Protein 3TGV (pdb70)

Foldseek 3Di:
DAFPVVVVVLLVPFQKKWKWFAAPVGDIDIDMFGWDADPQAIKGWDFLVDDRVNRCVHPFKMKIKGWDDCVVDPDNVFTWIKIFIWGKDWDDQPPPVNVVRLVVCCVVPNPVSVVSSVDPRITMMGTGGDDDMDGTQGGVND/DAFPVVVVVQLLPFFKKWKWFAAPVGDIDIDMFGWDADPQAIKGKDFLVDPRVNRCVHPFKMKIKGWDDPVPAPDNVFTWIKIFIWGKDWDDQPDPVNVVRLVVCCVVPNPVSVVSSPDPRITMMGTGGDDDMDGTQGGVND/DAFPVQVVVLLVPFFKKWKWFAALVGDIDIDMFGWDADPQAIKGWDFLVDPRVNRCVHPFKMKIKGWDDCVPDPDNVFTWIKIFIWGKDWDDQPDPVNVVRLVVVCVVPNDVSVVSSPDDRIIMMGTHGDDDMDGTCGHVND/DAQPVQVVVLLLPQQKKWKWFAAPVRHIDIDMFGWDADPQAIKGKDFQVDPRVNRCVNPFKMKIKGWDDCVPDPDNVFTWIKIFIWGKDWDDDPDPVNVVRLVVCCVVPNCVSVVSSPDPRITMMGTGGDDDMDGTQGHVND

B-factor: mean 34.41, std 9.34, range [14.56, 82.32]

Structure (mmCIF, N/CA/C/O backbone):
data_3TGV
#
_entry.id   3TGV
#
_cell.length_a   80.063
_cell.length_b   80.063
_cell.length_c   125.835
_cell.angle_alpha   90.00
_cell.angle_beta   90.00
_cell.angle_gamma   90.00
#
_symmetry.space_group_name_H-M   'P 41'
#
loop_
_entity.id
_entity.type
_entity.pdbx_description
1 polymer 'Heme-binding protein HutZ'
2 non-polymer 'BENZOIC ACID'
3 water water
#
loop_
_atom_site.group_PDB
_atom_site.id
_atom_site.type_symbol
_atom_site.label_atom_id
_atom_site.label_alt_id
_atom_site.label_comp_id
_atom_site.label_asym_id
_atom_site.label_entity_id
_atom_site.label_seq_id
_atom_site.pdbx_PDB_ins_code
_atom_site.Cartn_x
_atom_site.Cartn_y
_atom_site.Cartn_z
_atom_site.occupancy
_atom_site.B_iso_or_equiv
_atom_site.auth_seq_id
_atom_site.auth_comp_id
_atom_site.auth_asym_id
_atom_site.auth_atom_id
_atom_site.pdbx_PDB_model_num
ATOM 1 N N . MET A 1 1 ? 23.098 13.444 27.502 1.00 45.04 12 MET A N 1
ATOM 2 C CA . MET A 1 1 ? 22.359 14.630 27.078 1.00 44.39 12 MET A CA 1
ATOM 3 C C . MET A 1 1 ? 20.967 14.633 27.701 1.00 37.19 12 MET A C 1
ATOM 4 O O . MET A 1 1 ? 20.397 13.573 27.974 1.00 40.36 12 MET A O 1
ATOM 9 N N . ARG A 1 2 ? 20.415 15.816 27.931 1.00 34.49 13 ARG A N 1
ATOM 10 C CA . ARG A 1 2 ? 19.069 15.878 28.476 1.00 33.92 13 ARG A CA 1
ATOM 11 C C . ARG A 1 2 ? 18.056 15.552 27.386 1.00 35.55 13 ARG A C 1
ATOM 12 O O . ARG A 1 2 ? 18.321 15.728 26.194 1.00 33.42 13 ARG A O 1
ATOM 20 N N . LEU A 1 3 ? 16.910 15.052 27.825 1.00 33.37 14 LEU A N 1
ATOM 21 C CA . LEU A 1 3 ? 15.849 14.584 26.962 1.00 30.81 14 LEU A CA 1
ATOM 22 C C . LEU A 1 3 ? 15.451 15.606 25.902 1.00 32.78 14 LEU A C 1
ATOM 23 O O . LEU A 1 3 ? 15.418 15.297 24.710 1.00 29.54 14 LEU A O 1
ATOM 28 N N . GLU A 1 4 ? 15.143 16.824 26.335 1.00 30.05 15 GLU A N 1
ATOM 29 C CA . GLU A 1 4 ? 14.592 17.823 25.428 1.00 29.82 15 GLU A CA 1
ATOM 30 C C . GLU A 1 4 ? 15.545 18.224 24.293 1.00 33.04 15 GLU A C 1
ATOM 31 O O . GLU A 1 4 ? 15.164 18.196 23.119 1.00 31.24 15 GLU A O 1
ATOM 37 N N . PRO A 1 5 ? 16.785 18.596 24.632 1.00 33.52 16 PRO A N 1
ATOM 38 C CA . PRO A 1 5 ? 17.771 18.907 23.586 1.00 31.90 16 PRO A CA 1
ATOM 39 C C . PRO A 1 5 ? 18.101 17.712 22.681 1.00 34.49 16 PRO A C 1
ATOM 40 O O . PRO A 1 5 ? 18.389 17.892 21.496 1.00 32.07 16 PRO A O 1
ATOM 44 N N . GLU A 1 6 ? 18.051 16.500 23.217 1.00 32.40 17 GLU A N 1
ATOM 45 C CA . GLU A 1 6 ? 18.346 15.342 22.396 1.00 30.76 17 GLU A CA 1
ATOM 46 C C . GLU A 1 6 ? 17.240 15.140 21.380 1.00 33.46 17 GLU A C 1
ATOM 47 O O . GLU A 1 6 ? 17.501 14.847 20.212 1.00 30.53 17 GLU A O 1
ATOM 53 N N . ILE A 1 7 ? 16.003 15.323 21.823 1.00 29.94 18 ILE A N 1
ATOM 54 C CA . ILE A 1 7 ? 14.876 15.250 20.912 1.00 28.23 18 ILE A CA 1
ATOM 55 C C . ILE A 1 7 ? 15.014 16.276 19.793 1.00 32.88 18 ILE A C 1
ATOM 56 O O . ILE A 1 7 ? 14.793 15.963 18.624 1.00 27.17 18 ILE A O 1
ATOM 61 N N . LYS A 1 8 ? 15.394 17.495 20.157 1.00 31.71 19 LYS A N 1
ATOM 62 C CA . LYS A 1 8 ? 15.585 18.552 19.178 1.00 31.78 19 LYS A CA 1
ATOM 63 C C . LYS A 1 8 ? 16.656 18.159 18.167 1.00 32.88 19 LYS A C 1
ATOM 64 O O . LYS A 1 8 ? 16.412 18.190 16.965 1.00 32.47 19 LYS A O 1
ATOM 70 N N . GLU A 1 9 ? 17.834 17.771 18.644 1.00 32.89 20 GLU A N 1
ATOM 71 C CA . GLU A 1 9 ? 18.903 17.379 17.733 1.00 35.16 20 GLU A CA 1
ATOM 72 C C . GLU A 1 9 ? 18.458 16.278 16.767 1.00 32.54 20 GLU A C 1
ATOM 73 O O . GLU A 1 9 ? 18.791 16.310 15.586 1.00 30.98 20 GLU A O 1
ATOM 79 N N . PHE A 1 10 ? 17.713 15.307 17.283 1.00 30.07 21 PHE A N 1
ATOM 80 C CA . PHE A 1 10 ? 17.238 14.169 16.493 1.00 28.86 21 PHE A CA 1
ATOM 81 C C . PHE A 1 10 ? 16.285 14.632 15.403 1.00 28.17 21 PHE A C 1
ATOM 82 O O . PHE A 1 10 ? 16.419 14.236 14.252 1.00 30.03 21 PHE A O 1
ATOM 90 N N . ARG A 1 11 ? 15.323 15.477 15.762 1.00 28.55 22 ARG A N 1
ATOM 91 C CA . ARG A 1 11 ? 14.341 15.949 14.788 1.00 28.79 22 ARG A CA 1
ATOM 92 C C . ARG A 1 11 ? 15.029 16.746 13.694 1.00 33.79 22 ARG A C 1
ATOM 93 O O . ARG A 1 11 ? 14.600 16.723 12.547 1.00 29.86 22 ARG A O 1
ATOM 101 N N . GLN A 1 12 ? 16.090 17.460 14.058 1.00 30.41 23 GLN A N 1
ATOM 102 C CA . GLN A 1 12 ? 16.831 18.279 13.097 1.00 34.67 23 GLN A CA 1
ATOM 103 C C . GLN A 1 12 ? 17.725 17.448 12.180 1.00 30.40 23 GLN A C 1
ATOM 104 O O . GLN A 1 12 ? 17.907 17.779 11.007 1.00 36.18 23 GLN A O 1
ATOM 110 N N . GLU A 1 13 ? 18.289 16.370 12.713 1.00 31.70 24 GLU A N 1
ATOM 111 C CA . GLU A 1 13 ? 19.202 15.538 11.939 1.00 34.30 24 GLU A CA 1
ATOM 112 C C . GLU A 1 13 ? 18.456 14.590 11.002 1.00 35.32 24 GLU A C 1
ATOM 113 O O . GLU A 1 13 ? 18.852 14.408 9.852 1.00 36.29 24 GLU A O 1
ATOM 119 N N . ARG A 1 14 ? 17.384 13.973 11.492 1.00 28.31 25 ARG A N 1
ATOM 120 C CA . ARG A 1 14 ? 16.660 13.003 10.680 1.00 30.77 25 ARG A CA 1
ATOM 121 C C . ARG A 1 14 ? 15.957 13.713 9.530 1.00 30.85 25 ARG A C 1
ATOM 122 O O . ARG A 1 14 ? 15.322 14.743 9.724 1.00 28.15 25 ARG A O 1
ATOM 130 N N . LYS A 1 15 ? 16.085 13.165 8.325 1.00 29.94 26 LYS A N 1
ATOM 131 C CA . LYS A 1 15 ? 15.548 13.812 7.143 1.00 28.86 26 LYS A CA 1
ATOM 132 C C . LYS A 1 15 ? 14.329 13.084 6.578 1.00 26.13 26 LYS A C 1
ATOM 133 O O . LYS A 1 15 ? 13.651 13.600 5.691 1.00 27.88 26 LYS A O 1
ATOM 139 N N . THR A 1 16 ? 14.052 11.891 7.087 1.00 23.52 27 THR A N 1
ATOM 140 C CA . THR A 1 16 ? 12.988 11.059 6.533 1.00 25.30 27 THR A CA 1
ATOM 141 C C . THR A 1 16 ? 11.999 10.560 7.591 1.00 25.22 27 THR A C 1
ATOM 142 O O . THR A 1 16 ? 12.363 10.303 8.746 1.00 24.41 27 THR A O 1
ATOM 146 N N . LEU A 1 17 ? 10.745 10.438 7.174 1.00 22.84 28 LEU A N 1
ATOM 147 C CA . LEU A 1 17 ? 9.711 9.784 7.957 1.00 22.64 28 LEU A CA 1
ATOM 148 C C . LEU A 1 17 ? 9.413 8.417 7.367 1.00 27.59 28 LEU A C 1
ATOM 149 O O . LEU A 1 17 ? 9.363 8.249 6.132 1.00 24.66 28 LEU A O 1
ATOM 154 N N . GLN A 1 18 ? 9.205 7.440 8.236 1.00 22.23 29 GLN A N 1
ATOM 155 C CA . GLN A 1 18 ? 8.601 6.191 7.802 1.00 24.24 29 GLN A CA 1
ATOM 156 C C . GLN A 1 18 ? 7.106 6.281 8.062 1.00 24.11 29 GLN A C 1
ATOM 157 O O . GLN A 1 18 ? 6.674 6.737 9.136 1.00 21.88 29 GLN A O 1
ATOM 163 N N . LEU A 1 19 ? 6.318 5.826 7.092 1.00 21.17 30 LEU A N 1
ATOM 164 C CA . LEU A 1 19 ? 4.870 6.000 7.123 1.00 24.27 30 LEU A CA 1
ATOM 165 C C . LEU A 1 19 ? 4.113 4.685 6.991 1.00 24.55 30 LEU A C 1
ATOM 166 O O . LEU A 1 19 ? 4.460 3.838 6.170 1.00 23.12 30 LEU A O 1
ATOM 171 N N . ALA A 1 20 ? 3.076 4.526 7.808 1.00 22.55 31 ALA A N 1
ATOM 172 C CA . ALA A 1 20 ? 2.099 3.471 7.605 1.00 21.05 31 ALA A CA 1
ATOM 173 C C . ALA A 1 20 ? 0.779 4.107 7.178 1.00 25.06 31 ALA A C 1
ATOM 174 O O . ALA A 1 20 ? 0.183 4.876 7.932 1.00 23.05 31 ALA A O 1
ATOM 176 N N . THR A 1 21 ? 0.328 3.790 5.965 1.00 20.19 32 THR A N 1
ATOM 177 C CA . THR A 1 21 ? -0.917 4.338 5.453 1.00 25.55 32 THR A CA 1
ATOM 178 C C . THR A 1 21 ? -1.895 3.198 5.192 1.00 26.00 32 THR A C 1
ATOM 179 O O . THR A 1 21 ? -1.537 2.025 5.313 1.00 24.08 32 THR A O 1
ATOM 183 N N . VAL A 1 22 ? -3.130 3.540 4.842 1.00 26.17 33 VAL A N 1
ATOM 184 C CA . VAL A 1 22 ? -4.147 2.523 4.583 1.00 27.07 33 VAL A CA 1
ATOM 185 C C . VAL A 1 22 ? -5.011 2.932 3.405 1.00 26.64 33 VAL A C 1
ATOM 186 O O . VAL A 1 22 ? -5.297 4.118 3.224 1.00 23.98 33 VAL A O 1
ATOM 190 N N . ASP A 1 23 ? -5.434 1.957 2.606 1.00 26.94 34 ASP A N 1
ATOM 191 C CA . ASP A 1 23 ? -6.362 2.260 1.527 1.00 33.51 34 ASP A CA 1
ATOM 192 C C . ASP A 1 23 ? -7.800 2.263 2.059 1.00 30.90 34 ASP A C 1
ATOM 193 O O . ASP A 1 23 ? -8.022 2.067 3.246 1.00 30.85 34 ASP A O 1
ATOM 198 N N . ALA A 1 24 ? -8.772 2.492 1.185 1.00 34.33 35 ALA A N 1
ATOM 199 C CA . ALA A 1 24 ? -10.160 2.673 1.617 1.00 34.80 35 ALA A CA 1
ATOM 200 C C . ALA A 1 24 ? -10.721 1.476 2.383 1.00 35.16 35 ALA A C 1
ATOM 201 O O . ALA A 1 24 ? -11.632 1.623 3.200 1.00 39.05 35 ALA A O 1
ATOM 203 N N . GLN A 1 25 ? -10.174 0.294 2.117 1.00 35.11 36 GLN A N 1
ATOM 204 C CA . GLN A 1 25 ? -10.588 -0.913 2.824 1.00 34.88 36 GLN A CA 1
ATOM 205 C C . GLN A 1 25 ? -9.660 -1.239 3.989 1.00 32.94 36 GLN A C 1
ATOM 206 O O . GLN A 1 25 ? -9.773 -2.295 4.605 1.00 32.42 36 GLN A O 1
ATOM 212 N N . GLY A 1 26 ? -8.738 -0.333 4.290 1.00 30.80 37 GLY A N 1
ATOM 213 C CA . GLY A 1 26 ? -7.824 -0.537 5.404 1.00 30.69 37 GLY A CA 1
ATOM 214 C C . GLY A 1 26 ? -6.724 -1.569 5.200 1.00 29.45 37 GLY A C 1
ATOM 215 O O . GLY A 1 26 ? -6.255 -2.163 6.163 1.00 31.00 37 GLY A O 1
ATOM 216 N N . ARG A 1 27 ? -6.305 -1.788 3.955 1.00 28.67 38 ARG A N 1
ATOM 217 C CA . ARG A 1 27 ? -5.086 -2.550 3.700 1.00 24.49 38 ARG A CA 1
ATOM 218 C C . ARG A 1 27 ? -3.883 -1.646 3.980 1.00 24.34 38 ARG A C 1
ATOM 219 O O . ARG A 1 27 ? -3.796 -0.546 3.420 1.00 25.00 38 ARG A O 1
ATOM 227 N N . PRO A 1 28 ? -2.951 -2.104 4.841 1.00 23.85 39 PRO A N 1
ATOM 228 C CA . PRO A 1 28 ? -1.776 -1.324 5.260 1.00 24.03 39 PRO A CA 1
ATOM 229 C C . PRO A 1 28 ? -0.712 -1.179 4.167 1.00 23.07 39 PRO A C 1
ATOM 230 O O . PRO A 1 28 ? -0.509 -2.069 3.351 1.00 24.73 39 PRO A O 1
ATOM 234 N N . ASN A 1 29 ? -0.010 -0.057 4.173 1.00 23.88 40 ASN A N 1
ATOM 235 C CA . ASN A 1 29 ? 1.167 0.083 3.331 1.00 23.10 40 ASN A CA 1
ATOM 236 C C . ASN A 1 29 ? 2.257 0.802 4.128 1.00 21.86 40 ASN A C 1
ATOM 237 O O . ASN A 1 29 ? 1.969 1.750 4.853 1.00 22.12 40 ASN A O 1
ATOM 242 N N . VAL A 1 30 ? 3.494 0.322 4.026 1.00 21.09 41 VAL A N 1
ATOM 243 C CA . VAL A 1 30 ? 4.629 1.003 4.637 1.00 18.26 41 VAL A CA 1
ATOM 244 C C . VAL A 1 30 ? 5.508 1.623 3.550 1.00 22.80 41 VAL A C 1
ATOM 245 O O . VAL A 1 30 ? 5.690 1.048 2.466 1.00 20.35 41 VAL A O 1
ATOM 249 N N . SER A 1 31 ? 6.020 2.812 3.821 1.00 23.75 42 SER A N 1
ATOM 250 C CA . SER A 1 31 ? 6.784 3.558 2.835 1.00 24.06 42 SER A CA 1
ATOM 251 C C . SER A 1 31 ? 7.610 4.555 3.610 1.00 24.23 42 SER A C 1
ATOM 252 O O . SER A 1 31 ? 7.569 4.563 4.845 1.00 21.74 42 SER A O 1
ATOM 255 N N . TYR A 1 32 ? 8.358 5.397 2.902 1.00 21.97 43 TYR A N 1
ATOM 256 C CA . TYR A 1 32 ? 9.060 6.508 3.551 1.00 24.43 43 TYR A CA 1
ATOM 257 C C . TYR A 1 32 ? 8.925 7.782 2.707 1.00 30.35 43 TYR A C 1
ATOM 258 O O . TYR A 1 32 ? 8.556 7.728 1.534 1.00 24.28 43 TYR A O 1
ATOM 267 N N . ALA A 1 33 ? 9.235 8.922 3.308 1.00 27.99 44 ALA A N 1
ATOM 268 C CA . ALA A 1 33 ? 9.277 10.182 2.580 1.00 28.09 44 ALA A CA 1
ATOM 269 C C . ALA A 1 33 ? 10.176 11.172 3.308 1.00 26.77 44 ALA A C 1
ATOM 270 O O . ALA A 1 33 ? 10.073 11.325 4.526 1.00 25.09 44 ALA A O 1
ATOM 272 N N . PRO A 1 34 ? 11.072 11.840 2.568 1.00 28.86 45 PRO A N 1
ATOM 273 C CA . PRO A 1 34 ? 11.769 12.985 3.165 1.00 25.45 45 PRO A CA 1
ATOM 274 C C . PRO A 1 34 ? 10.709 13.983 3.647 1.00 27.49 45 PRO A C 1
ATOM 275 O O . PRO A 1 34 ? 9.603 14.004 3.099 1.00 26.09 45 PRO A O 1
ATOM 279 N N . PHE A 1 35 ? 11.012 14.772 4.669 1.00 26.05 46 PHE A N 1
ATOM 280 C CA . PHE A 1 35 ? 10.012 15.672 5.235 1.00 28.68 46 PHE A CA 1
ATOM 281 C C . PHE A 1 35 ? 10.642 16.984 5.665 1.00 26.34 46 PHE A C 1
ATOM 282 O O . PHE A 1 35 ? 11.856 17.081 5.800 1.00 27.98 46 PHE A O 1
ATOM 290 N N . VAL A 1 36 ? 9.798 17.986 5.874 1.00 29.66 47 VAL A N 1
ATOM 291 C CA . VAL A 1 36 ? 10.161 19.143 6.683 1.00 31.11 47 VAL A CA 1
ATOM 292 C C . VAL A 1 36 ? 9.072 19.314 7.725 1.00 33.30 47 VAL A C 1
ATOM 293 O O . VAL A 1 36 ? 7.958 18.814 7.553 1.00 31.77 47 VAL A O 1
ATOM 297 N N . GLN A 1 37 ? 9.381 20.008 8.814 1.00 31.29 48 GLN A N 1
ATOM 298 C CA . GLN A 1 37 ? 8.357 20.285 9.816 1.00 36.71 48 GLN A CA 1
ATOM 299 C C . GLN A 1 37 ? 8.390 21.740 10.245 1.00 37.60 48 GLN A C 1
ATOM 300 O O . GLN A 1 37 ? 9.439 22.387 10.219 1.00 35.76 48 GLN A O 1
ATOM 306 N N . ASN A 1 38 ? 7.216 22.253 10.586 1.00 35.90 49 ASN A N 1
ATOM 307 C CA . ASN A 1 38 ? 7.072 23.624 11.040 1.00 38.77 49 ASN A CA 1
ATOM 308 C C . ASN A 1 38 ? 5.825 23.763 11.891 1.00 42.19 49 ASN A C 1
ATOM 309 O O . ASN A 1 38 ? 5.252 22.760 12.331 1.00 40.27 49 ASN A O 1
ATOM 314 N N . GLN A 1 39 ? 5.408 25.004 12.119 1.00 43.31 50 GLN A N 1
ATOM 315 C CA . GLN A 1 39 ? 4.342 25.290 13.070 1.00 48.04 50 GLN A CA 1
ATOM 316 C C . GLN A 1 39 ? 3.012 24.709 12.611 1.00 47.58 50 GLN A C 1
ATOM 317 O O . GLN A 1 39 ? 2.090 24.528 13.417 1.00 43.47 50 GLN A O 1
ATOM 323 N N . GLU A 1 40 ? 2.934 24.412 11.315 1.00 40.16 51 GLU A N 1
ATOM 324 C CA . GLU A 1 40 ? 1.707 23.945 10.677 1.00 42.54 51 GLU A CA 1
ATOM 325 C C . GLU A 1 40 ? 1.609 22.420 10.617 1.00 40.84 51 GLU A C 1
ATOM 326 O O . GLU A 1 40 ? 0.549 21.876 10.311 1.00 40.20 51 GLU A O 1
ATOM 332 N N . GLY A 1 41 ? 2.721 21.736 10.882 1.00 38.57 52 GLY A N 1
ATOM 333 C CA . GLY A 1 41 ? 2.745 20.282 10.905 1.00 35.64 52 GLY A CA 1
ATOM 334 C C . GLY A 1 41 ? 3.947 19.700 10.184 1.00 34.45 52 GLY A C 1
ATOM 335 O O . GLY A 1 41 ? 4.922 20.401 9.910 1.00 35.24 52 GLY A O 1
ATOM 336 N N . TYR A 1 42 ? 3.881 18.409 9.878 1.00 30.33 53 TYR A N 1
ATOM 337 C CA . TYR A 1 42 ? 4.920 17.767 9.084 1.00 31.04 53 TYR A CA 1
ATOM 338 C C . TYR A 1 42 ? 4.478 17.702 7.623 1.00 29.99 53 TYR A C 1
ATOM 339 O O . TYR A 1 42 ? 3.299 17.518 7.334 1.00 32.90 53 TYR A O 1
ATOM 348 N N . PHE A 1 43 ? 5.418 17.856 6.702 1.00 30.28 54 PHE A N 1
ATOM 349 C CA . PHE A 1 43 ? 5.066 17.866 5.288 1.00 33.29 54 PHE A CA 1
ATOM 350 C C . PHE A 1 43 ? 5.898 16.890 4.479 1.00 29.74 54 PHE A C 1
ATOM 351 O O . PHE A 1 43 ? 7.118 16.830 4.622 1.00 31.85 54 PHE A O 1
ATOM 359 N N . VAL A 1 44 ? 5.223 16.128 3.627 1.00 27.86 55 VAL A N 1
ATOM 360 C CA . VAL A 1 44 ? 5.908 15.259 2.677 1.00 30.12 55 VAL A CA 1
ATOM 361 C C . VAL A 1 44 ? 5.438 15.552 1.259 1.00 33.39 55 VAL A C 1
ATOM 362 O O . VAL A 1 44 ? 4.278 15.903 1.046 1.00 30.90 55 VAL A O 1
ATOM 366 N N . LEU A 1 45 ? 6.350 15.402 0.303 1.00 32.29 56 LEU A N 1
ATOM 367 C CA . LEU A 1 45 ? 6.073 15.656 -1.109 1.00 31.94 56 LEU A CA 1
ATOM 368 C C . LEU A 1 45 ? 6.235 14.349 -1.871 1.00 32.69 56 LEU A C 1
ATOM 369 O O . LEU A 1 45 ? 7.353 13.929 -2.157 1.00 30.56 56 LEU A O 1
ATOM 374 N N . ILE A 1 46 ? 5.114 13.716 -2.202 1.00 29.86 57 ILE A N 1
ATOM 375 C CA . ILE A 1 46 ? 5.129 12.339 -2.669 1.00 29.09 57 ILE A CA 1
ATOM 376 C C . ILE A 1 46 ? 4.326 12.120 -3.963 1.00 34.62 57 ILE A C 1
ATOM 377 O O . ILE A 1 46 ? 3.497 12.946 -4.354 1.00 33.69 57 ILE A O 1
ATOM 382 N N . SER A 1 47 ? 4.568 10.984 -4.602 1.00 31.65 58 SER A N 1
ATOM 383 C CA . SER A 1 47 ? 4.014 10.709 -5.921 1.00 34.56 58 SER A CA 1
ATOM 384 C C . SER A 1 47 ? 2.686 9.958 -5.886 1.00 31.00 58 SER A C 1
ATOM 385 O O . SER A 1 47 ? 2.571 8.906 -5.263 1.00 30.28 58 SER A O 1
ATOM 388 N N . HIS A 1 48 ? 1.693 10.501 -6.588 1.00 37.78 59 HIS A N 1
ATOM 389 C CA . HIS A 1 48 ? 0.392 9.856 -6.733 1.00 36.05 59 HIS A CA 1
ATOM 390 C C . HIS A 1 48 ? 0.511 8.488 -7.398 1.00 35.58 59 HIS A C 1
ATOM 391 O O . HIS A 1 48 ? -0.379 7.643 -7.272 1.00 36.59 59 HIS A O 1
ATOM 398 N N . ILE A 1 49 ? 1.609 8.257 -8.104 1.00 32.51 60 ILE A N 1
ATOM 399 C CA . ILE A 1 49 ? 1.839 6.927 -8.657 1.00 34.91 60 ILE A CA 1
ATOM 400 C C . ILE A 1 49 ? 2.030 5.865 -7.559 1.00 34.91 60 ILE A C 1
ATOM 401 O O . ILE A 1 49 ? 1.651 4.705 -7.724 1.00 35.39 60 ILE A O 1
ATOM 406 N N . ALA A 1 50 ? 2.587 6.265 -6.423 1.00 32.37 61 ALA A N 1
ATOM 407 C CA . ALA A 1 50 ? 2.839 5.317 -5.338 1.00 27.72 61 ALA A CA 1
ATOM 408 C C . ALA A 1 50 ? 1.608 5.156 -4.438 1.00 25.38 61 ALA A C 1
ATOM 409 O O . ALA A 1 50 ? 0.769 6.051 -4.352 1.00 30.94 61 ALA A O 1
ATOM 411 N N . ARG A 1 51 ? 1.499 4.017 -3.769 1.00 26.57 62 ARG A N 1
ATOM 412 C CA . ARG A 1 51 ? 0.342 3.737 -2.931 1.00 29.95 62 ARG A CA 1
ATOM 413 C C . ARG A 1 51 ? 0.139 4.710 -1.786 1.00 26.29 62 ARG A C 1
ATOM 414 O O . ARG A 1 51 ? -1.000 5.040 -1.458 1.00 26.29 62 ARG A O 1
ATOM 422 N N . HIS A 1 52 ? 1.219 5.147 -1.146 1.00 24.62 63 HIS A N 1
ATOM 423 C CA . HIS A 1 52 ? 1.031 5.951 0.066 1.00 27.47 63 HIS A CA 1
ATOM 424 C C . HIS A 1 52 ? 0.300 7.268 -0.230 1.00 27.64 63 HIS A C 1
ATOM 425 O O . HIS A 1 52 ? -0.479 7.756 0.588 1.00 28.66 63 HIS A O 1
ATOM 432 N N . ALA A 1 53 ? 0.538 7.827 -1.411 1.00 29.47 64 ALA A N 1
ATOM 433 C CA . ALA A 1 53 ? -0.135 9.055 -1.820 1.00 27.93 64 ALA A CA 1
ATOM 434 C C . ALA A 1 53 ? -1.609 8.811 -2.144 1.00 29.32 64 ALA A C 1
ATOM 435 O O . ALA A 1 53 ? -2.472 9.608 -1.787 1.00 29.21 64 ALA A O 1
ATOM 437 N N . ARG A 1 54 ? -1.901 7.712 -2.825 1.00 29.22 65 ARG A N 1
ATOM 438 C CA . ARG A 1 54 ? -3.285 7.362 -3.103 1.00 28.08 65 ARG A CA 1
ATOM 439 C C . ARG A 1 54 ? -4.028 6.967 -1.829 1.00 29.17 65 ARG A C 1
ATOM 440 O O . ARG A 1 54 ? -5.222 7.232 -1.679 1.00 28.51 65 ARG A O 1
ATOM 448 N N . ASN A 1 55 ? -3.320 6.333 -0.903 1.00 28.29 66 ASN A N 1
ATOM 449 C CA . ASN A 1 55 ? -3.902 6.027 0.406 1.00 28.16 66 ASN A CA 1
ATOM 450 C C . ASN A 1 55 ? -4.243 7.278 1.205 1.00 29.92 66 ASN A C 1
ATOM 451 O O . ASN A 1 55 ? -5.354 7.407 1.701 1.00 30.63 66 ASN A O 1
ATOM 456 N N . LEU A 1 56 ? -3.301 8.207 1.329 1.00 30.48 67 LEU A N 1
ATOM 457 C CA . LEU A 1 56 ? -3.572 9.403 2.128 1.00 29.10 67 LEU A CA 1
ATOM 458 C C . LEU A 1 56 ? -4.705 10.231 1.522 1.00 36.60 67 LEU A C 1
ATOM 459 O O . LEU A 1 56 ? -5.379 10.982 2.231 1.00 31.64 67 LEU A O 1
ATOM 464 N N . GLU A 1 57 ? -4.904 10.083 0.210 1.00 33.74 68 GLU A N 1
ATOM 465 C CA . GLU A 1 57 ? -5.988 10.755 -0.502 1.00 35.38 68 GLU A CA 1
ATOM 466 C C . GLU A 1 57 ? -7.363 10.261 -0.089 1.00 37.18 68 GLU A C 1
ATOM 467 O O . GLU A 1 57 ? -8.285 11.046 0.078 1.00 41.80 68 GLU A O 1
ATOM 473 N N . VAL A 1 58 ? -7.506 8.948 0.029 1.00 36.45 69 VAL A N 1
ATOM 474 C CA . VAL A 1 58 ? -8.807 8.351 0.286 1.00 33.76 69 VAL A CA 1
ATOM 475 C C . VAL A 1 58 ? -9.062 8.103 1.770 1.00 38.45 69 VAL A C 1
ATOM 476 O O . VAL A 1 58 ? -10.209 8.090 2.215 1.00 40.18 69 VAL A O 1
ATOM 480 N N . ASN A 1 59 ? -7.989 7.918 2.533 1.00 32.51 70 ASN A N 1
ATOM 481 C CA . ASN A 1 59 ? -8.091 7.519 3.923 1.00 35.17 70 ASN A CA 1
ATOM 482 C C . ASN A 1 59 ? -7.003 8.245 4.711 1.00 33.89 70 ASN A C 1
ATOM 483 O O . ASN A 1 59 ? -5.881 7.757 4.827 1.00 32.21 70 ASN A O 1
ATOM 488 N N . PRO A 1 60 ? -7.333 9.430 5.243 1.00 34.58 71 PRO A N 1
ATOM 489 C CA . PRO A 1 60 ? -6.330 10.415 5.665 1.00 34.57 71 PRO A CA 1
ATOM 490 C C . PRO A 1 60 ? -5.717 10.160 7.034 1.00 33.87 71 PRO A C 1
ATOM 491 O O . PRO A 1 60 ? -5.430 11.115 7.754 1.00 38.50 71 PRO A O 1
ATOM 495 N N . GLN A 1 61 ? -5.517 8.903 7.398 1.00 34.43 72 GLN A N 1
ATOM 496 C CA . GLN A 1 61 ? -4.839 8.605 8.653 1.00 30.41 72 GLN A CA 1
ATOM 497 C C . GLN A 1 61 ? -3.505 7.948 8.369 1.00 32.98 72 GLN A C 1
ATOM 498 O O . GLN A 1 61 ? -3.383 7.147 7.443 1.00 30.23 72 GLN A O 1
ATOM 504 N N . VAL A 1 62 ? -2.504 8.321 9.158 1.00 29.52 73 VAL A N 1
ATOM 505 C CA . VAL A 1 62 ? -1.145 7.840 8.986 1.00 30.58 73 VAL A CA 1
ATOM 506 C C . VAL A 1 62 ? -0.539 7.561 10.347 1.00 24.80 73 VAL A C 1
ATOM 507 O O . VAL A 1 62 ? -0.802 8.281 11.297 1.00 28.45 73 VAL A O 1
ATOM 511 N N . SER A 1 63 ? 0.296 6.537 10.422 1.00 23.78 74 SER A N 1
ATOM 512 C CA . SER A 1 63 ? 1.168 6.357 11.566 1.00 25.73 74 SER A CA 1
ATOM 513 C C . SER A 1 63 ? 2.578 6.742 11.105 1.00 24.74 74 SER A C 1
ATOM 514 O O . SER A 1 63 ? 3.049 6.274 10.064 1.00 22.26 74 SER A O 1
ATOM 517 N N . ILE A 1 64 ? 3.230 7.629 11.856 1.00 21.50 75 ILE A N 1
ATOM 518 C CA . ILE A 1 64 ? 4.524 8.193 11.457 1.00 23.41 75 ILE A CA 1
ATOM 519 C C . ILE A 1 64 ? 5.659 7.782 12.399 1.00 25.68 75 ILE A C 1
ATOM 520 O O . ILE A 1 64 ? 5.486 7.741 13.622 1.00 22.85 75 ILE A O 1
ATOM 525 N N . MET A 1 65 ? 6.817 7.470 11.835 1.00 21.40 76 MET A N 1
ATOM 526 C CA . MET A 1 65 ? 7.985 7.138 12.649 1.00 23.82 76 MET A CA 1
ATOM 527 C C . MET A 1 65 ? 9.255 7.782 12.111 1.00 26.84 76 MET A C 1
ATOM 528 O O . MET A 1 65 ? 9.539 7.740 10.906 1.00 24.15 76 MET A O 1
ATOM 533 N N . MET A 1 66 ? 10.004 8.387 13.018 1.00 22.32 77 MET A N 1
ATOM 534 C CA . MET A 1 66 ? 11.311 8.946 12.723 1.00 24.78 77 MET A CA 1
ATOM 535 C C . MET A 1 66 ? 12.299 8.081 13.515 1.00 25.68 77 MET A C 1
ATOM 536 O O . MET A 1 66 ? 12.173 7.947 14.736 1.00 23.58 77 MET A O 1
ATOM 541 N N . ILE A 1 67 ? 13.255 7.461 12.830 1.00 21.34 78 ILE A N 1
ATOM 542 C CA . ILE A 1 67 ? 14.085 6.428 13.454 1.00 25.12 78 ILE A CA 1
ATOM 543 C C . ILE A 1 67 ? 15.572 6.488 13.074 1.00 26.74 78 ILE A C 1
ATOM 544 O O . ILE A 1 67 ? 15.923 6.828 11.933 1.00 26.11 78 ILE A O 1
ATOM 549 N N . GLU A 1 68 ? 16.452 6.168 14.023 1.00 25.11 79 GLU A N 1
ATOM 550 C CA . GLU A 1 68 ? 17.880 6.188 13.726 1.00 26.99 79 GLU A CA 1
ATOM 551 C C . GLU A 1 68 ? 18.212 5.012 12.815 1.00 26.53 79 GLU A C 1
ATOM 552 O O . GLU A 1 68 ? 17.466 4.041 12.761 1.00 27.32 79 GLU A O 1
ATOM 558 N N . ASP A 1 69 ? 19.336 5.098 12.115 1.00 28.35 80 ASP A N 1
ATOM 559 C CA . ASP A 1 69 ? 19.717 4.094 11.126 1.00 26.84 80 ASP A CA 1
ATOM 560 C C . ASP A 1 69 ? 20.091 2.772 11.783 1.00 30.97 80 ASP A C 1
ATOM 561 O O . ASP A 1 69 ? 20.556 2.760 12.915 1.00 25.98 80 ASP A O 1
ATOM 566 N N . GLU A 1 70 ? 19.907 1.659 11.073 1.00 28.46 81 GLU A N 1
ATOM 567 C CA . GLU A 1 70 ? 20.346 0.375 11.597 1.00 32.21 81 GLU A CA 1
ATOM 568 C C . GLU A 1 70 ? 21.813 0.430 11.997 1.00 34.48 81 GLU A C 1
ATOM 569 O O . GLU A 1 70 ? 22.176 -0.027 13.074 1.00 32.45 81 GLU A O 1
ATOM 575 N N . THR A 1 71 ? 22.660 0.990 11.137 1.00 30.06 82 THR A N 1
ATOM 576 C CA . THR A 1 71 ? 24.098 0.986 11.417 1.00 37.13 82 THR A CA 1
ATOM 577 C C . THR A 1 71 ? 24.518 1.914 12.563 1.00 36.08 82 THR A C 1
ATOM 578 O O . THR A 1 71 ? 25.586 1.739 13.125 1.00 36.81 82 THR A O 1
ATOM 582 N N . GLU A 1 72 ? 23.688 2.896 12.903 1.00 36.79 83 GLU A N 1
ATOM 583 C CA . GLU A 1 72 ? 24.015 3.805 14.001 1.00 37.33 83 GLU A CA 1
ATOM 584 C C . GLU A 1 72 ? 23.544 3.274 15.359 1.00 39.61 83 GLU A C 1
ATOM 585 O O . GLU A 1 72 ? 24.039 3.699 16.408 1.00 39.53 83 GLU A O 1
ATOM 591 N N . ALA A 1 73 ? 22.594 2.345 15.345 1.00 35.27 84 ALA A N 1
ATOM 592 C CA . ALA A 1 73 ? 21.987 1.876 16.591 1.00 35.21 84 ALA A CA 1
ATOM 593 C C . ALA A 1 73 ? 22.930 1.052 17.464 1.00 36.52 84 ALA A C 1
ATOM 594 O O . ALA A 1 73 ? 23.514 0.065 17.011 1.00 33.62 84 ALA A O 1
ATOM 596 N N . LYS A 1 74 ? 23.054 1.462 18.722 1.00 36.06 85 LYS A N 1
ATOM 597 C CA . LYS A 1 74 ? 23.779 0.699 19.727 1.00 35.56 85 LYS A CA 1
ATOM 598 C C . LYS A 1 74 ? 23.085 -0.640 19.915 1.00 38.94 85 LYS A C 1
ATOM 599 O O . LYS A 1 74 ? 23.730 -1.690 19.929 1.00 38.96 85 LYS A O 1
ATOM 605 N N . GLN A 1 75 ? 21.763 -0.604 20.049 1.00 32.22 86 GLN A N 1
ATOM 606 C CA . GLN A 1 75 ? 21.003 -1.835 20.228 1.00 36.74 86 GLN A CA 1
ATOM 607 C C . GLN A 1 75 ? 19.946 -2.014 19.155 1.00 30.39 86 GLN A C 1
ATOM 608 O O . GLN A 1 75 ? 18.973 -1.266 19.111 1.00 29.97 86 GLN A O 1
ATOM 614 N N . LEU A 1 76 ? 20.112 -3.025 18.314 1.00 34.37 87 LEU A N 1
ATOM 615 C CA . LEU A 1 76 ? 19.160 -3.257 17.226 1.00 33.33 87 LEU A CA 1
ATOM 616 C C . LEU A 1 76 ? 17.726 -3.445 17.714 1.00 32.74 87 LEU A C 1
ATOM 617 O O . LEU A 1 76 ? 16.786 -3.037 17.045 1.00 26.25 87 LEU A O 1
ATOM 622 N N . PHE A 1 77 ? 17.556 -4.050 18.887 1.00 29.09 88 PHE A N 1
ATOM 623 C CA . PHE A 1 77 ? 16.220 -4.222 19.453 1.00 29.38 88 PHE A CA 1
ATOM 624 C C . PHE A 1 77 ? 15.683 -2.964 20.147 1.00 29.42 88 PHE A C 1
ATOM 625 O O . PHE A 1 77 ? 14.574 -2.961 20.666 1.00 26.95 88 PHE A O 1
ATOM 633 N N . ALA A 1 78 ? 16.475 -1.899 20.125 1.00 29.06 89 ALA A N 1
ATOM 634 C CA . ALA A 1 78 ? 16.084 -0.628 20.722 1.00 30.84 89 ALA A CA 1
ATOM 635 C C . ALA A 1 78 ? 16.603 0.534 19.884 1.00 33.04 89 ALA A C 1
ATOM 636 O O . ALA A 1 78 ? 17.431 1.325 20.334 1.00 33.50 89 ALA A O 1
ATOM 638 N N . ARG A 1 79 ? 16.134 0.624 18.647 1.00 28.60 90 ARG A N 1
ATOM 639 C CA . ARG A 1 79 ? 16.483 1.751 17.796 1.00 29.18 90 ARG A CA 1
ATOM 640 C C . ARG A 1 79 ? 15.835 3.025 18.344 1.00 27.55 90 ARG A C 1
ATOM 641 O O . ARG A 1 79 ? 14.642 3.066 18.639 1.00 28.16 90 ARG A O 1
ATOM 649 N N . LYS A 1 80 ? 16.648 4.054 18.522 1.00 25.46 91 LYS A N 1
ATOM 650 C CA . LYS A 1 80 ? 16.172 5.352 18.978 1.00 27.21 91 LYS A CA 1
ATOM 651 C C . LYS A 1 80 ? 15.126 5.866 17.996 1.00 27.47 91 LYS A C 1
ATOM 652 O O . LYS A 1 80 ? 15.371 5.907 16.784 1.00 23.83 91 LYS A O 1
ATOM 658 N N . ARG A 1 81 ? 13.957 6.248 18.503 1.00 23.39 92 ARG A N 1
ATOM 659 C CA . ARG A 1 81 ? 12.862 6.616 17.612 1.00 23.27 92 ARG A CA 1
ATOM 660 C C . ARG A 1 81 ? 11.788 7.485 18.254 1.00 25.61 92 ARG A C 1
ATOM 661 O O . ARG A 1 81 ? 11.636 7.501 19.482 1.00 24.10 92 ARG A O 1
ATOM 669 N N . LEU A 1 82 ? 11.058 8.199 17.397 1.00 23.20 93 LEU A N 1
ATOM 670 C CA . LEU A 1 82 ? 9.885 8.986 17.766 1.00 22.09 93 LEU A CA 1
ATOM 671 C C . LEU A 1 82 ? 8.734 8.478 16.922 1.00 25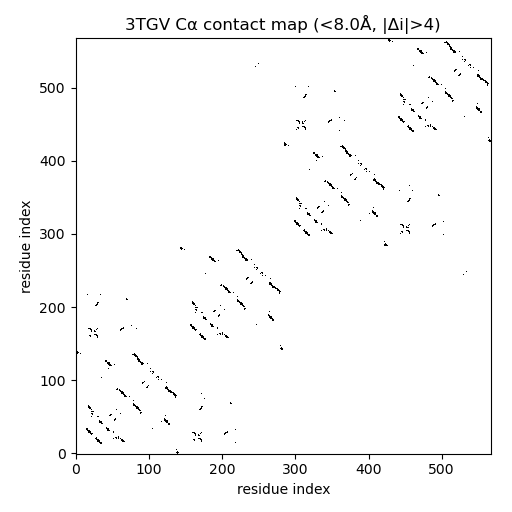.10 93 LEU A C 1
ATOM 672 O O . LEU A 1 82 ? 8.878 8.350 15.708 1.00 25.40 93 LEU A O 1
ATOM 677 N N . THR A 1 83 ? 7.590 8.201 17.532 1.00 25.08 94 THR A N 1
ATOM 678 C CA . THR A 1 83 ? 6.446 7.699 16.766 1.00 26.35 94 THR A CA 1
ATOM 679 C C . THR A 1 83 ? 5.172 8.430 17.180 1.00 31.61 94 THR A C 1
ATOM 680 O O . THR A 1 83 ? 4.979 8.759 18.365 1.00 27.73 94 THR A O 1
ATOM 684 N N . PHE A 1 84 ? 4.309 8.689 16.206 1.00 23.39 95 PHE A N 1
ATOM 685 C CA . PHE A 1 84 ? 3.031 9.341 16.464 1.00 25.28 95 PHE A CA 1
ATOM 686 C C . PHE A 1 84 ? 2.081 9.109 15.302 1.00 28.76 95 PHE A C 1
ATOM 687 O O . PHE A 1 84 ? 2.521 8.853 14.180 1.00 26.85 95 PHE A O 1
ATOM 695 N N . ASP A 1 85 ? 0.783 9.175 15.578 1.00 27.55 96 ASP A N 1
ATOM 696 C CA . ASP A 1 85 ? -0.231 9.073 14.538 1.00 28.54 96 ASP A CA 1
ATOM 697 C C . ASP A 1 85 ? -0.642 10.476 14.151 1.00 32.58 96 ASP A C 1
ATOM 698 O O . ASP A 1 85 ? -0.454 11.407 14.934 1.00 29.81 96 ASP A O 1
ATOM 703 N N . ALA A 1 86 ? -1.189 10.628 12.942 1.00 29.05 97 ALA A N 1
ATOM 704 C CA . ALA A 1 86 ? -1.517 11.940 12.397 1.00 29.90 97 ALA A CA 1
ATOM 705 C C . ALA A 1 86 ? -2.720 11.905 11.456 1.00 31.95 97 ALA A C 1
ATOM 706 O O . ALA A 1 86 ? -3.180 10.846 11.060 1.00 28.16 97 ALA A O 1
ATOM 708 N N . VAL A 1 87 ? -3.223 13.085 11.110 1.00 33.93 98 VAL A N 1
ATOM 709 C CA . VAL A 1 87 ? -4.286 13.222 10.125 1.00 35.74 98 VAL A CA 1
ATOM 710 C C . VAL A 1 87 ? -3.725 13.926 8.905 1.00 33.10 98 VAL A C 1
ATOM 711 O O . VAL A 1 87 ? -3.140 15.001 9.024 1.00 35.90 98 VAL A O 1
ATOM 715 N N . ALA A 1 88 ? -3.889 13.317 7.735 1.00 35.29 99 ALA A N 1
ATOM 716 C CA . ALA A 1 88 ? -3.297 13.847 6.513 1.00 31.99 99 ALA A CA 1
ATOM 717 C C . ALA A 1 88 ? -4.250 14.761 5.768 1.00 35.66 99 ALA A C 1
ATOM 718 O O . ALA A 1 88 ? -5.449 14.521 5.731 1.00 35.06 99 ALA A O 1
ATOM 720 N N . SER A 1 89 ? -3.691 15.796 5.156 1.00 30.17 100 SER A N 1
ATOM 721 C CA . SER A 1 89 ? -4.461 16.718 4.352 1.00 36.16 100 SER A CA 1
ATOM 722 C C . SER A 1 89 ? -3.597 17.132 3.172 1.00 36.50 100 SER A C 1
ATOM 723 O O . SER A 1 89 ? -2.392 17.344 3.319 1.00 35.52 100 SER A O 1
ATOM 726 N N . MET A 1 90 ? -4.198 17.227 1.993 1.00 36.68 101 MET A N 1
ATOM 727 C CA . MET A 1 90 ? -3.458 17.655 0.818 1.00 35.57 101 MET A CA 1
ATOM 728 C C . MET A 1 90 ? -3.339 19.182 0.754 1.00 38.12 101 MET A C 1
ATOM 729 O O . MET A 1 90 ? -4.291 19.906 1.057 1.00 39.20 101 MET A O 1
ATOM 734 N N . VAL A 1 91 ? -2.166 19.671 0.367 1.00 38.20 102 VAL A N 1
ATOM 735 C CA . VAL A 1 91 ? -1.922 21.110 0.330 1.00 39.71 102 VAL A CA 1
ATOM 736 C C . VAL A 1 91 ? -2.091 21.645 -1.087 1.00 40.88 102 VAL A C 1
ATOM 737 O O . VAL A 1 91 ? -1.445 21.167 -2.020 1.00 37.85 102 VAL A O 1
ATOM 741 N N . GLU A 1 92 ? -2.957 22.645 -1.241 1.00 43.90 103 GLU A N 1
ATOM 742 C CA . GLU A 1 92 ? -3.314 23.133 -2.570 1.00 46.90 103 GLU A CA 1
ATOM 743 C C . GLU A 1 92 ? -2.115 23.732 -3.285 1.00 45.57 103 GLU A C 1
ATOM 744 O O . GLU A 1 92 ? -1.408 24.577 -2.739 1.00 44.00 103 GLU A O 1
ATOM 750 N N . ARG A 1 93 ? -1.896 23.287 -4.514 1.00 43.63 104 ARG A N 1
ATOM 751 C CA . ARG A 1 93 ? -0.757 23.736 -5.290 1.00 44.06 104 ARG A CA 1
ATOM 752 C C . ARG A 1 93 ? -0.715 25.255 -5.407 1.00 49.08 104 ARG A C 1
ATOM 753 O O . ARG A 1 93 ? -1.713 25.898 -5.721 1.00 49.66 104 ARG A O 1
ATOM 761 N N . ASP A 1 94 ? 0.456 25.819 -5.141 1.00 48.99 105 ASP A N 1
ATOM 762 C CA . ASP A 1 94 ? 0.681 27.244 -5.316 1.00 51.09 105 ASP A CA 1
ATOM 763 C C . ASP A 1 94 ? -0.019 28.115 -4.283 1.00 51.65 105 ASP A C 1
ATOM 764 O O . ASP A 1 94 ? 0.091 29.337 -4.329 1.00 53.32 105 ASP A O 1
ATOM 769 N N . SER A 1 95 ? -0.732 27.492 -3.350 1.00 46.06 106 SER A N 1
ATOM 770 C CA . SER A 1 95 ? -1.277 28.235 -2.224 1.00 47.44 106 SER A CA 1
ATOM 771 C C . SER A 1 95 ? -0.128 28.758 -1.366 1.00 51.38 106 SER A C 1
ATOM 772 O O . SER A 1 95 ? 1.027 28.348 -1.533 1.00 48.95 106 SER A O 1
ATOM 775 N N . GLU A 1 96 ? -0.443 29.659 -0.443 1.00 50.14 107 GLU A N 1
ATOM 776 C CA . GLU A 1 96 ? 0.587 30.259 0.388 1.00 52.54 107 GLU A CA 1
ATOM 777 C C . GLU A 1 96 ? 1.335 29.201 1.211 1.00 51.44 107 GLU A C 1
ATOM 778 O O . GLU A 1 96 ? 2.559 29.247 1.326 1.00 50.49 107 GLU A O 1
ATOM 784 N N . LEU A 1 97 ? 0.598 28.249 1.776 1.00 47.85 108 LEU A N 1
ATOM 785 C CA . LEU A 1 97 ? 1.225 27.156 2.512 1.00 45.04 108 LEU A CA 1
ATOM 786 C C . LEU A 1 97 ? 2.136 26.329 1.606 1.00 41.69 108 LEU A C 1
ATOM 787 O O . LEU A 1 97 ? 3.229 25.928 2.009 1.00 40.39 108 LEU A O 1
ATOM 792 N N . TRP A 1 98 ? 1.681 26.080 0.382 1.00 47.44 109 TRP A N 1
ATOM 793 C CA . TRP A 1 98 ? 2.464 25.332 -0.595 1.00 42.17 109 TRP A CA 1
ATOM 794 C C . TRP A 1 98 ? 3.810 25.989 -0.834 1.00 44.40 109 TRP A C 1
ATOM 795 O O . TRP A 1 98 ? 4.856 25.346 -0.747 1.00 42.64 109 TRP A O 1
ATOM 806 N N . CYS A 1 99 ? 3.780 27.278 -1.147 1.00 46.30 110 CYS A N 1
ATOM 807 C CA . CYS A 1 99 ? 5.001 28.003 -1.457 1.00 46.39 110 CYS A CA 1
ATOM 808 C C . CYS A 1 99 ? 5.973 28.001 -0.278 1.00 42.57 110 CYS A C 1
ATOM 809 O O . CYS A 1 99 ? 7.176 27.825 -0.460 1.00 43.47 110 CYS A O 1
ATOM 812 N N . GLN A 1 100 ? 5.451 28.177 0.932 1.00 45.20 111 GLN A N 1
ATOM 813 C CA . GLN A 1 100 ? 6.296 28.183 2.126 1.00 44.79 111 GLN A CA 1
ATOM 814 C C . GLN A 1 100 ? 6.996 26.843 2.336 1.00 43.13 111 GLN A C 1
ATOM 815 O O . GLN A 1 100 ? 8.215 26.780 2.519 1.00 40.42 111 GLN A O 1
ATOM 821 N N . VAL A 1 101 ? 6.217 25.769 2.309 1.00 45.76 112 VAL A N 1
ATOM 822 C CA . VAL A 1 101 ? 6.758 24.437 2.544 1.00 41.05 112 VAL A CA 1
ATOM 823 C C . VAL A 1 101 ? 7.713 24.022 1.422 1.00 39.89 112 VAL A C 1
ATOM 824 O O . VAL A 1 101 ? 8.776 23.461 1.689 1.00 36.33 112 VAL A O 1
ATOM 828 N N . ILE A 1 102 ? 7.346 24.303 0.172 1.00 40.35 113 ILE A N 1
ATOM 829 C CA . ILE A 1 102 ? 8.244 24.002 -0.937 1.00 38.96 113 ILE A CA 1
ATOM 830 C C . ILE A 1 102 ? 9.581 24.709 -0.719 1.00 38.12 113 ILE A C 1
ATOM 831 O O . ILE A 1 102 ? 10.653 24.109 -0.853 1.00 38.97 113 ILE A O 1
ATOM 836 N N . ALA A 1 103 ? 9.511 25.991 -0.383 1.00 40.49 114 ALA A N 1
ATOM 837 C CA . ALA A 1 103 ? 10.705 26.755 -0.038 1.00 40.26 114 ALA A CA 1
ATOM 838 C C . ALA A 1 103 ? 11.529 26.040 1.030 1.00 37.92 114 ALA A C 1
ATOM 839 O O . ALA A 1 103 ? 12.720 25.797 0.845 1.00 37.14 114 ALA A O 1
ATOM 841 N N . GLN A 1 104 ? 10.887 25.710 2.151 1.00 36.67 115 GLN A N 1
ATOM 842 C CA . GLN A 1 104 ? 11.561 25.024 3.249 1.00 35.50 115 GLN A CA 1
ATOM 843 C C . GLN A 1 104 ? 12.218 23.739 2.765 1.00 35.40 115 GLN A C 1
ATOM 844 O O . GLN A 1 104 ? 13.371 23.461 3.084 1.00 37.97 115 GLN A O 1
ATOM 850 N N . MET A 1 105 ? 11.479 22.966 1.977 1.00 38.29 116 MET A N 1
ATOM 851 C CA . MET A 1 105 ? 11.979 21.702 1.444 1.00 36.00 116 MET A CA 1
ATOM 852 C C . MET A 1 105 ? 13.183 21.894 0.542 1.00 36.36 116 MET A C 1
ATOM 853 O O . MET A 1 105 ? 14.138 21.123 0.607 1.00 35.29 116 MET A O 1
ATOM 858 N N . GLY A 1 106 ? 13.129 22.914 -0.310 1.00 38.43 117 GLY A N 1
ATOM 859 C CA . GLY A 1 106 ? 14.266 23.251 -1.151 1.00 35.27 117 GLY A CA 1
ATOM 860 C C . GLY A 1 106 ? 15.483 23.559 -0.295 1.00 36.87 117 GLY A C 1
ATOM 861 O O . GLY A 1 106 ? 16.582 23.084 -0.566 1.00 39.35 117 GLY A O 1
ATOM 862 N N . GLU A 1 107 ? 15.288 24.349 0.755 1.00 37.67 118 GLU A N 1
ATOM 863 C CA . GLU A 1 107 ? 16.390 24.672 1.656 1.00 42.39 118 GLU A CA 1
ATOM 864 C C . GLU A 1 107 ? 16.992 23.424 2.315 1.00 41.58 118 GLU A C 1
ATOM 865 O O . GLU A 1 107 ? 18.210 23.327 2.475 1.00 39.99 118 GLU A O 1
ATOM 871 N N . ARG A 1 108 ? 16.147 22.468 2.689 1.00 36.48 119 ARG A N 1
ATOM 872 C CA . ARG A 1 108 ? 16.637 21.267 3.363 1.00 34.61 119 ARG A CA 1
ATOM 873 C C . ARG A 1 108 ? 17.201 20.236 2.394 1.00 34.77 119 ARG A C 1
ATOM 874 O O . ARG A 1 108 ? 18.161 19.543 2.721 1.00 35.62 119 ARG A O 1
ATOM 882 N N . PHE A 1 109 ? 16.597 20.119 1.214 1.00 34.58 120 PHE A N 1
ATOM 883 C CA . PHE A 1 109 ? 16.947 19.038 0.293 1.00 34.23 120 PHE A CA 1
ATOM 884 C C . PHE A 1 109 ? 17.572 19.492 -1.024 1.00 39.22 120 PHE A C 1
ATOM 885 O O . PHE A 1 109 ? 18.086 18.671 -1.781 1.00 37.07 120 PHE A O 1
ATOM 893 N N . GLY A 1 110 ? 17.523 20.790 -1.299 1.00 39.83 121 GLY A N 1
ATOM 894 C CA . GLY A 1 110 ? 18.231 21.338 -2.445 1.00 41.77 121 GLY A CA 1
ATOM 895 C C . GLY A 1 110 ? 17.526 21.273 -3.787 1.00 39.71 121 GLY A C 1
ATOM 896 O O . GLY A 1 110 ? 16.302 21.151 -3.866 1.00 39.56 121 GLY A O 1
ATOM 897 N N . GLU A 1 111 ? 18.320 21.359 -4.852 1.00 44.77 122 GLU A N 1
ATOM 898 C CA . GLU A 1 111 ? 17.804 21.492 -6.216 1.00 48.34 122 GLU A CA 1
ATOM 899 C C . GLU A 1 111 ? 16.727 20.484 -6.586 1.00 47.03 122 GLU A C 1
ATOM 900 O O . GLU A 1 111 ? 15.779 20.811 -7.304 1.00 42.69 122 GLU A O 1
ATOM 906 N N . ILE A 1 112 ? 16.894 19.254 -6.111 1.00 42.67 123 ILE A N 1
ATOM 907 C CA . ILE A 1 112 ? 15.987 18.163 -6.445 1.00 40.56 123 ILE A CA 1
ATOM 908 C C . ILE A 1 112 ? 14.522 18.606 -6.338 1.00 37.82 123 ILE A C 1
ATOM 909 O O . ILE A 1 112 ? 13.675 18.203 -7.136 1.00 36.65 123 ILE A O 1
ATOM 914 N N . ILE A 1 113 ? 14.241 19.468 -5.368 1.00 36.25 124 ILE A N 1
ATOM 915 C CA . ILE A 1 113 ? 12.884 19.939 -5.106 1.00 38.56 124 ILE A CA 1
ATOM 916 C C . ILE A 1 113 ? 12.342 20.795 -6.255 1.00 45.81 124 ILE A C 1
ATOM 917 O O . ILE A 1 113 ? 11.131 20.970 -6.393 1.00 44.22 124 ILE A O 1
ATOM 922 N N . ASP A 1 114 ? 13.242 21.325 -7.079 1.00 42.94 125 ASP A N 1
ATOM 923 C CA . ASP A 1 114 ? 12.839 22.162 -8.201 1.00 46.59 125 ASP A CA 1
ATOM 924 C C . ASP A 1 114 ? 12.044 21.320 -9.190 1.00 44.82 125 ASP A C 1
ATOM 925 O O . ASP A 1 114 ? 10.910 21.648 -9.536 1.00 45.83 125 ASP A O 1
ATOM 930 N N . GLY A 1 115 ? 12.646 20.222 -9.629 1.00 42.17 126 GLY A N 1
ATOM 931 C CA . GLY A 1 115 ? 11.971 19.296 -10.518 1.00 46.27 126 GLY A CA 1
ATOM 932 C C . GLY A 1 115 ? 10.704 18.745 -9.895 1.00 46.25 126 GLY A C 1
ATOM 933 O O . GLY A 1 115 ? 9.610 18.920 -10.433 1.00 43.88 126 GLY A O 1
ATOM 934 N N . LEU A 1 116 ? 10.852 18.092 -8.745 1.00 43.84 127 LEU A N 1
ATOM 935 C CA . LEU A 1 116 ? 9.733 17.413 -8.110 1.00 42.41 127 LEU A CA 1
ATOM 936 C C . LEU A 1 116 ? 8.514 18.316 -7.955 1.00 42.82 127 LEU A C 1
ATOM 937 O O . LEU A 1 116 ? 7.384 17.902 -8.218 1.00 42.73 127 LEU A O 1
ATOM 942 N N . SER A 1 117 ? 8.744 19.553 -7.537 1.00 41.28 128 SER A N 1
ATOM 943 C CA . SER A 1 117 ? 7.645 20.476 -7.287 1.00 43.69 128 SER A CA 1
ATOM 944 C C . SER A 1 117 ? 6.963 20.939 -8.579 1.00 48.41 128 SER A C 1
ATOM 945 O O . SER A 1 117 ? 5.972 21.676 -8.530 1.00 46.33 128 SER A O 1
ATOM 948 N N . GLN A 1 118 ? 7.492 20.513 -9.727 1.00 45.81 129 GLN A N 1
ATOM 949 C CA . GLN A 1 118 ? 6.912 20.869 -11.019 1.00 47.72 129 GLN A CA 1
ATOM 950 C C . GLN A 1 118 ? 5.965 19.784 -11.503 1.00 51.93 129 GLN A C 1
ATOM 951 O O . GLN A 1 118 ? 5.055 20.050 -12.291 1.00 52.33 129 GLN A O 1
ATOM 957 N N . LEU A 1 119 ? 6.195 18.561 -11.039 1.00 43.14 130 LEU A N 1
ATOM 958 C CA . LEU A 1 119 ? 5.477 17.401 -11.546 1.00 40.82 130 LEU A CA 1
ATOM 959 C C . LEU A 1 119 ? 4.066 17.302 -10.986 1.00 46.93 130 LEU A C 1
ATOM 960 O O . LEU A 1 119 ? 3.846 17.525 -9.791 1.00 45.99 130 LEU A O 1
ATOM 965 N N . GLN A 1 120 ? 3.112 16.949 -11.845 1.00 45.08 131 GLN A N 1
ATOM 966 C CA . GLN A 1 120 ? 1.711 16.923 -11.440 1.00 46.92 131 GLN A CA 1
ATOM 967 C C . GLN A 1 120 ? 1.368 15.759 -10.515 1.00 48.10 131 GLN A C 1
ATOM 968 O O . GLN A 1 120 ? 0.509 15.902 -9.639 1.00 48.94 131 GLN A O 1
ATOM 974 N N . ASP A 1 121 ? 2.026 14.611 -10.678 1.00 43.17 132 ASP A N 1
ATOM 975 C CA . ASP A 1 121 ? 1.746 13.524 -9.738 1.00 48.49 132 ASP A CA 1
ATOM 976 C C . ASP A 1 121 ? 2.371 13.726 -8.352 1.00 39.74 132 ASP A C 1
ATOM 977 O O . ASP A 1 121 ? 2.067 12.982 -7.426 1.00 42.43 132 ASP A O 1
ATOM 982 N N . PHE A 1 122 ? 3.217 14.737 -8.194 1.00 37.81 133 PHE A N 1
ATOM 983 C CA . PHE A 1 122 ? 3.759 15.005 -6.865 1.00 37.05 133 PHE A CA 1
ATOM 984 C C . PHE A 1 122 ? 2.867 15.916 -6.058 1.00 37.95 133 PHE A C 1
ATOM 985 O O . PHE A 1 122 ? 2.664 17.075 -6.406 1.00 39.82 133 PHE A O 1
ATOM 993 N N . MET A 1 123 ? 2.330 15.357 -4.980 1.00 35.94 134 MET A N 1
ATOM 994 C CA . MET A 1 123 ? 1.367 16.033 -4.135 1.00 36.62 134 MET A CA 1
ATOM 995 C C . MET A 1 123 ? 2.021 16.380 -2.804 1.00 35.10 134 MET A C 1
ATOM 996 O O . MET A 1 123 ? 2.882 15.645 -2.321 1.00 33.42 134 MET A O 1
ATOM 1001 N N . LEU A 1 124 ? 1.605 17.492 -2.211 1.00 36.03 135 LEU A N 1
ATOM 1002 C CA . LEU A 1 124 ? 2.130 17.898 -0.912 1.00 35.21 135 LEU A CA 1
ATOM 1003 C C . LEU A 1 124 ? 1.101 17.634 0.177 1.00 35.41 135 LEU A C 1
ATOM 1004 O O . LEU A 1 124 ? 0.002 18.187 0.149 1.00 38.80 135 LEU A O 1
ATOM 1009 N N . PHE A 1 125 ? 1.448 16.781 1.134 1.00 32.51 136 PHE A N 1
ATOM 1010 C CA . PHE A 1 125 ? 0.531 16.472 2.227 1.00 32.44 136 PHE A CA 1
ATOM 1011 C C . PHE A 1 125 ? 0.996 17.093 3.535 1.00 30.97 136 PHE A C 1
ATOM 1012 O O . PHE A 1 125 ? 2.159 16.969 3.902 1.00 29.52 136 PHE A O 1
ATOM 1020 N N . ARG A 1 126 ? 0.080 17.765 4.223 1.00 29.69 137 ARG A N 1
ATOM 1021 C CA . ARG A 1 126 ? 0.316 18.191 5.602 1.00 35.81 137 ARG A CA 1
ATOM 1022 C C . ARG A 1 126 ? -0.116 17.104 6.576 1.00 30.34 137 ARG A C 1
ATOM 1023 O O . ARG A 1 126 ? -1.219 16.574 6.473 1.00 34.87 137 ARG A O 1
ATOM 1031 N N . LEU A 1 127 ? 0.751 16.769 7.524 1.00 31.84 138 LEU A N 1
ATOM 1032 C CA . LEU A 1 127 ? 0.426 15.743 8.503 1.00 29.08 138 LEU A CA 1
ATOM 1033 C C . LEU A 1 127 ? 0.437 16.340 9.897 1.00 30.47 138 LEU A C 1
ATOM 1034 O O . LEU A 1 127 ? 1.452 16.878 10.333 1.00 27.77 138 LEU A O 1
ATOM 1039 N N . GLN A 1 128 ? -0.690 16.221 10.594 1.00 31.81 139 GLN A N 1
ATOM 1040 C CA . GLN A 1 128 ? -0.873 16.835 11.907 1.00 32.91 139 GLN A CA 1
ATOM 1041 C C . GLN A 1 128 ? -1.147 15.795 12.980 1.00 31.88 139 GLN A C 1
ATOM 1042 O O . GLN A 1 128 ? -2.138 15.064 12.907 1.00 32.00 139 GLN A O 1
ATOM 1048 N N . PRO A 1 129 ? -0.259 15.726 13.983 1.00 32.88 140 PRO A N 1
ATOM 1049 C CA . PRO A 1 129 ? -0.324 14.770 15.101 1.00 32.38 140 PRO A CA 1
ATOM 1050 C C . PRO A 1 129 ? -1.585 14.940 15.919 1.00 37.19 140 PRO A C 1
ATOM 1051 O O . PRO A 1 129 ? -2.063 16.068 16.051 1.00 40.41 140 PRO A O 1
ATOM 1055 N N . GLU A 1 130 ? -2.112 13.854 16.480 1.00 41.70 141 GLU A N 1
ATOM 1056 C CA . GLU A 1 130 ? -3.368 13.960 17.218 1.00 43.09 141 GLU A CA 1
ATOM 1057 C C . GLU A 1 130 ? -3.481 13.182 18.533 1.00 48.83 141 GLU A C 1
ATOM 1058 O O . GLU A 1 130 ? -4.154 13.629 19.465 1.00 47.39 141 GLU A O 1
ATOM 1064 N N . GLN A 1 131 ? -2.844 12.022 18.615 1.00 47.17 142 GLN A N 1
ATOM 1065 C CA . GLN A 1 131 ? -3.074 11.150 19.759 1.00 44.51 142 GLN A CA 1
ATOM 1066 C C . GLN A 1 131 ? -1.833 10.902 20.615 1.00 43.05 142 GLN A C 1
ATOM 1067 O O . GLN A 1 131 ? -1.702 9.844 21.240 1.00 43.18 142 GLN A O 1
ATOM 1073 N N . GLY A 1 132 ? -0.933 11.881 20.645 1.00 38.02 143 GLY A N 1
ATOM 1074 C CA . GLY A 1 132 ? 0.258 11.807 21.469 1.00 33.42 143 GLY A CA 1
ATOM 1075 C C . GLY A 1 132 ? 1.516 11.432 20.707 1.00 35.74 143 GLY A C 1
ATOM 1076 O O . GLY A 1 132 ? 1.488 11.206 19.487 1.00 30.81 143 GLY A O 1
ATOM 1077 N N . LEU A 1 133 ? 2.619 11.361 21.445 1.00 25.74 144 LEU A N 1
ATOM 1078 C CA . LEU A 1 133 ? 3.940 11.083 20.906 1.00 23.52 144 LEU A CA 1
ATOM 1079 C C . LEU A 1 133 ? 4.630 10.045 21.781 1.00 27.28 144 LEU A C 1
ATOM 1080 O O . LEU A 1 133 ? 4.584 10.126 23.020 1.00 25.25 144 LEU A O 1
ATOM 1085 N N . PHE A 1 134 ? 5.289 9.084 21.148 1.00 23.04 145 PHE A N 1
ATOM 1086 C CA . PHE A 1 134 ? 6.106 8.121 21.870 1.00 24.37 145 PHE A CA 1
ATOM 1087 C C . PHE A 1 134 ? 7.567 8.351 21.534 1.00 28.19 145 PHE A C 1
ATOM 1088 O O . PHE A 1 134 ? 7.935 8.540 20.371 1.00 24.18 145 PHE A O 1
ATOM 1096 N N . VAL A 1 135 ? 8.395 8.318 22.564 1.00 23.54 146 VAL A N 1
ATOM 1097 C CA . VAL A 1 135 ? 9.799 8.642 22.445 1.00 24.63 146 VAL A CA 1
ATOM 1098 C C . VAL A 1 135 ? 10.594 7.510 23.063 1.00 28.66 146 VAL A C 1
ATOM 1099 O O . VAL A 1 135 ? 10.366 7.143 24.215 1.00 27.77 146 VAL A O 1
ATOM 1103 N N . LYS A 1 136 ? 11.526 6.946 22.310 1.00 22.63 147 LYS A N 1
ATOM 1104 C CA . LYS A 1 136 ? 12.319 5.847 22.842 1.00 25.87 147 LYS A CA 1
ATOM 1105 C C . LYS A 1 136 ? 13.813 6.064 22.600 1.00 27.41 147 LYS A C 1
ATOM 1106 O O . LYS A 1 136 ? 14.224 6.391 21.481 1.00 25.10 147 LYS A O 1
ATOM 1112 N N . GLY A 1 137 ? 14.609 5.905 23.655 1.00 24.30 148 GLY A N 1
ATOM 1113 C CA . GLY A 1 137 ? 16.060 5.965 23.560 1.00 28.33 148 GLY A CA 1
ATOM 1114 C C . GLY A 1 137 ? 16.714 7.317 23.777 1.00 30.83 148 GLY A C 1
ATOM 1115 O O . GLY A 1 137 ? 17.883 7.507 23.427 1.00 30.24 148 GLY A O 1
ATOM 1116 N N . PHE A 1 138 ? 15.964 8.261 24.340 1.00 30.85 149 PHE A N 1
ATOM 1117 C CA . PHE A 1 138 ? 16.460 9.619 24.571 1.00 28.84 149 PHE A CA 1
ATOM 1118 C C . PHE A 1 138 ? 16.694 9.899 26.068 1.00 32.38 149 PHE A C 1
ATOM 1119 O O . PHE A 1 138 ? 16.125 9.226 26.928 1.00 27.65 149 PHE A O 1
ATOM 1127 N N . GLY A 1 139 ? 17.510 10.909 26.366 1.00 32.92 150 GLY A N 1
ATOM 1128 C CA . GLY A 1 139 ? 17.740 11.329 27.744 1.00 32.50 150 GLY A CA 1
ATOM 1129 C C . GLY A 1 139 ? 18.245 10.205 28.629 1.00 30.03 150 GLY A C 1
ATOM 1130 O O . GLY A 1 139 ? 19.286 9.615 28.369 1.00 27.95 150 GLY A O 1
ATOM 1131 N N . LEU A 1 140 ? 17.495 9.898 29.680 1.00 31.00 151 LEU A N 1
ATOM 1132 C CA . LEU A 1 140 ? 17.882 8.855 30.627 1.00 29.91 151 LEU A CA 1
ATOM 1133 C C . LEU A 1 140 ? 17.976 7.476 29.975 1.00 34.91 151 LEU A C 1
ATOM 1134 O O . LEU A 1 140 ? 18.616 6.569 30.507 1.00 31.31 151 LEU A O 1
ATOM 1139 N N . GLU A 1 141 ? 17.333 7.323 28.823 1.00 33.55 152 GLU A N 1
ATOM 1140 C CA . GLU A 1 141 ? 17.339 6.052 28.096 1.00 38.90 152 GLU A CA 1
ATOM 1141 C C . GLU A 1 141 ? 18.536 5.876 27.159 1.00 39.14 152 GLU A C 1
ATOM 1142 O O . GLU A 1 141 ? 18.741 4.794 26.594 1.00 37.07 152 GLU A O 1
ATOM 1148 N N . HIS A 1 142 ? 19.304 6.944 26.979 1.00 36.59 153 HIS A N 1
ATOM 1149 C CA . HIS A 1 142 ? 20.530 6.880 26.194 1.00 42.24 153 HIS A CA 1
ATOM 1150 C C . HIS A 1 142 ? 21.733 6.670 27.128 1.00 46.97 153 HIS A C 1
ATOM 1151 O O . HIS A 1 142 ? 22.222 5.552 27.317 1.00 51.86 153 HIS A O 1
ATOM 1158 N N . MET B 1 1 ? 26.806 -3.740 -10.071 1.00 48.13 12 MET B N 1
ATOM 1159 C CA . MET B 1 1 ? 26.532 -5.090 -9.588 1.00 43.73 12 MET B CA 1
ATOM 1160 C C . MET B 1 1 ? 25.269 -5.621 -10.254 1.00 40.04 12 MET B C 1
ATOM 1161 O O . MET B 1 1 ? 24.324 -4.868 -10.500 1.00 42.30 12 MET B O 1
ATOM 1166 N N . ARG B 1 2 ? 25.257 -6.912 -10.557 1.00 36.23 13 ARG B N 1
ATOM 1167 C CA . ARG B 1 2 ? 24.077 -7.534 -11.132 1.00 38.60 13 ARG B CA 1
ATOM 1168 C C . ARG B 1 2 ? 22.946 -7.560 -10.110 1.00 39.14 13 ARG B C 1
ATOM 1169 O O . ARG B 1 2 ? 23.179 -7.546 -8.886 1.00 33.13 13 ARG B O 1
ATOM 1177 N N . LEU B 1 3 ? 21.727 -7.606 -10.633 1.00 33.71 14 LEU B N 1
ATOM 1178 C CA . LEU B 1 3 ? 20.508 -7.562 -9.837 1.00 34.47 14 LEU B CA 1
ATOM 1179 C C . LEU B 1 3 ? 20.464 -8.599 -8.730 1.00 35.35 14 LEU B C 1
ATOM 1180 O O . LEU B 1 3 ? 20.225 -8.263 -7.568 1.00 32.37 14 LEU B O 1
ATOM 1185 N N . GLU B 1 4 ? 20.652 -9.863 -9.090 1.00 30.97 15 GLU B N 1
ATOM 1186 C CA . GLU B 1 4 ? 20.441 -10.933 -8.125 1.00 36.70 15 GLU B CA 1
ATOM 1187 C C . GLU B 1 4 ? 21.463 -10.940 -6.980 1.00 31.29 15 GLU B C 1
ATOM 1188 O O . GLU B 1 4 ? 21.086 -11.085 -5.818 1.00 31.78 15 GLU B O 1
ATOM 1194 N N . PRO B 1 5 ? 22.759 -10.799 -7.301 1.00 32.35 16 PRO B N 1
ATOM 1195 C CA . PRO B 1 5 ? 23.715 -10.707 -6.193 1.00 32.30 16 PRO B CA 1
ATOM 1196 C C . PRO B 1 5 ? 23.502 -9.463 -5.333 1.00 33.78 16 PRO B C 1
ATOM 1197 O O . PRO B 1 5 ? 23.718 -9.524 -4.129 1.00 27.99 16 PRO B O 1
ATOM 1201 N N . GLU B 1 6 ? 23.086 -8.354 -5.939 1.00 30.96 17 GLU B N 1
ATOM 1202 C CA . GLU B 1 6 ? 22.853 -7.155 -5.159 1.00 32.36 17 GLU B CA 1
ATOM 1203 C C . GLU B 1 6 ? 21.690 -7.330 -4.187 1.00 30.10 17 GLU B C 1
ATOM 1204 O O . GLU B 1 6 ? 21.738 -6.810 -3.082 1.00 31.76 17 GLU B O 1
ATOM 1210 N N . ILE B 1 7 ? 20.655 -8.065 -4.593 1.00 28.44 18 ILE B N 1
ATOM 1211 C CA . ILE B 1 7 ? 19.548 -8.373 -3.690 1.00 29.23 18 ILE B CA 1
ATOM 1212 C C . ILE B 1 7 ? 20.017 -9.286 -2.564 1.00 30.43 18 ILE B C 1
ATOM 1213 O O . ILE B 1 7 ? 19.688 -9.071 -1.394 1.00 28.42 18 ILE B O 1
ATOM 1218 N N . LYS B 1 8 ? 20.794 -10.303 -2.927 1.00 28.75 19 LYS B N 1
ATOM 1219 C CA . LYS B 1 8 ? 21.329 -11.257 -1.961 1.00 32.55 19 LYS B CA 1
ATOM 1220 C C . LYS B 1 8 ? 22.123 -10.542 -0.878 1.00 31.26 19 LYS B C 1
ATOM 1221 O O . LYS B 1 8 ? 21.972 -10.809 0.321 1.00 29.68 19 LYS B O 1
ATOM 1227 N N . GLU B 1 9 ? 22.977 -9.623 -1.311 1.00 30.20 20 GLU B N 1
ATOM 1228 C CA . GLU B 1 9 ? 23.803 -8.854 -0.392 1.00 30.56 20 GLU B CA 1
ATOM 1229 C C . GLU B 1 9 ? 22.952 -7.995 0.547 1.00 33.48 20 GLU B C 1
ATOM 1230 O O . GLU B 1 9 ? 23.246 -7.878 1.742 1.00 30.99 20 GLU B O 1
ATOM 1236 N N . PHE B 1 10 ? 21.886 -7.410 0.009 1.00 28.81 21 PHE B N 1
ATOM 1237 C CA . PHE B 1 10 ? 21.022 -6.517 0.775 1.00 26.99 21 PHE B CA 1
ATOM 1238 C C . PHE B 1 10 ? 20.302 -7.277 1.886 1.00 27.97 21 PHE B C 1
ATOM 1239 O O . PHE B 1 10 ? 20.310 -6.837 3.050 1.00 28.67 21 PHE B O 1
ATOM 1247 N N . ARG B 1 11 ? 19.694 -8.414 1.546 1.00 24.73 22 ARG B N 1
ATOM 1248 C CA . ARG B 1 11 ? 18.921 -9.182 2.539 1.00 30.76 22 ARG B CA 1
ATOM 1249 C C . ARG B 1 11 ? 19.797 -9.743 3.659 1.00 31.83 22 ARG B C 1
ATOM 1250 O O . ARG B 1 11 ? 19.312 -10.033 4.756 1.00 29.55 22 ARG B O 1
ATOM 1258 N N . GLN B 1 12 ? 21.078 -9.916 3.358 1.00 32.49 23 GLN B N 1
ATOM 1259 C CA . GLN B 1 12 ? 22.040 -10.464 4.306 1.00 35.92 23 GLN B CA 1
ATOM 1260 C C . GLN B 1 12 ? 22.497 -9.368 5.253 1.00 33.28 23 GLN B C 1
ATOM 1261 O O . GLN B 1 12 ? 22.735 -9.603 6.445 1.00 34.03 23 GLN B O 1
ATOM 1267 N N . GLU B 1 13 ? 22.616 -8.163 4.709 1.00 28.87 24 GLU B N 1
ATOM 1268 C CA . GLU B 1 13 ? 23.160 -7.035 5.442 1.00 31.97 24 GLU B CA 1
ATOM 1269 C C . GLU B 1 13 ? 22.091 -6.298 6.250 1.00 32.23 24 GLU B C 1
ATOM 1270 O O . GLU B 1 13 ? 22.372 -5.779 7.329 1.00 30.92 24 GLU B O 1
ATOM 1276 N N . ARG B 1 14 ? 20.868 -6.261 5.731 1.00 30.23 25 ARG B N 1
ATOM 1277 C CA . ARG B 1 14 ? 19.758 -5.606 6.423 1.00 27.99 25 ARG B CA 1
ATOM 1278 C C . ARG B 1 14 ? 19.206 -6.518 7.514 1.00 25.67 25 ARG B C 1
ATOM 1279 O O . ARG B 1 14 ? 18.898 -7.679 7.264 1.00 22.00 25 ARG B O 1
ATOM 1287 N N . LYS B 1 15 ? 19.069 -5.974 8.719 1.00 25.63 26 LYS B N 1
ATOM 1288 C CA . LYS B 1 15 ? 18.726 -6.778 9.888 1.00 26.83 26 LYS B CA 1
ATOM 1289 C C . LYS B 1 15 ? 17.338 -6.526 10.470 1.00 23.93 26 LYS B C 1
ATOM 1290 O O . LYS B 1 15 ? 16.884 -7.289 11.307 1.00 23.12 26 LYS B O 1
ATOM 1296 N N . THR B 1 16 ? 16.665 -5.470 10.011 1.00 22.18 27 THR B N 1
ATOM 1297 C CA . THR B 1 16 ? 15.300 -5.182 10.449 1.00 22.55 27 THR B CA 1
ATOM 1298 C C . THR B 1 16 ? 14.299 -4.940 9.309 1.00 24.32 27 THR B C 1
ATOM 1299 O O . THR B 1 16 ? 14.665 -4.597 8.167 1.00 22.12 27 THR B O 1
ATOM 1303 N N . LEU B 1 17 ? 13.030 -5.139 9.643 1.00 19.43 28 LEU B N 1
ATOM 1304 C CA . LEU B 1 17 ? 11.928 -4.848 8.750 1.00 21.27 28 LEU B CA 1
ATOM 1305 C C . LEU B 1 17 ? 11.165 -3.657 9.288 1.00 26.85 28 LEU B C 1
ATOM 1306 O O . LEU B 1 17 ? 10.995 -3.524 10.499 1.00 24.01 28 LEU B O 1
ATOM 1311 N N . GLN B 1 18 ? 10.713 -2.785 8.398 1.00 22.49 29 GLN B N 1
ATOM 1312 C CA . GLN B 1 18 ? 9.799 -1.730 8.796 1.00 24.28 29 GLN B CA 1
ATOM 1313 C C . GLN B 1 18 ? 8.408 -2.243 8.454 1.00 22.84 29 GLN B C 1
ATOM 1314 O O . GLN B 1 18 ? 8.184 -2.771 7.367 1.00 20.92 29 GLN B O 1
ATOM 1320 N N . LEU B 1 19 ? 7.483 -2.092 9.393 1.00 17.81 30 LEU B N 1
ATOM 1321 C CA . LEU B 1 19 ? 6.179 -2.735 9.328 1.00 21.13 30 LEU B CA 1
ATOM 1322 C C . LEU B 1 19 ? 5.050 -1.725 9.389 1.00 21.95 30 LEU B C 1
ATOM 1323 O O . LEU B 1 19 ? 5.083 -0.788 10.181 1.00 22.50 30 LEU B O 1
ATOM 1328 N N . ALA B 1 20 ? 4.040 -1.944 8.559 1.00 21.27 31 ALA B N 1
ATOM 1329 C CA . ALA B 1 20 ? 2.786 -1.226 8.650 1.00 20.50 31 ALA B CA 1
ATOM 1330 C C . ALA B 1 20 ? 1.724 -2.250 8.969 1.00 23.09 31 ALA B C 1
ATOM 1331 O O . ALA B 1 20 ? 1.490 -3.174 8.180 1.00 20.88 31 ALA B O 1
ATOM 1333 N N . THR B 1 21 ? 1.116 -2.092 10.144 1.00 21.91 32 THR B N 1
ATOM 1334 C CA . THR B 1 21 ? 0.066 -2.979 10.637 1.00 21.87 32 THR B CA 1
ATOM 1335 C C . THR B 1 21 ? -1.230 -2.182 10.839 1.00 22.58 32 THR B C 1
ATOM 1336 O O . THR B 1 21 ? -1.240 -0.950 10.692 1.00 23.08 32 THR B O 1
ATOM 1340 N N . VAL B 1 22 ? -2.324 -2.879 11.139 1.00 21.22 33 VAL B N 1
ATOM 1341 C CA . VAL B 1 22 ? -3.628 -2.244 11.332 1.00 20.51 33 VAL B CA 1
ATOM 1342 C C . VAL B 1 22 ? -4.363 -2.900 12.482 1.00 27.04 33 VAL B C 1
ATOM 1343 O O . VAL B 1 22 ? -4.275 -4.118 12.663 1.00 28.47 33 VAL B O 1
ATOM 1347 N N . ASP B 1 23 ? -5.081 -2.110 13.275 1.00 26.73 34 ASP B N 1
ATOM 1348 C CA . ASP B 1 23 ? -5.907 -2.705 14.320 1.00 27.68 34 ASP B CA 1
ATOM 1349 C C . ASP B 1 23 ? -7.246 -3.143 13.747 1.00 30.68 34 ASP B C 1
ATOM 1350 O O . ASP B 1 23 ? -7.460 -3.078 12.534 1.00 28.15 34 ASP B O 1
ATOM 1355 N N . ALA B 1 24 ? -8.151 -3.566 14.622 1.00 30.20 35 ALA B N 1
ATOM 1356 C CA . ALA B 1 24 ? -9.416 -4.157 14.196 1.00 32.72 35 ALA B CA 1
ATOM 1357 C C . ALA B 1 24 ? -10.308 -3.205 13.389 1.00 33.03 35 ALA B C 1
ATOM 1358 O O . ALA B 1 24 ? -11.121 -3.647 12.584 1.00 37.41 35 ALA B O 1
ATOM 1360 N N . GLN B 1 25 ? -10.166 -1.904 13.599 1.00 31.39 36 GLN B N 1
ATOM 1361 C CA . GLN B 1 25 ? -10.916 -0.942 12.796 1.00 32.65 36 GLN B CA 1
ATOM 1362 C C . GLN B 1 25 ? -10.091 -0.378 11.635 1.00 34.27 36 GLN B C 1
ATOM 1363 O O . GLN B 1 25 ? -10.484 0.608 11.020 1.00 33.85 36 GLN B O 1
ATOM 1369 N N . GLY B 1 26 ? -8.948 -0.994 11.348 1.00 30.04 37 GLY B N 1
ATOM 1370 C CA . GLY B 1 26 ? -8.138 -0.596 10.207 1.00 28.65 37 GLY B CA 1
ATOM 1371 C C . GLY B 1 26 ? -7.355 0.691 10.386 1.00 31.58 37 GLY B C 1
ATOM 1372 O O . GLY B 1 26 ? -7.092 1.399 9.419 1.00 34.12 37 GLY B O 1
ATOM 1373 N N . ARG B 1 27 ? -6.978 1.005 11.621 1.00 34.22 38 ARG B N 1
ATOM 1374 C CA . ARG B 1 27 ? -6.127 2.165 11.867 1.00 31.89 38 ARG B CA 1
ATOM 1375 C C . ARG B 1 27 ? -4.677 1.742 11.809 1.00 28.05 38 ARG B C 1
ATOM 1376 O O . ARG B 1 27 ? -4.295 0.779 12.467 1.00 26.03 38 ARG B O 1
ATOM 1384 N N . PRO B 1 28 ? -3.864 2.469 11.030 1.00 26.72 39 PRO B N 1
ATOM 1385 C CA . PRO B 1 28 ? -2.475 2.106 10.758 1.00 24.33 39 PRO B CA 1
ATOM 1386 C C . PRO B 1 28 ? -1.551 2.294 11.958 1.00 24.06 39 PRO B C 1
ATOM 1387 O O . PRO B 1 28 ? -1.760 3.173 12.782 1.00 23.54 39 PRO B O 1
ATOM 1391 N N . ASN B 1 29 ? -0.544 1.439 12.042 1.00 24.23 40 ASN B N 1
ATOM 1392 C CA . ASN B 1 29 ? 0.575 1.631 12.948 1.00 22.22 40 ASN B CA 1
ATOM 1393 C C . ASN B 1 29 ? 1.869 1.371 12.193 1.00 23.01 40 ASN B C 1
ATOM 1394 O O . ASN B 1 29 ? 1.953 0.402 11.433 1.00 20.93 40 ASN B O 1
ATOM 1399 N N . VAL B 1 30 ? 2.875 2.216 12.412 1.00 23.72 41 VAL B N 1
ATOM 1400 C CA . VAL B 1 30 ? 4.198 1.978 11.848 1.00 21.90 41 VAL B CA 1
ATOM 1401 C C . VAL B 1 30 ? 5.196 1.593 12.938 1.00 26.80 41 VAL B C 1
ATOM 1402 O O . VAL B 1 30 ? 5.192 2.162 14.039 1.00 23.25 41 VAL B O 1
ATOM 1406 N N . SER B 1 31 ? 6.036 0.609 12.637 1.00 22.01 42 SER B N 1
ATOM 1407 C CA . SER B 1 31 ? 6.944 0.055 13.634 1.00 25.85 42 SER B CA 1
ATOM 1408 C C . SER B 1 31 ? 8.096 -0.610 12.902 1.00 24.82 42 SER B C 1
ATOM 1409 O O . SER B 1 31 ? 8.171 -0.539 11.684 1.00 23.13 42 SER B O 1
ATOM 1412 N N . TYR B 1 32 ? 8.985 -1.273 13.632 1.00 24.71 43 TYR B N 1
ATOM 1413 C CA . TYR B 1 32 ? 10.063 -2.039 13.003 1.00 23.56 43 TYR B CA 1
ATOM 1414 C C . TYR B 1 32 ? 10.343 -3.251 13.866 1.00 25.49 43 TYR B C 1
ATOM 1415 O O . TYR B 1 32 ? 9.951 -3.290 15.030 1.00 25.47 43 TYR B O 1
ATOM 1424 N N . ALA B 1 33 ? 11.035 -4.233 13.309 1.00 21.86 44 ALA B N 1
ATOM 1425 C CA . ALA B 1 33 ? 11.496 -5.355 14.113 1.00 21.82 44 ALA B CA 1
ATOM 1426 C C . ALA B 1 33 ? 12.647 -6.066 13.418 1.00 21.64 44 ALA B C 1
ATOM 1427 O O . ALA B 1 33 ? 12.618 -6.251 12.197 1.00 22.47 44 ALA B O 1
ATOM 1429 N N . PRO B 1 34 ? 13.667 -6.460 14.196 1.00 21.59 45 PRO B N 1
ATOM 1430 C CA . PRO B 1 34 ? 14.689 -7.398 13.707 1.00 21.78 45 PRO B CA 1
ATOM 1431 C C . PRO B 1 34 ? 14.001 -8.646 13.154 1.00 21.64 45 PRO B C 1
ATOM 1432 O O . PRO B 1 34 ? 12.971 -9.063 13.689 1.00 21.83 45 PRO B O 1
ATOM 1436 N N . PHE B 1 35 ? 14.556 -9.237 12.107 1.00 21.68 46 PHE B N 1
ATOM 1437 C CA . PHE B 1 35 ? 13.959 -10.428 11.519 1.00 23.81 46 PHE B CA 1
ATOM 1438 C C . PHE B 1 35 ? 15.005 -11.470 11.204 1.00 22.58 46 PHE B C 1
ATOM 1439 O O . PHE B 1 35 ? 16.195 -11.165 11.142 1.00 23.51 46 PHE B O 1
ATOM 1447 N N . VAL B 1 36 ? 14.549 -12.702 11.001 1.00 21.63 47 VAL B N 1
ATOM 1448 C CA . VAL B 1 36 ? 15.305 -13.681 10.233 1.00 20.61 47 VAL B CA 1
ATOM 1449 C C . VAL B 1 36 ? 14.394 -14.214 9.137 1.00 26.21 47 VAL B C 1
ATOM 1450 O O . VAL B 1 36 ? 13.169 -14.097 9.224 1.00 21.94 47 VAL B O 1
ATOM 1454 N N . GLN B 1 37 ? 14.996 -14.775 8.095 1.00 21.83 48 GLN B N 1
ATOM 1455 C CA . GLN B 1 37 ? 14.223 -15.362 7.009 1.00 25.20 48 GLN B CA 1
ATOM 1456 C C . GLN B 1 37 ? 14.703 -16.776 6.795 1.00 24.03 48 GLN B C 1
ATOM 1457 O O . GLN B 1 37 ? 15.885 -17.068 6.956 1.00 22.20 48 GLN B O 1
ATOM 1463 N N . ASN B 1 38 ? 13.776 -17.660 6.470 1.00 23.77 49 ASN B N 1
ATOM 1464 C CA . ASN B 1 38 ? 14.141 -19.002 6.048 1.00 29.09 49 ASN B CA 1
ATOM 1465 C C . ASN B 1 38 ? 13.032 -19.515 5.132 1.00 31.38 49 ASN B C 1
ATOM 1466 O O . ASN B 1 38 ? 12.148 -18.751 4.746 1.00 31.06 49 ASN B O 1
ATOM 1471 N N . GLN B 1 39 ? 13.061 -20.800 4.797 1.00 31.13 50 GLN B N 1
ATOM 1472 C CA . GLN B 1 39 ? 12.105 -21.350 3.835 1.00 35.63 50 GLN B CA 1
ATOM 1473 C C . GLN B 1 39 ? 10.663 -21.352 4.330 1.00 36.14 50 GLN B C 1
ATOM 1474 O O . GLN B 1 39 ? 9.743 -21.643 3.562 1.00 36.21 50 GLN B O 1
ATOM 1480 N N . GLU B 1 40 ? 10.467 -21.030 5.606 1.00 30.75 51 GLU B N 1
ATOM 1481 C CA . GLU B 1 40 ? 9.117 -20.963 6.170 1.00 34.47 51 GLU B CA 1
ATOM 1482 C C . GLU B 1 40 ? 8.541 -19.548 6.140 1.00 29.30 51 GLU B C 1
ATOM 1483 O O . GLU B 1 40 ? 7.362 -19.357 6.388 1.00 29.32 51 GLU B O 1
ATOM 1489 N N . GLY B 1 41 ? 9.374 -18.564 5.815 1.00 27.46 52 GLY B N 1
ATOM 1490 C CA . GLY B 1 41 ? 8.923 -17.187 5.744 1.00 24.45 52 GLY B CA 1
ATOM 1491 C C . GLY B 1 41 ? 9.844 -16.244 6.489 1.00 23.51 52 GLY B C 1
ATOM 1492 O O . GLY B 1 41 ? 10.981 -16.594 6.797 1.00 25.37 52 GLY B O 1
ATOM 1493 N N . TYR B 1 42 ? 9.346 -15.041 6.758 1.00 22.74 53 TYR B N 1
ATOM 1494 C CA . TYR B 1 42 ? 10.051 -14.047 7.549 1.00 25.60 53 TYR B CA 1
ATOM 1495 C C . TYR B 1 42 ? 9.551 -14.118 8.985 1.00 26.30 53 TYR B C 1
ATOM 1496 O O . TYR B 1 42 ? 8.365 -14.343 9.218 1.00 26.54 53 TYR B O 1
ATOM 1505 N N . PHE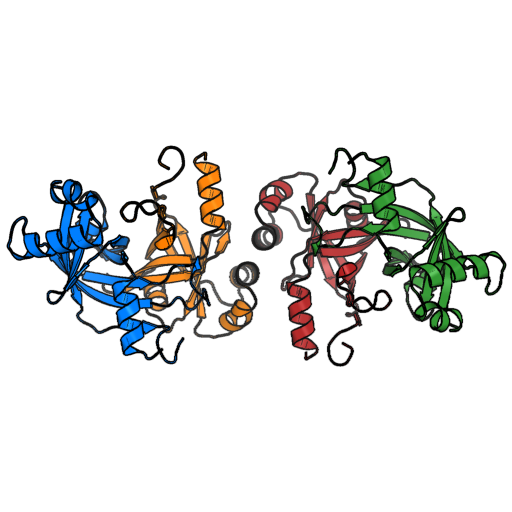 B 1 43 ? 10.442 -13.912 9.950 1.00 25.71 54 PHE B N 1
ATOM 1506 C CA . PHE B 1 43 ? 10.046 -14.024 11.350 1.00 23.74 54 PHE B CA 1
ATOM 1507 C C . PHE B 1 43 ? 10.481 -12.841 12.204 1.00 23.27 54 PHE B C 1
ATOM 1508 O O . PHE B 1 43 ? 11.621 -12.392 12.139 1.00 24.31 54 PHE B O 1
ATOM 1516 N N . VAL B 1 44 ? 9.555 -12.340 13.009 1.00 23.29 55 VAL B N 1
ATOM 1517 C CA . VAL B 1 44 ? 9.875 -11.274 13.944 1.00 21.77 55 VAL B CA 1
ATOM 1518 C C . VAL B 1 44 ? 9.427 -11.696 15.334 1.00 24.47 55 VAL B C 1
ATOM 1519 O O . VAL B 1 44 ? 8.416 -12.381 15.485 1.00 20.93 55 VAL B O 1
ATOM 1523 N N . LEU B 1 45 ? 10.194 -11.283 16.339 1.00 25.13 56 LEU B N 1
ATOM 1524 C CA . LEU B 1 45 ? 9.916 -11.595 17.734 1.00 25.71 56 LEU B CA 1
ATOM 1525 C C . LEU B 1 45 ? 9.580 -10.286 18.442 1.00 25.69 56 LEU B C 1
ATOM 1526 O O . LEU B 1 45 ? 10.466 -9.470 18.688 1.00 26.32 56 LEU B O 1
ATOM 1531 N N . ILE B 1 46 ? 8.307 -10.072 18.753 1.00 26.94 57 ILE B N 1
ATOM 1532 C CA . ILE B 1 46 ? 7.868 -8.750 19.197 1.00 25.81 57 ILE B CA 1
ATOM 1533 C C . ILE B 1 46 ? 6.970 -8.819 20.439 1.00 26.73 57 ILE B C 1
ATOM 1534 O O . ILE B 1 46 ? 6.398 -9.852 20.729 1.00 28.34 57 ILE B O 1
ATOM 1539 N N . SER B 1 47 ? 6.870 -7.714 21.174 1.00 27.52 58 SER B N 1
ATOM 1540 C CA . SER B 1 47 ? 6.150 -7.682 22.448 1.00 29.13 58 SER B CA 1
ATOM 1541 C C . SER B 1 47 ? 4.644 -7.441 22.296 1.00 26.62 58 SER B C 1
ATOM 1542 O O . SER B 1 47 ? 4.235 -6.483 21.662 1.00 28.54 58 SER B O 1
ATOM 1545 N N . HIS B 1 48 ? 3.829 -8.290 22.917 1.00 29.70 59 HIS B N 1
ATOM 1546 C CA . HIS B 1 48 ? 2.383 -8.086 22.945 1.00 32.93 59 HIS B CA 1
ATOM 1547 C C . HIS B 1 48 ? 1.985 -6.762 23.585 1.00 30.69 59 HIS B C 1
ATOM 1548 O O . HIS B 1 48 ? 0.870 -6.276 23.394 1.00 29.33 59 HIS B O 1
ATOM 1555 N N . ILE B 1 49 ? 2.886 -6.182 24.361 1.00 26.72 60 ILE B N 1
ATOM 1556 C CA . ILE B 1 49 ? 2.618 -4.871 24.934 1.00 27.32 60 ILE B CA 1
ATOM 1557 C C . ILE B 1 49 ? 2.536 -3.786 23.854 1.00 30.69 60 ILE B C 1
ATOM 1558 O O . ILE B 1 49 ? 1.829 -2.790 24.004 1.00 31.79 60 ILE B O 1
ATOM 1563 N N . ALA B 1 50 ? 3.254 -3.988 22.756 1.00 24.68 61 ALA B N 1
ATOM 1564 C CA . ALA B 1 50 ? 3.326 -2.984 21.704 1.00 25.48 61 ALA B CA 1
ATOM 1565 C C . ALA B 1 50 ? 2.179 -3.148 20.712 1.00 27.36 61 ALA B C 1
ATOM 1566 O O . ALA B 1 50 ? 1.680 -4.247 20.503 1.00 25.75 61 ALA B O 1
ATOM 1568 N N . ARG B 1 51 ? 1.788 -2.053 20.075 1.00 29.51 62 ARG B N 1
ATOM 1569 C CA . ARG B 1 51 ? 0.621 -2.052 19.200 1.00 27.61 62 ARG B CA 1
ATOM 1570 C C . ARG B 1 51 ? 0.757 -3.013 18.011 1.00 29.09 62 ARG B C 1
ATOM 1571 O O . ARG B 1 51 ? -0.206 -3.687 17.634 1.00 26.57 62 ARG B O 1
ATOM 1579 N N . HIS B 1 52 ? 1.950 -3.101 17.428 1.00 25.62 63 HIS B N 1
ATOM 1580 C CA . HIS B 1 52 ? 2.104 -3.916 16.222 1.00 27.73 63 HIS B CA 1
ATOM 1581 C C . HIS B 1 52 ? 1.819 -5.396 16.483 1.00 28.06 63 HIS B C 1
ATOM 1582 O O . HIS B 1 52 ? 1.279 -6.079 15.618 1.00 26.59 63 HIS B O 1
ATOM 1589 N N . ALA B 1 53 ? 2.161 -5.880 17.677 1.00 25.17 64 ALA B N 1
ATOM 1590 C CA . ALA B 1 53 ? 1.927 -7.275 18.023 1.00 24.33 64 ALA B CA 1
ATOM 1591 C C . ALA B 1 53 ? 0.435 -7.562 18.201 1.00 30.51 64 ALA B C 1
ATOM 1592 O O . ALA B 1 53 ? -0.055 -8.622 17.811 1.00 27.88 64 ALA B O 1
ATOM 1594 N N . ARG B 1 54 ? -0.283 -6.612 18.794 1.00 26.82 65 ARG B N 1
ATOM 1595 C CA . ARG B 1 54 ? -1.713 -6.764 18.992 1.00 26.04 65 ARG B CA 1
ATOM 1596 C C . ARG B 1 54 ? -2.464 -6.583 17.672 1.00 27.95 65 ARG B C 1
ATOM 1597 O O . ARG B 1 54 ? -3.491 -7.226 17.440 1.00 25.44 65 ARG B O 1
ATOM 1605 N N . ASN B 1 55 ? -1.964 -5.694 16.818 1.00 26.93 66 ASN B N 1
ATOM 1606 C CA . ASN B 1 55 ? -2.511 -5.545 15.469 1.00 27.31 66 ASN B CA 1
ATOM 1607 C C . ASN B 1 55 ? -2.369 -6.827 14.646 1.00 28.01 66 ASN B C 1
ATOM 1608 O O . ASN B 1 55 ? -3.326 -7.289 14.055 1.00 29.80 66 ASN B O 1
ATOM 1613 N N . LEU B 1 56 ? -1.174 -7.406 14.623 1.00 28.65 67 LEU B N 1
ATOM 1614 C CA . LEU B 1 56 ? -0.942 -8.619 13.841 1.00 25.94 67 LEU B CA 1
ATOM 1615 C C . LEU B 1 56 ? -1.800 -9.779 14.304 1.00 29.99 67 LEU B C 1
ATOM 1616 O O . LEU B 1 56 ? -2.183 -10.644 13.516 1.00 29.08 67 LEU B O 1
ATOM 1621 N N . GLU B 1 57 ? -2.085 -9.799 15.595 1.00 28.16 68 GLU B N 1
ATOM 1622 C CA . GLU B 1 57 ? -2.903 -10.841 16.185 1.00 31.05 68 GLU B CA 1
ATOM 1623 C C . GLU B 1 57 ? -4.357 -10.756 15.733 1.00 30.50 68 GLU B C 1
ATOM 1624 O O . GLU B 1 57 ? -4.992 -11.768 15.473 1.00 36.26 68 GLU B O 1
ATOM 1630 N N . VAL B 1 58 ? -4.883 -9.546 15.632 1.00 29.45 69 VAL B N 1
ATOM 1631 C CA . VAL B 1 58 ? -6.304 -9.376 15.353 1.00 34.57 69 VAL B CA 1
ATOM 1632 C C . VAL B 1 58 ? -6.589 -9.138 13.863 1.00 34.21 69 VAL B C 1
ATOM 1633 O O . VAL B 1 58 ? -7.642 -9.515 13.345 1.00 34.80 69 VAL B O 1
ATOM 1637 N N . ASN B 1 59 ? -5.630 -8.531 13.170 1.00 33.88 70 ASN B N 1
ATOM 1638 C CA . ASN B 1 59 ? -5.783 -8.172 11.766 1.00 29.74 70 ASN B CA 1
ATOM 1639 C C . ASN B 1 59 ? -4.479 -8.510 11.080 1.00 29.60 70 ASN B C 1
ATOM 1640 O O . ASN B 1 59 ? -3.613 -7.659 10.967 1.00 27.65 70 ASN B O 1
ATOM 1645 N N . PRO B 1 60 ? -4.327 -9.771 10.646 1.00 33.47 71 PRO B N 1
ATOM 1646 C CA . PRO B 1 60 ? -3.021 -10.330 10.281 1.00 32.13 71 PRO B CA 1
ATOM 1647 C C . PRO B 1 60 ? -2.512 -9.985 8.873 1.00 28.82 71 PRO B C 1
ATOM 1648 O O . PRO B 1 60 ? -1.815 -10.791 8.267 1.00 32.32 71 PRO B O 1
ATOM 1652 N N . GLN B 1 61 ? -2.843 -8.809 8.361 1.00 27.73 72 GLN B N 1
ATOM 1653 C CA . GLN B 1 61 ? -2.187 -8.323 7.151 1.00 29.76 72 GLN B CA 1
ATOM 1654 C C . GLN B 1 61 ? -1.086 -7.324 7.533 1.00 27.60 72 GLN B C 1
ATOM 1655 O O . GLN B 1 61 ? -1.178 -6.640 8.556 1.00 26.10 72 GLN B O 1
ATOM 1661 N N . VAL B 1 62 ? -0.030 -7.265 6.735 1.00 24.45 73 VAL B N 1
ATOM 1662 C CA . VAL B 1 62 ? 1.092 -6.391 7.038 1.00 22.42 73 VAL B CA 1
ATOM 1663 C C . VAL B 1 62 ? 1.806 -5.997 5.761 1.00 23.48 73 VAL B C 1
ATOM 1664 O O . VAL B 1 62 ? 1.937 -6.812 4.862 1.00 24.33 73 VAL B O 1
ATOM 1668 N N . SER B 1 63 ? 2.282 -4.758 5.703 1.00 23.50 74 SER B N 1
ATOM 1669 C CA . SER B 1 63 ? 3.143 -4.320 4.621 1.00 24.45 74 SER B CA 1
ATOM 1670 C C . SER B 1 63 ? 4.541 -4.209 5.195 1.00 24.76 74 SER B C 1
ATOM 1671 O O . SER B 1 63 ? 4.742 -3.595 6.242 1.00 19.64 74 SER B O 1
ATOM 1674 N N . ILE B 1 64 ? 5.498 -4.818 4.505 1.00 21.98 75 ILE B N 1
ATOM 1675 C CA . ILE B 1 64 ? 6.853 -4.966 5.008 1.00 21.49 75 ILE B CA 1
ATOM 1676 C C . ILE B 1 64 ? 7.844 -4.253 4.114 1.00 23.32 75 ILE B C 1
ATOM 1677 O O . ILE B 1 64 ? 7.729 -4.298 2.883 1.00 21.15 75 ILE B O 1
ATOM 1682 N N . MET B 1 65 ? 8.814 -3.582 4.718 1.00 22.30 76 MET B N 1
ATOM 1683 C CA . MET B 1 65 ? 9.851 -2.926 3.927 1.00 24.44 76 MET B CA 1
ATOM 1684 C C . MET B 1 65 ? 11.230 -3.156 4.520 1.00 26.34 76 MET B C 1
ATOM 1685 O O . MET B 1 65 ? 11.447 -3.005 5.723 1.00 23.89 76 MET B O 1
ATOM 1690 N N . MET B 1 66 ? 12.163 -3.536 3.660 1.00 22.78 77 MET B N 1
ATOM 1691 C CA . MET B 1 66 ? 13.558 -3.601 4.030 1.00 21.07 77 MET B CA 1
ATOM 1692 C C . MET B 1 66 ? 14.281 -2.454 3.298 1.00 25.60 77 MET B C 1
ATOM 1693 O O . MET B 1 66 ? 14.284 -2.397 2.068 1.00 22.43 77 MET B O 1
ATOM 1698 N N . ILE B 1 67 ? 14.882 -1.530 4.046 1.00 24.75 78 ILE B N 1
ATOM 1699 C CA . ILE B 1 67 ? 15.353 -0.277 3.452 1.00 21.31 78 ILE B CA 1
ATOM 1700 C C . ILE B 1 67 ? 16.767 0.115 3.882 1.00 23.67 78 ILE B C 1
ATOM 1701 O O . ILE B 1 67 ? 17.140 -0.065 5.052 1.00 23.97 78 ILE B O 1
ATOM 1706 N N . GLU B 1 68 ? 17.558 0.644 2.944 1.00 24.60 79 GLU B N 1
ATOM 1707 C CA . GLU B 1 68 ? 18.902 1.130 3.271 1.00 27.82 79 GLU B CA 1
ATOM 1708 C C . GLU B 1 68 ? 18.830 2.321 4.226 1.00 29.39 79 GLU B C 1
ATOM 1709 O O . GLU B 1 68 ? 17.852 3.071 4.229 1.00 27.69 79 GLU B O 1
ATOM 1715 N N . ASP B 1 69 ? 19.872 2.493 5.036 1.00 31.76 80 ASP B N 1
ATOM 1716 C CA . ASP B 1 69 ? 19.941 3.601 5.993 1.00 31.77 80 ASP B CA 1
ATOM 1717 C C . ASP B 1 69 ? 19.994 4.992 5.335 1.00 33.94 80 ASP B C 1
ATOM 1718 O O . ASP B 1 69 ? 20.504 5.142 4.223 1.00 32.79 80 ASP B O 1
ATOM 1723 N N . GLU B 1 70 ? 19.471 5.999 6.034 1.00 28.93 81 GLU B N 1
ATOM 1724 C CA . GLU B 1 70 ? 19.462 7.388 5.565 1.00 30.14 81 GLU B CA 1
ATOM 1725 C C . GLU B 1 70 ? 20.855 7.926 5.263 1.00 36.05 81 GLU B C 1
ATOM 1726 O O . GLU B 1 70 ? 21.086 8.542 4.222 1.00 30.11 81 GLU B O 1
ATOM 1732 N N . THR B 1 71 ? 21.777 7.722 6.196 1.00 33.88 82 THR B N 1
ATOM 1733 C CA . THR B 1 71 ? 23.097 8.326 6.079 1.00 40.32 82 THR B CA 1
ATOM 1734 C C . THR B 1 71 ? 23.899 7.681 4.954 1.00 42.37 82 THR B C 1
ATOM 1735 O O . THR B 1 71 ? 24.861 8.265 4.457 1.00 46.87 82 THR B O 1
ATOM 1739 N N . GLU B 1 72 ? 23.485 6.487 4.538 1.00 41.94 83 GLU B N 1
ATOM 1740 C CA . GLU B 1 72 ? 24.202 5.767 3.486 1.00 44.98 83 GLU B CA 1
ATOM 1741 C C . GLU B 1 72 ? 23.607 5.950 2.085 1.00 38.76 83 GLU B C 1
ATOM 1742 O O . GLU B 1 72 ? 24.270 5.683 1.087 1.00 45.55 83 GLU B O 1
ATOM 1748 N N . ALA B 1 73 ? 22.363 6.404 2.013 1.00 38.28 84 ALA B N 1
ATOM 1749 C CA . ALA B 1 73 ? 21.683 6.562 0.737 1.00 36.06 84 ALA B CA 1
ATOM 1750 C C . ALA B 1 73 ? 22.374 7.606 -0.138 1.00 40.35 84 ALA B C 1
ATOM 1751 O O . ALA B 1 73 ? 22.683 8.702 0.330 1.00 35.96 84 ALA B O 1
ATOM 1753 N N . LYS B 1 74 ? 22.597 7.271 -1.409 1.00 41.54 85 LYS B N 1
ATOM 1754 C CA . LYS B 1 74 ? 23.142 8.228 -2.367 1.00 37.56 85 LYS B CA 1
ATOM 1755 C C . LYS B 1 74 ? 22.108 9.311 -2.628 1.00 39.24 85 LYS B C 1
ATOM 1756 O O . LYS B 1 74 ? 22.430 10.500 -2.661 1.00 40.04 85 LYS B O 1
ATOM 1762 N N . GLN B 1 75 ? 20.858 8.893 -2.796 1.00 38.55 86 GLN B N 1
ATOM 1763 C CA . GLN B 1 75 ? 19.758 9.839 -2.950 1.00 39.08 86 GLN B CA 1
ATOM 1764 C C . GLN B 1 75 ? 18.638 9.569 -1.951 1.00 35.61 86 GLN B C 1
ATOM 1765 O O 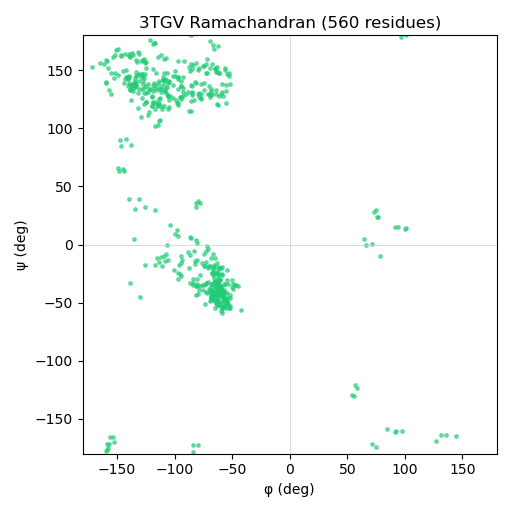. GLN B 1 75 ? 18.055 8.489 -1.954 1.00 32.35 86 GLN B O 1
ATOM 1771 N N . LEU B 1 76 ? 18.326 10.564 -1.124 1.00 35.18 87 LEU B N 1
ATOM 1772 C CA . LEU B 1 76 ? 17.287 10.426 -0.108 1.00 37.76 87 LEU B CA 1
ATOM 1773 C C . LEU B 1 76 ? 15.903 10.176 -0.697 1.00 35.31 87 LEU B C 1
ATOM 1774 O O . LEU B 1 76 ? 15.070 9.543 -0.055 1.00 27.65 87 LEU B O 1
ATOM 1779 N N . PHE B 1 77 ? 15.656 10.681 -1.909 1.00 31.73 88 PHE B N 1
ATOM 1780 C CA . PHE B 1 77 ? 14.364 10.486 -2.559 1.00 28.40 88 PHE B CA 1
ATOM 1781 C C . PHE B 1 77 ? 14.307 9.184 -3.347 1.00 32.04 88 PHE B C 1
ATOM 1782 O O . PHE B 1 77 ? 13.330 8.921 -4.049 1.00 30.29 88 PHE B O 1
ATOM 1790 N N . ALA B 1 78 ? 15.351 8.372 -3.216 1.00 30.58 89 ALA B N 1
ATOM 1791 C CA . ALA B 1 78 ? 15.382 7.055 -3.844 1.00 29.17 89 ALA B CA 1
ATOM 1792 C C . ALA B 1 78 ? 16.193 6.106 -2.987 1.00 33.60 89 ALA B C 1
ATOM 1793 O O . ALA B 1 78 ? 17.247 5.615 -3.406 1.00 27.65 89 ALA B O 1
ATOM 1795 N N . ARG B 1 79 ? 15.716 5.858 -1.767 1.00 27.41 90 ARG B N 1
ATOM 1796 C CA . ARG B 1 79 ? 16.409 4.919 -0.908 1.00 27.79 90 ARG B CA 1
ATOM 1797 C C . ARG B 1 79 ? 16.214 3.515 -1.463 1.00 26.11 90 ARG B C 1
ATOM 1798 O O . ARG B 1 79 ? 15.095 3.109 -1.765 1.00 26.83 90 ARG B O 1
ATOM 1806 N N . LYS B 1 80 ? 17.316 2.787 -1.613 1.00 25.48 91 LYS B N 1
ATOM 1807 C CA . LYS B 1 80 ? 17.262 1.400 -2.046 1.00 26.69 91 LYS B CA 1
ATOM 1808 C C . LYS B 1 80 ? 16.421 0.576 -1.063 1.00 28.60 91 LYS B C 1
ATOM 1809 O O . LYS B 1 80 ? 16.508 0.762 0.159 1.00 25.55 91 LYS B O 1
ATOM 1815 N N . ARG B 1 81 ? 15.576 -0.311 -1.579 1.00 23.65 92 ARG B N 1
ATOM 1816 C CA . ARG B 1 81 ? 14.583 -0.929 -0.703 1.00 23.85 92 ARG B CA 1
ATOM 1817 C C . ARG B 1 81 ? 13.807 -2.063 -1.347 1.00 25.94 92 ARG B C 1
ATOM 1818 O O . ARG B 1 81 ? 13.618 -2.085 -2.569 1.00 22.99 92 ARG B O 1
ATOM 1826 N N . LEU B 1 82 ? 13.346 -2.988 -0.510 1.00 24.01 93 LEU B N 1
ATOM 1827 C CA . LEU B 1 82 ? 12.475 -4.077 -0.945 1.00 25.12 93 LEU B CA 1
ATOM 1828 C C . LEU B 1 82 ? 11.161 -3.956 -0.199 1.00 26.83 93 LEU B C 1
ATOM 1829 O O . LEU B 1 82 ? 11.154 -3.803 1.030 1.00 22.68 93 LEU B O 1
ATOM 1834 N N . THR B 1 83 ? 10.042 -4.040 -0.913 1.00 22.45 94 THR B N 1
ATOM 1835 C CA . THR B 1 83 ? 8.757 -3.970 -0.224 1.00 21.03 94 THR B CA 1
ATOM 1836 C C . THR B 1 83 ? 7.826 -5.089 -0.644 1.00 25.08 94 THR B C 1
ATOM 1837 O O . THR B 1 83 ? 7.760 -5.448 -1.819 1.00 25.39 94 THR B O 1
ATOM 1841 N N . PHE B 1 84 ? 7.096 -5.633 0.321 1.00 23.25 95 PHE B N 1
ATOM 1842 C CA . PHE B 1 84 ? 6.095 -6.648 0.019 1.00 25.40 95 PHE B CA 1
ATOM 1843 C C . PHE B 1 84 ? 4.999 -6.703 1.069 1.00 26.56 95 PHE B C 1
ATOM 1844 O O . PHE B 1 84 ? 5.246 -6.444 2.249 1.00 25.03 95 PHE B O 1
ATOM 1852 N N . ASP B 1 85 ? 3.788 -7.032 0.632 1.00 26.19 96 ASP B N 1
ATOM 1853 C CA . ASP B 1 85 ? 2.691 -7.296 1.553 1.00 27.62 96 ASP B CA 1
ATOM 1854 C C . ASP B 1 85 ? 2.788 -8.741 1.999 1.00 26.59 96 ASP B C 1
ATOM 1855 O O . ASP B 1 85 ? 3.337 -9.580 1.294 1.00 26.18 96 ASP B O 1
ATOM 1860 N N . ALA B 1 86 ? 2.254 -9.043 3.176 1.00 23.15 97 ALA B N 1
ATOM 1861 C CA . ALA B 1 86 ? 2.350 -10.393 3.702 1.00 26.84 97 ALA B CA 1
ATOM 1862 C C . ALA B 1 86 ? 1.182 -10.714 4.621 1.00 26.84 97 ALA B C 1
ATOM 1863 O O . ALA B 1 86 ? 0.484 -9.819 5.091 1.00 24.90 97 ALA B O 1
ATOM 1865 N N . VAL B 1 87 ? 0.985 -12.001 4.873 1.00 28.67 98 VAL B N 1
ATOM 1866 C CA . VAL B 1 87 ? 0.013 -12.463 5.853 1.00 27.73 98 VAL B CA 1
ATOM 1867 C C . VAL B 1 87 ? 0.756 -12.972 7.091 1.00 28.65 98 VAL B C 1
ATOM 1868 O O . VAL B 1 87 ? 1.743 -13.704 6.978 1.00 28.16 98 VAL B O 1
ATOM 1872 N N . ALA B 1 88 ? 0.278 -12.598 8.274 1.00 30.52 99 ALA B N 1
ATOM 1873 C CA . ALA B 1 88 ? 0.975 -12.940 9.498 1.00 23.95 99 ALA B CA 1
ATOM 1874 C C . ALA B 1 88 ? 0.239 -14.028 10.260 1.00 30.98 99 ALA B C 1
ATOM 1875 O O . ALA B 1 88 ? -0.985 -14.110 10.216 1.00 29.46 99 ALA B O 1
ATOM 1877 N N . SER B 1 89 ? 0.994 -14.863 10.960 1.00 28.35 100 SER B N 1
ATOM 1878 C CA . SER B 1 89 ? 0.397 -15.861 11.831 1.00 31.01 100 SER B CA 1
ATOM 1879 C C . SER B 1 89 ? 1.290 -16.010 13.044 1.00 30.55 100 SER B C 1
ATOM 1880 O O . SER B 1 89 ? 2.504 -15.821 12.947 1.00 27.88 100 SER B O 1
ATOM 1883 N N . MET B 1 90 ? 0.697 -16.347 14.189 1.00 28.06 101 MET B N 1
ATOM 1884 C CA . MET B 1 90 ? 1.470 -16.477 15.418 1.00 32.23 101 MET B CA 1
ATOM 1885 C C . MET B 1 90 ? 2.070 -17.874 15.528 1.00 31.11 101 MET B C 1
ATOM 1886 O O . MET B 1 90 ? 1.413 -18.860 15.203 1.00 33.44 101 MET B O 1
ATOM 1891 N N . VAL B 1 91 ? 3.328 -17.955 15.948 1.00 28.35 102 VAL B N 1
ATOM 1892 C CA . VAL B 1 91 ? 3.984 -19.248 16.117 1.00 31.78 102 VAL B CA 1
ATOM 1893 C C . VAL B 1 91 ? 3.862 -19.721 17.564 1.00 33.86 102 VAL B C 1
ATOM 1894 O O . VAL B 1 91 ? 4.238 -19.012 18.489 1.00 33.61 102 VAL B O 1
ATOM 1898 N N . GLU B 1 92 ? 3.335 -20.925 17.736 1.00 36.09 103 GLU B N 1
ATOM 1899 C CA . GLU B 1 92 ? 3.091 -21.505 19.056 1.00 41.13 103 GLU B CA 1
ATOM 1900 C C . GLU B 1 92 ? 4.388 -21.695 19.828 1.00 35.52 103 GLU B C 1
ATOM 1901 O O . GLU B 1 92 ? 5.289 -22.408 19.393 1.00 38.44 103 GLU B O 1
ATOM 1907 N N . ARG B 1 93 ? 4.472 -21.041 20.979 1.00 36.91 104 ARG B N 1
ATOM 1908 C CA . ARG B 1 93 ? 5.654 -21.101 21.827 1.00 37.69 104 ARG B CA 1
ATOM 1909 C C . ARG B 1 93 ? 6.073 -22.544 22.105 1.00 40.64 104 ARG B C 1
ATOM 1910 O O . ARG B 1 93 ? 5.230 -23.405 22.353 1.00 38.85 104 ARG B O 1
ATOM 1918 N N . ASP B 1 94 ? 7.381 -22.792 22.054 1.00 38.45 105 ASP B N 1
ATOM 1919 C CA . ASP B 1 94 ? 7.957 -24.112 22.319 1.00 40.85 105 ASP B CA 1
ATOM 1920 C C . ASP B 1 94 ? 7.544 -25.179 21.308 1.00 41.78 105 ASP B C 1
ATOM 1921 O O . ASP B 1 94 ? 7.896 -26.349 21.456 1.00 40.60 105 ASP B O 1
ATOM 1926 N N . SER B 1 95 ? 6.805 -24.776 20.280 1.00 37.18 106 SER B N 1
ATOM 1927 C CA . SER B 1 95 ? 6.551 -25.673 19.164 1.00 40.70 106 SER B CA 1
ATOM 1928 C C . SER B 1 95 ? 7.854 -25.870 18.407 1.00 40.40 106 SER B C 1
ATOM 1929 O O . 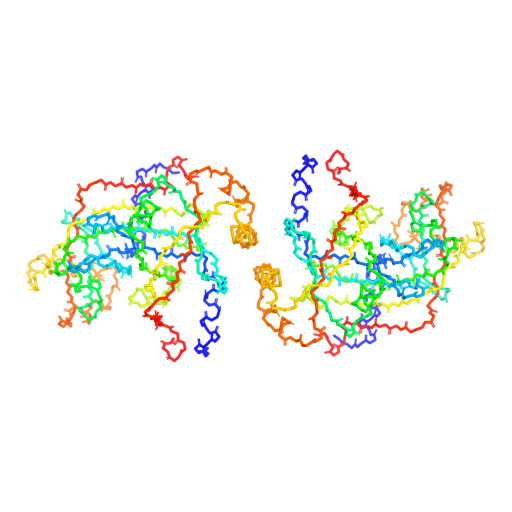SER B 1 95 ? 8.867 -25.234 18.716 1.00 37.82 106 SER B O 1
ATOM 1932 N N . GLU B 1 96 ? 7.817 -26.747 17.416 1.00 35.81 107 GLU B N 1
ATOM 1933 C CA . GLU B 1 96 ? 9.006 -27.095 16.649 1.00 43.37 107 GLU B CA 1
ATOM 1934 C C . GLU B 1 96 ? 9.539 -25.902 15.865 1.00 38.64 107 GLU B C 1
ATOM 1935 O O . GLU B 1 96 ? 10.738 -25.621 15.881 1.00 38.38 107 GLU B O 1
ATOM 1941 N N . LEU B 1 97 ? 8.643 -25.202 15.178 1.00 35.40 108 LEU B N 1
ATOM 1942 C CA . LEU B 1 97 ? 9.036 -24.028 14.409 1.00 37.23 108 LEU B CA 1
ATOM 1943 C C . LEU B 1 97 ? 9.564 -22.920 15.332 1.00 34.18 108 LEU B C 1
ATOM 1944 O O . LEU B 1 97 ? 10.521 -22.223 14.991 1.00 32.61 108 LEU B O 1
ATOM 1949 N N . TRP B 1 98 ? 8.948 -22.772 16.502 1.00 34.49 109 TRP B N 1
ATOM 1950 C CA . TRP B 1 98 ? 9.400 -21.794 17.487 1.00 30.71 109 TRP B CA 1
ATOM 1951 C C . TRP B 1 98 ? 10.855 -22.031 17.889 1.00 31.01 109 TRP B C 1
ATOM 1952 O O . TRP B 1 98 ? 11.689 -21.123 17.850 1.00 31.44 109 TRP B O 1
ATOM 1963 N N . CYS B 1 99 ? 11.153 -23.255 18.296 1.00 33.92 110 CYS B N 1
ATOM 1964 C CA . CYS B 1 99 ? 12.512 -23.601 18.681 1.00 33.14 110 CYS B CA 1
ATOM 1965 C C . CYS B 1 99 ? 13.461 -23.424 17.486 1.00 32.87 110 CYS B C 1
ATOM 1966 O O . CYS B 1 99 ? 14.555 -22.886 17.628 1.00 34.41 110 CYS B O 1
ATOM 1969 N N . GLN B 1 100 ? 13.040 -23.866 16.312 1.00 32.72 111 GLN B N 1
ATOM 1970 C CA . GLN B 1 100 ? 13.874 -23.694 15.118 1.00 36.63 111 GLN B CA 1
ATOM 1971 C C . GLN B 1 100 ? 14.228 -22.218 14.874 1.00 34.14 111 GLN B C 1
ATOM 1972 O O . GLN B 1 100 ? 15.383 -21.877 14.611 1.00 32.83 111 GLN B O 1
ATOM 1978 N N . VAL B 1 101 ? 13.228 -21.346 14.960 1.00 31.14 112 VAL B N 1
ATOM 1979 C CA . VAL B 1 101 ? 13.409 -19.932 14.637 1.00 28.36 112 VAL B CA 1
ATOM 1980 C C . VAL B 1 101 ? 14.165 -19.173 15.738 1.00 27.63 112 VAL B C 1
ATOM 1981 O O . VAL B 1 101 ? 15.023 -18.326 15.461 1.00 27.55 112 VAL B O 1
ATOM 1985 N N . ILE B 1 102 ? 13.880 -19.496 16.991 1.00 26.92 113 ILE B N 1
ATOM 1986 C CA . ILE B 1 102 ? 14.607 -18.878 18.090 1.00 27.67 113 ILE B CA 1
ATOM 1987 C C . ILE B 1 102 ? 16.110 -19.161 17.963 1.00 27.68 113 ILE B C 1
ATOM 1988 O O . ILE B 1 102 ? 16.941 -18.278 18.196 1.00 27.66 113 ILE B O 1
ATOM 1993 N N . ALA B 1 103 ? 16.462 -20.379 17.567 1.00 26.56 114 ALA B N 1
ATOM 1994 C CA . ALA B 1 103 ? 17.869 -20.724 17.380 1.00 28.25 114 ALA B CA 1
ATOM 1995 C C . ALA B 1 103 ? 18.491 -19.891 16.261 1.00 27.49 114 ALA B C 1
ATOM 1996 O O . ALA B 1 103 ? 19.642 -19.431 16.351 1.00 24.39 114 ALA B O 1
ATOM 1998 N N . GLN B 1 104 ? 17.726 -19.695 15.193 1.00 28.46 115 GLN B N 1
ATOM 1999 C CA . GLN B 1 104 ? 18.236 -18.938 14.063 1.00 23.50 115 GLN B CA 1
ATOM 2000 C C . GLN B 1 104 ? 18.485 -17.495 14.491 1.00 22.29 115 GLN B C 1
ATOM 2001 O O . GLN B 1 104 ? 19.544 -16.922 14.205 1.00 20.95 115 GLN B O 1
ATOM 2007 N N . MET B 1 105 ? 17.501 -16.920 15.184 1.00 26.76 116 MET B N 1
ATOM 2008 C CA . MET B 1 105 ? 17.582 -15.554 15.706 1.00 26.87 116 MET B CA 1
ATOM 2009 C C . MET B 1 105 ? 18.752 -15.331 16.638 1.00 27.25 116 MET B C 1
ATOM 2010 O O . MET B 1 105 ? 19.445 -14.313 16.550 1.00 24.50 116 MET B O 1
ATOM 2015 N N . GLY B 1 106 ? 18.963 -16.282 17.540 1.00 26.98 117 GLY B N 1
ATOM 2016 C CA . GLY B 1 106 ? 20.066 -16.185 18.480 1.00 26.66 117 GLY B CA 1
ATOM 2017 C C . GLY B 1 106 ? 21.338 -16.132 17.671 1.00 28.25 117 GLY B C 1
ATOM 2018 O O . GLY B 1 106 ? 22.298 -15.439 18.006 1.00 30.56 117 GLY B O 1
ATOM 2019 N N . GLU B 1 107 ? 21.344 -16.868 16.570 1.00 25.61 118 GLU B N 1
ATOM 2020 C CA . GLU B 1 107 ? 22.537 -16.912 15.757 1.00 27.41 118 GLU B CA 1
ATOM 2021 C C . GLU B 1 107 ? 22.775 -15.573 15.078 1.00 28.58 118 GLU B C 1
ATOM 2022 O O . GLU B 1 107 ? 23.913 -15.116 14.970 1.00 30.92 118 GLU B O 1
ATOM 2028 N N . ARG B 1 108 ? 21.704 -14.927 14.624 1.00 26.49 119 ARG B N 1
ATOM 2029 C CA . ARG B 1 108 ? 21.867 -13.643 13.941 1.00 26.55 119 ARG B CA 1
ATOM 2030 C C . ARG B 1 108 ? 22.107 -12.484 14.909 1.00 29.62 119 ARG B C 1
ATOM 2031 O O . ARG B 1 108 ? 22.875 -11.566 14.619 1.00 24.80 119 ARG B O 1
ATOM 2039 N N . PHE B 1 109 ? 21.458 -12.546 16.069 1.00 27.08 120 PHE B N 1
ATOM 2040 C CA . PHE B 1 109 ? 21.369 -11.392 16.962 1.00 29.24 120 PHE B CA 1
ATOM 2041 C C . PHE B 1 109 ? 22.100 -11.551 18.301 1.00 30.07 120 PHE B C 1
ATOM 2042 O O . PHE B 1 109 ? 22.355 -10.569 18.994 1.00 28.40 120 PHE B O 1
ATOM 2050 N N . GLY B 1 110 ? 22.458 -12.777 18.650 1.00 25.87 121 GLY B N 1
ATOM 2051 C CA . GLY B 1 110 ? 23.260 -12.988 19.839 1.00 29.13 121 GLY B CA 1
ATOM 2052 C C . GLY B 1 110 ? 22.429 -13.223 21.090 1.00 31.04 121 GLY B C 1
ATOM 2053 O O . GLY B 1 110 ? 21.244 -13.544 21.003 1.00 30.37 121 GLY B O 1
ATOM 2054 N N . GLU B 1 111 ? 23.060 -13.047 22.252 1.00 29.75 122 GLU B N 1
ATOM 2055 C CA . GLU B 1 111 ? 22.474 -13.424 23.538 1.00 34.48 122 GLU B CA 1
ATOM 2056 C C . GLU B 1 111 ? 21.176 -12.687 23.872 1.00 34.95 122 GLU B C 1
ATOM 2057 O O . GLU B 1 111 ? 20.341 -13.209 24.620 1.00 31.38 122 GLU B O 1
ATOM 2063 N N . ILE B 1 112 ? 20.991 -11.488 23.314 1.00 32.22 123 ILE B N 1
ATOM 2064 C CA . ILE B 1 112 ? 19.763 -10.741 23.578 1.00 32.74 123 ILE B CA 1
ATOM 2065 C C . ILE B 1 112 ? 18.574 -11.674 23.406 1.00 33.10 123 ILE B C 1
ATOM 2066 O O . ILE B 1 112 ? 17.591 -11.591 24.143 1.00 28.39 123 ILE B O 1
ATOM 2071 N N . ILE B 1 113 ? 18.693 -12.598 22.454 1.00 25.10 124 ILE B N 1
ATOM 2072 C CA . ILE B 1 113 ? 17.604 -13.536 22.170 1.00 29.26 124 ILE B CA 1
ATOM 2073 C C . ILE B 1 113 ? 17.288 -14.481 23.343 1.00 33.14 124 ILE B C 1
ATOM 2074 O O . ILE B 1 113 ? 16.144 -14.900 23.528 1.00 29.80 124 ILE B O 1
ATOM 2079 N N . ASP B 1 114 ? 18.301 -14.818 24.130 1.00 31.27 125 ASP B N 1
ATOM 2080 C CA . ASP B 1 114 ? 18.087 -15.717 25.260 1.00 35.79 125 ASP B CA 1
ATOM 2081 C C . ASP B 1 114 ? 17.070 -15.116 26.215 1.00 33.43 125 ASP B C 1
ATOM 2082 O O . ASP B 1 114 ? 16.196 -15.812 26.726 1.00 36.05 125 ASP B O 1
ATOM 2087 N N . GLY B 1 115 ? 17.189 -13.814 26.444 1.00 31.48 126 GLY B N 1
ATOM 2088 C CA . GLY B 1 115 ? 16.284 -13.123 27.344 1.00 38.75 126 GLY B CA 1
ATOM 2089 C C . GLY B 1 115 ? 14.898 -12.914 26.758 1.00 35.54 126 GLY B C 1
ATOM 2090 O O . GLY B 1 115 ? 13.893 -13.250 27.392 1.00 31.79 126 GLY B O 1
ATOM 2091 N N . LEU B 1 116 ? 14.831 -12.355 25.552 1.00 30.45 127 LEU B N 1
ATOM 2092 C CA . LEU B 1 116 ? 13.530 -12.055 24.959 1.00 30.27 127 LEU B CA 1
ATOM 2093 C C . LEU B 1 116 ? 12.682 -13.310 24.792 1.00 29.45 127 LEU B C 1
ATOM 2094 O O . LEU B 1 116 ? 11.471 -13.293 25.020 1.00 31.97 127 LEU B O 1
ATOM 2099 N N . SER B 1 117 ? 13.321 -14.399 24.388 1.00 27.73 128 SER B N 1
ATOM 2100 C CA . SER B 1 117 ? 12.607 -15.631 24.103 1.00 32.15 128 SER B CA 1
ATOM 2101 C C . SER B 1 117 ? 11.959 -16.204 25.358 1.00 38.27 128 SER B C 1
ATOM 2102 O O . SER B 1 117 ? 11.138 -17.124 25.272 1.00 37.50 128 SER B O 1
ATOM 2105 N N . GLN B 1 118 ? 12.329 -15.651 26.515 1.00 32.71 129 GLN B N 1
ATOM 2106 C CA . GLN B 1 118 ? 11.822 -16.119 27.798 1.00 39.48 129 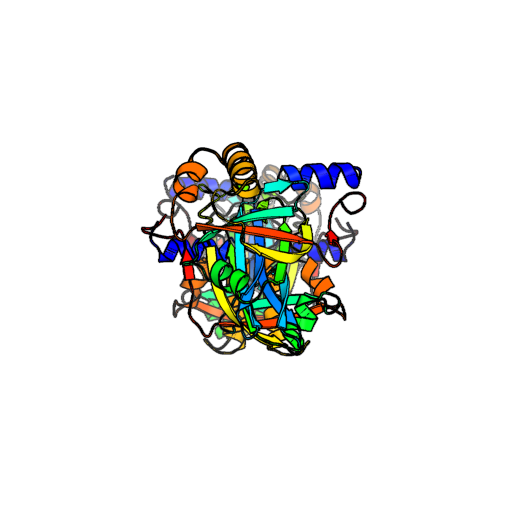GLN B CA 1
ATOM 2107 C C . GLN B 1 118 ? 10.785 -15.186 28.424 1.00 40.39 129 GLN B C 1
ATOM 2108 O O . GLN B 1 118 ? 10.132 -15.556 29.398 1.00 39.40 129 GLN B O 1
ATOM 2114 N N . LEU B 1 119 ? 10.668 -13.967 27.902 1.00 35.92 130 LEU B N 1
ATOM 2115 C CA . LEU B 1 119 ? 9.644 -13.036 28.370 1.00 35.29 130 LEU B CA 1
ATOM 2116 C C . LEU B 1 119 ? 8.288 -13.466 27.825 1.00 40.69 130 LEU B C 1
ATOM 2117 O O . LEU B 1 119 ? 8.159 -13.757 26.629 1.00 35.05 130 LEU B O 1
ATOM 2122 N N . GLN B 1 120 ? 7.261 -13.504 28.672 1.00 36.83 131 GLN B N 1
ATOM 2123 C CA . GLN B 1 120 ? 5.977 -13.993 28.163 1.00 38.27 131 GLN B CA 1
ATOM 2124 C C . GLN B 1 120 ? 5.265 -12.986 27.256 1.00 38.51 131 GLN B C 1
ATOM 2125 O O . GLN B 1 120 ? 4.393 -13.364 26.477 1.00 41.71 131 GLN B O 1
ATOM 2131 N N . ASP B 1 121 ? 5.634 -11.709 27.324 1.00 37.68 132 ASP B N 1
ATOM 2132 C CA . ASP B 1 121 ? 5.018 -10.751 26.404 1.00 37.80 132 ASP B CA 1
ATOM 2133 C C . ASP B 1 121 ? 5.578 -10.847 24.981 1.00 32.41 132 ASP B C 1
ATOM 2134 O O . ASP B 1 121 ? 4.972 -10.340 24.043 1.00 32.55 132 ASP B O 1
ATOM 2139 N N . PHE B 1 122 ? 6.723 -11.496 24.812 1.00 32.37 133 PHE B N 1
ATOM 2140 C CA . PHE B 1 122 ? 7.312 -11.592 23.474 1.00 31.87 133 PHE B CA 1
ATOM 2141 C C . PHE B 1 122 ? 6.774 -12.751 22.647 1.00 33.22 133 PHE B C 1
ATOM 2142 O O . PHE B 1 122 ? 6.830 -13.902 23.058 1.00 34.45 133 PHE B O 1
ATOM 2150 N N . MET B 1 123 ? 6.249 -12.419 21.473 1.00 30.60 134 MET B N 1
ATOM 2151 C CA . MET B 1 123 ? 5.611 -13.390 20.599 1.00 30.66 134 MET B CA 1
ATOM 2152 C C . MET B 1 123 ? 6.339 -13.487 19.254 1.00 30.40 134 MET B C 1
ATOM 2153 O O . MET B 1 123 ? 6.925 -12.517 18.757 1.00 24.80 134 MET B O 1
ATOM 2158 N N . LEU B 1 124 ? 6.262 -14.669 18.669 1.00 29.36 135 LEU B N 1
ATOM 2159 C CA . LEU B 1 124 ? 6.899 -14.944 17.402 1.00 29.52 135 LEU B CA 1
ATOM 2160 C C . LEU B 1 124 ? 5.830 -14.977 16.315 1.00 30.53 135 LEU B C 1
ATOM 2161 O O . LEU B 1 124 ? 4.857 -15.727 16.405 1.00 30.92 135 LEU B O 1
ATOM 2166 N N . PHE B 1 125 ? 6.009 -14.149 15.292 1.00 26.95 136 PHE B N 1
ATOM 2167 C CA . PHE B 1 125 ? 5.081 -14.106 14.175 1.00 28.35 136 PHE B CA 1
ATOM 2168 C C . PHE B 1 125 ? 5.769 -14.536 12.890 1.00 25.74 136 PHE B C 1
ATOM 2169 O O . PHE B 1 125 ? 6.890 -14.122 12.619 1.00 25.39 136 PHE B O 1
ATOM 2177 N N . ARG B 1 126 ? 5.082 -15.369 12.116 1.00 26.42 137 ARG B N 1
ATOM 2178 C CA . ARG B 1 126 ? 5.520 -15.747 10.778 1.00 27.99 137 ARG B CA 1
ATOM 2179 C C . ARG B 1 126 ? 4.858 -14.873 9.727 1.00 27.80 137 ARG B C 1
ATOM 2180 O O . ARG B 1 126 ? 3.633 -14.745 9.694 1.00 29.91 137 ARG B O 1
ATOM 2188 N N . LEU B 1 127 ? 5.669 -14.274 8.865 1.00 24.27 138 LEU B N 1
ATOM 2189 C CA . LEU B 1 127 ? 5.144 -13.375 7.853 1.00 24.72 138 LEU B CA 1
ATOM 2190 C C . LEU B 1 127 ? 5.411 -13.975 6.467 1.00 25.86 138 LEU B C 1
ATOM 2191 O O . LEU B 1 127 ? 6.557 -14.216 6.101 1.00 25.71 138 LEU B O 1
ATOM 2196 N N . GLN B 1 128 ? 4.354 -14.232 5.710 1.00 26.02 139 GLN B N 1
ATOM 2197 C CA . GLN B 1 128 ? 4.487 -14.915 4.420 1.00 30.96 139 GLN B CA 1
ATOM 2198 C C . GLN B 1 128 ? 3.986 -14.052 3.277 1.00 29.05 139 GLN B C 1
ATOM 2199 O O . GLN B 1 128 ? 2.848 -13.580 3.312 1.00 27.42 139 GLN B O 1
ATOM 2205 N N . PRO B 1 129 ? 4.831 -13.856 2.247 1.00 31.22 140 PRO B N 1
ATOM 2206 C CA . PRO B 1 129 ? 4.512 -12.998 1.095 1.00 30.02 140 PRO B CA 1
ATOM 2207 C C . PRO B 1 129 ? 3.437 -13.601 0.207 1.00 31.24 140 PRO B C 1
ATOM 2208 O O . PRO B 1 129 ? 3.497 -14.790 -0.104 1.00 34.28 140 PRO B O 1
ATOM 2212 N N . GLU B 1 130 ? 2.490 -12.770 -0.214 1.00 34.67 141 GLU B N 1
ATOM 2213 C CA . GLU B 1 130 ? 1.282 -13.228 -0.891 1.00 36.79 141 GLU B CA 1
ATOM 2214 C C . GLU B 1 130 ? 1.048 -12.540 -2.254 1.00 41.00 141 GLU B C 1
ATOM 2215 O O . GLU B 1 130 ? 0.265 -13.014 -3.093 1.00 36.38 141 GLU B O 1
ATOM 2221 N N . GLN B 1 131 ? 1.717 -11.415 -2.466 1.00 35.79 142 GLN B N 1
ATOM 2222 C CA . GLN B 1 131 ? 1.412 -10.565 -3.604 1.00 39.32 142 GLN B CA 1
ATOM 2223 C C . GLN B 1 131 ? 2.669 -9.989 -4.257 1.00 33.28 142 GLN B C 1
ATOM 2224 O O . GLN B 1 131 ? 2.698 -8.828 -4.672 1.00 36.79 142 GLN B O 1
ATOM 2230 N N . GLY B 1 132 ? 3.706 -10.807 -4.349 1.00 29.51 143 GLY B N 1
ATOM 2231 C CA . GLY B 1 132 ? 4.925 -10.388 -4.997 1.00 28.29 143 GLY B CA 1
ATOM 2232 C C . GLY B 1 132 ? 5.721 -9.370 -4.212 1.00 30.09 143 GLY B C 1
ATOM 2233 O O . GLY B 1 132 ? 5.433 -9.049 -3.052 1.00 28.59 143 GLY B O 1
ATOM 2234 N N . LEU B 1 133 ? 6.736 -8.849 -4.874 1.00 25.72 144 LEU B N 1
ATOM 2235 C CA . LEU B 1 133 ? 7.781 -8.109 -4.206 1.00 25.98 144 LEU B CA 1
ATOM 2236 C C . LEU B 1 133 ? 8.144 -6.930 -5.090 1.00 28.30 144 LEU B C 1
ATOM 2237 O O . LEU B 1 133 ? 8.241 -7.077 -6.303 1.00 25.52 144 LEU B O 1
ATOM 2242 N N . PHE B 1 134 ? 8.315 -5.759 -4.489 1.00 25.05 145 PHE B N 1
ATOM 2243 C CA . PHE B 1 134 ? 8.761 -4.583 -5.222 1.00 26.40 145 PHE B CA 1
ATOM 2244 C C . PHE B 1 134 ? 10.229 -4.287 -4.889 1.00 28.88 145 PHE B C 1
ATOM 2245 O O . PHE B 1 134 ? 10.620 -4.196 -3.715 1.00 25.23 145 PHE B O 1
ATOM 2253 N N . VAL B 1 135 ? 11.037 -4.144 -5.930 1.00 22.87 146 VAL B N 1
ATOM 2254 C CA . VAL B 1 135 ? 12.477 -3.991 -5.786 1.00 25.42 146 VAL B CA 1
ATOM 2255 C C . VAL B 1 135 ? 12.902 -2.646 -6.368 1.00 32.34 146 VAL B C 1
ATOM 2256 O O . VAL B 1 135 ? 12.687 -2.385 -7.552 1.00 25.68 146 VAL B O 1
ATOM 2260 N N . LYS B 1 136 ? 13.524 -1.802 -5.549 1.00 24.13 147 LYS B N 1
ATOM 2261 C CA . LYS B 1 136 ? 13.782 -0.430 -5.950 1.00 26.75 147 LYS B CA 1
ATOM 2262 C C . LYS B 1 136 ? 15.239 -0.032 -5.674 1.00 31.67 147 LYS B C 1
ATOM 2263 O O . LYS B 1 136 ? 15.671 -0.035 -4.516 1.00 24.98 147 LYS B O 1
ATOM 2269 N N . GLY B 1 137 ? 16.000 0.292 -6.724 1.00 30.45 148 GLY B N 1
ATOM 2270 C CA . GLY B 1 137 ? 17.377 0.734 -6.545 1.00 32.29 148 GLY B CA 1
ATOM 2271 C C . GLY B 1 137 ? 18.480 -0.290 -6.812 1.00 32.46 148 GLY B C 1
ATOM 2272 O O . GLY B 1 137 ? 19.633 -0.053 -6.453 1.00 35.83 148 GLY B O 1
ATOM 2273 N N . PHE B 1 138 ? 18.147 -1.405 -7.467 1.00 32.18 149 PHE B N 1
ATOM 2274 C CA . PHE B 1 138 ? 19.089 -2.518 -7.661 1.00 32.46 149 PHE B CA 1
ATOM 2275 C C . PHE B 1 138 ? 19.480 -2.778 -9.129 1.00 35.69 149 PHE B C 1
ATOM 2276 O O . PHE B 1 138 ? 18.775 -2.375 -10.061 1.00 32.01 149 PHE B O 1
ATOM 2284 N N . GLY B 1 139 ? 20.589 -3.497 -9.316 1.00 33.54 150 GLY B N 1
ATOM 2285 C CA . GLY B 1 139 ? 21.031 -3.911 -10.640 1.00 32.42 150 GLY B CA 1
ATOM 2286 C C . GLY B 1 139 ? 21.164 -2.732 -11.581 1.00 36.16 150 GLY B C 1
ATOM 2287 O O . GLY B 1 139 ? 21.791 -1.726 -11.237 1.00 34.31 150 GLY B O 1
ATOM 2288 N N . LEU B 1 140 ? 20.561 -2.848 -12.764 1.00 38.24 151 LEU B N 1
ATOM 2289 C CA . LEU B 1 140 ? 20.616 -1.794 -13.778 1.00 37.18 151 LEU B CA 1
ATOM 2290 C C . LEU B 1 140 ? 20.142 -0.436 -13.255 1.00 41.88 151 LEU B C 1
ATOM 2291 O O . LEU B 1 140 ? 20.504 0.605 -13.807 1.00 41.51 151 LEU B O 1
ATOM 2296 N N . GLU B 1 141 ? 19.346 -0.451 -12.185 1.00 40.43 152 GLU B N 1
ATOM 2297 C CA . GLU B 1 141 ? 18.789 0.770 -11.604 1.00 39.85 152 GLU B CA 1
ATOM 2298 C C . GLU B 1 141 ? 19.744 1.484 -10.664 1.00 45.48 152 GLU B C 1
ATOM 2299 O O . GLU B 1 141 ? 19.511 2.637 -10.289 1.00 44.70 152 GLU B O 1
ATOM 2305 N N . HIS B 1 142 ? 20.800 0.789 -10.260 1.00 44.89 153 HIS B N 1
ATOM 2306 C CA . HIS B 1 142 ? 21.718 1.320 -9.260 1.00 45.46 153 HIS B CA 1
ATOM 2307 C C . HIS B 1 142 ? 22.542 2.489 -9.811 1.00 56.57 153 HIS B C 1
ATOM 2308 O O . HIS B 1 142 ? 23.479 2.298 -10.597 1.00 56.26 153 HIS B O 1
ATOM 2315 N N . MET C 1 1 ? 52.995 -17.416 -1.135 1.00 50.65 12 MET C N 1
ATOM 2316 C CA . MET C 1 1 ? 54.350 -17.662 -1.615 1.00 45.10 12 MET C CA 1
ATOM 2317 C C . MET C 1 1 ? 54.472 -19.064 -2.220 1.00 40.96 12 MET C C 1
ATOM 2318 O O . MET C 1 1 ? 53.463 -19.709 -2.512 1.00 40.54 12 MET C O 1
ATOM 2323 N N . ARG C 1 2 ? 55.699 -19.533 -2.422 1.00 33.17 13 ARG C N 1
ATOM 2324 C CA . ARG C 1 2 ? 55.873 -20.872 -2.979 1.00 34.83 13 ARG C CA 1
ATOM 2325 C C . ARG C 1 2 ? 55.565 -21.930 -1.922 1.00 35.45 13 ARG C C 1
ATOM 2326 O O . ARG C 1 2 ? 55.673 -21.672 -0.715 1.00 32.28 13 ARG C O 1
ATOM 2334 N N . LEU C 1 3 ? 55.157 -23.105 -2.388 1.00 31.41 14 LEU C N 1
ATOM 2335 C CA . LEU C 1 3 ? 54.699 -24.184 -1.526 1.00 30.97 14 LEU C CA 1
ATOM 2336 C C . LEU C 1 3 ? 55.709 -24.602 -0.453 1.00 30.78 14 LEU C C 1
ATOM 2337 O O . LEU C 1 3 ? 55.393 -24.631 0.736 1.00 28.74 14 LEU C O 1
ATOM 2342 N N . GLU C 1 4 ? 56.923 -24.939 -0.873 1.00 28.95 15 GLU C N 1
ATOM 2343 C CA . GLU C 1 4 ? 57.915 -25.469 0.055 1.00 30.07 15 GLU C CA 1
ATOM 2344 C C . GLU C 1 4 ? 58.283 -24.497 1.194 1.00 31.20 15 GLU C C 1
ATOM 2345 O O . GLU C 1 4 ? 58.258 -24.873 2.371 1.00 30.78 15 GLU C O 1
ATOM 2351 N N . PRO C 1 5 ? 58.625 -23.246 0.853 1.00 33.33 16 PRO C N 1
ATOM 2352 C CA . PRO C 1 5 ? 58.960 -22.259 1.888 1.00 31.63 16 PRO C CA 1
ATOM 2353 C C . PRO C 1 5 ? 57.754 -21.928 2.763 1.00 35.96 16 PRO C C 1
ATOM 2354 O O . PRO C 1 5 ? 57.922 -21.659 3.948 1.00 31.16 16 PRO C O 1
ATOM 2358 N N . GLU C 1 6 ? 56.552 -21.964 2.199 1.00 32.88 17 GLU C N 1
ATOM 2359 C CA . GLU C 1 6 ? 55.377 -21.689 3.005 1.00 28.86 17 GLU C CA 1
ATOM 2360 C C . GLU C 1 6 ? 55.136 -22.782 4.045 1.00 32.51 17 GLU C C 1
ATOM 2361 O O . GLU C 1 6 ? 54.765 -22.499 5.183 1.00 32.79 17 GLU C O 1
ATOM 2367 N N . ILE C 1 7 ? 55.363 -24.028 3.654 1.00 27.94 18 ILE C N 1
ATOM 2368 C CA . ILE C 1 7 ? 55.268 -25.136 4.591 1.00 26.90 18 ILE C CA 1
ATOM 2369 C C . ILE C 1 7 ? 56.314 -25.014 5.688 1.00 31.69 18 ILE C C 1
ATOM 2370 O O . ILE C 1 7 ? 56.019 -25.205 6.880 1.00 28.40 18 ILE C O 1
ATOM 2375 N N . LYS C 1 8 ? 57.537 -24.694 5.284 1.00 30.33 19 LYS C N 1
ATOM 2376 C CA . LYS C 1 8 ? 58.612 -24.479 6.237 1.00 34.03 19 LYS C CA 1
ATOM 2377 C C . LYS C 1 8 ? 58.212 -23.439 7.279 1.00 34.60 19 LYS C C 1
ATOM 2378 O O . LYS C 1 8 ? 58.301 -23.691 8.478 1.00 34.32 19 LYS C O 1
ATOM 2384 N N . GLU C 1 9 ? 57.768 -22.272 6.820 1.00 34.44 20 GLU C N 1
ATOM 2385 C CA . GLU C 1 9 ? 57.406 -21.191 7.733 1.00 37.40 20 GLU C CA 1
ATOM 2386 C C . GLU C 1 9 ? 56.302 -21.592 8.715 1.00 34.91 20 GLU C C 1
ATOM 2387 O O . GLU C 1 9 ? 56.307 -21.168 9.867 1.00 32.89 20 GLU C O 1
ATOM 2393 N N . PHE C 1 10 ? 55.352 -22.390 8.238 1.00 30.10 21 PHE C N 1
ATOM 2394 C CA . PHE C 1 10 ? 54.211 -22.838 9.033 1.00 29.48 21 PHE C CA 1
ATOM 2395 C C . PHE C 1 10 ? 54.671 -23.789 10.132 1.00 30.10 21 PHE C C 1
ATOM 2396 O O . PHE C 1 10 ? 54.283 -23.642 11.288 1.00 32.24 21 PHE C O 1
ATOM 2404 N N . ARG C 1 11 ? 55.516 -24.752 9.780 1.00 28.75 22 ARG C N 1
ATOM 2405 C CA . ARG C 1 11 ? 56.006 -25.721 10.751 1.00 28.63 22 ARG C CA 1
ATOM 2406 C C . ARG C 1 11 ? 56.822 -25.049 11.846 1.00 35.15 22 ARG C C 1
ATOM 2407 O O . ARG C 1 11 ? 56.830 -25.503 12.981 1.00 31.39 22 ARG C O 1
ATOM 2415 N N . GLN C 1 12 ? 57.529 -23.979 11.497 1.00 35.71 23 GLN C N 1
ATOM 2416 C CA . GLN C 1 12 ? 58.369 -23.280 12.468 1.00 35.97 23 GLN C CA 1
ATOM 2417 C C . GLN C 1 12 ? 57.551 -22.333 13.341 1.00 32.04 23 GLN C C 1
ATOM 2418 O O . GLN C 1 12 ? 57.895 -22.094 14.494 1.00 35.79 23 GLN C O 1
ATOM 2424 N N . GLU C 1 13 ? 56.466 -21.799 12.791 1.00 31.31 24 GLU C N 1
ATOM 2425 C CA . GLU C 1 13 ? 55.613 -20.870 13.523 1.00 32.79 24 GLU C CA 1
ATOM 2426 C C . GLU C 1 13 ? 54.640 -21.592 14.451 1.00 34.43 24 GLU C C 1
ATOM 2427 O O . GLU C 1 13 ? 54.434 -21.172 15.588 1.00 35.73 24 GLU C O 1
ATOM 2433 N N . ARG C 1 14 ? 54.022 -22.661 13.958 1.00 31.30 25 ARG C N 1
ATOM 2434 C CA . ARG C 1 14 ? 53.034 -23.394 14.750 1.00 30.02 25 ARG C CA 1
ATOM 2435 C C . ARG C 1 14 ? 53.730 -24.094 15.907 1.00 29.56 25 ARG C C 1
ATOM 2436 O O . ARG C 1 14 ? 54.757 -24.743 15.713 1.00 27.32 25 ARG C O 1
ATOM 2444 N N . LYS C 1 15 ? 53.175 -23.952 17.111 1.00 29.93 26 LYS C N 1
ATOM 2445 C CA . LYS C 1 15 ? 53.800 -24.492 18.318 1.00 30.90 26 LYS C CA 1
ATOM 2446 C C . LYS C 1 15 ? 53.095 -25.698 18.933 1.00 28.72 26 LYS C C 1
ATOM 2447 O O . LYS C 1 15 ? 53.681 -26.395 19.754 1.00 26.76 26 LYS C O 1
ATOM 2453 N N . THR C 1 16 ? 51.859 -25.963 18.523 1.00 25.60 27 THR C N 1
ATOM 2454 C CA . THR C 1 16 ? 51.127 -27.118 19.044 1.00 24.82 27 THR C CA 1
ATOM 2455 C C . THR C 1 16 ? 50.608 -28.067 17.964 1.00 26.68 27 THR C C 1
ATOM 2456 O O . THR C 1 16 ? 50.445 -27.689 16.793 1.00 25.71 27 THR C O 1
ATOM 2460 N N . LEU C 1 17 ? 50.386 -29.309 18.375 1.00 24.45 28 LEU C N 1
ATOM 2461 C CA . LEU C 1 17 ? 49.734 -30.316 17.549 1.00 23.85 28 LEU C CA 1
ATOM 2462 C C . LEU C 1 17 ? 48.359 -30.627 18.109 1.00 28.29 28 LEU C C 1
ATOM 2463 O O . LEU C 1 17 ? 48.174 -30.692 19.335 1.00 26.15 28 LEU C O 1
ATOM 2468 N N . GLN C 1 18 ? 47.395 -30.825 17.222 1.00 23.64 29 GLN C N 1
ATOM 2469 C CA . GLN C 1 18 ? 46.123 -31.407 17.611 1.00 25.29 29 GLN C CA 1
ATOM 2470 C C . GLN C 1 18 ? 46.232 -32.907 17.388 1.00 24.43 29 GLN C C 1
ATOM 2471 O O . GLN C 1 18 ? 46.691 -33.351 16.318 1.00 21.28 29 GLN C O 1
ATOM 2477 N N . LEU C 1 19 ? 45.777 -33.684 18.370 1.00 22.69 30 LEU C N 1
ATOM 2478 C CA . LEU C 1 19 ? 45.982 -35.132 18.382 1.00 22.59 30 LEU C CA 1
ATOM 2479 C C . LEU C 1 19 ? 44.693 -35.943 18.505 1.00 24.72 30 LEU C C 1
ATOM 2480 O O . LEU C 1 19 ? 43.876 -35.685 19.386 1.00 23.11 30 LEU C O 1
ATOM 2485 N N . ALA C 1 20 ? 44.521 -36.936 17.634 1.00 21.57 31 ALA C N 1
ATOM 2486 C CA . ALA C 1 20 ? 43.474 -37.933 17.838 1.00 22.62 31 ALA C CA 1
ATOM 2487 C C . ALA C 1 20 ? 44.109 -39.239 18.303 1.00 24.08 31 ALA C C 1
ATOM 2488 O O . ALA C 1 20 ? 44.899 -39.832 17.582 1.00 25.02 31 ALA C O 1
ATOM 2490 N N . THR C 1 21 ? 43.779 -39.671 19.518 1.00 21.46 32 THR C N 1
ATOM 2491 C CA . THR C 1 21 ? 44.296 -40.929 20.045 1.00 24.09 32 THR C CA 1
ATOM 2492 C C . THR C 1 21 ? 43.149 -41.901 20.297 1.00 24.49 32 THR C C 1
ATOM 2493 O O . THR C 1 21 ? 41.980 -41.542 20.157 1.00 24.83 32 THR C O 1
ATOM 2497 N N . VAL C 1 22 ? 43.491 -43.135 20.654 1.00 24.07 33 VAL C N 1
ATOM 2498 C CA . VAL C 1 22 ? 42.495 -44.181 20.888 1.00 26.31 33 VAL C CA 1
ATOM 2499 C C . VAL C 1 22 ? 42.899 -45.029 22.094 1.00 26.21 33 VAL C C 1
ATOM 2500 O O . VAL C 1 22 ? 44.085 -45.276 22.313 1.00 24.38 33 VAL C O 1
ATOM 2504 N N . ASP C 1 23 ? 41.927 -45.465 22.889 1.00 25.02 34 ASP C N 1
ATOM 2505 C CA . ASP C 1 23 ? 42.267 -46.364 23.983 1.00 31.07 34 ASP C CA 1
ATOM 2506 C C . ASP C 1 23 ? 42.295 -47.802 23.469 1.00 31.34 34 ASP C C 1
ATOM 2507 O O . ASP C 1 23 ? 42.053 -48.053 22.290 1.00 28.86 34 ASP C O 1
ATOM 2512 N N . ALA C 1 24 ? 42.593 -48.740 24.359 1.00 31.49 35 ALA C N 1
ATOM 2513 C CA . ALA C 1 24 ? 42.732 -50.150 24.000 1.00 35.45 35 ALA C CA 1
ATOM 2514 C C . ALA C 1 24 ? 41.567 -50.696 23.183 1.00 37.43 35 ALA C C 1
ATOM 2515 O O . ALA C 1 24 ? 41.753 -51.582 22.348 1.00 41.40 35 ALA C O 1
ATOM 2517 N N . GLN C 1 25 ? 40.370 -50.163 23.387 1.00 34.65 36 GLN C N 1
ATOM 2518 C CA . GLN C 1 25 ? 39.239 -50.618 22.579 1.00 32.98 36 GLN C CA 1
ATOM 2519 C C . GLN C 1 25 ? 38.834 -49.651 21.483 1.00 32.91 36 GLN C C 1
ATOM 2520 O O . GLN C 1 25 ? 37.721 -49.737 20.965 1.00 31.48 36 GLN C O 1
ATOM 2526 N N . GLY C 1 26 ? 39.712 -48.716 21.150 1.00 30.78 37 GLY C N 1
ATOM 2527 C CA . GLY C 1 26 ? 39.468 -47.841 20.016 1.00 28.12 37 GLY C CA 1
ATOM 2528 C C . GLY C 1 26 ? 38.455 -46.738 20.247 1.00 27.41 37 GLY C C 1
ATOM 2529 O O . GLY C 1 26 ? 37.863 -46.247 19.291 1.00 30.42 37 GLY C O 1
ATOM 2530 N N . ARG C 1 27 ? 38.246 -46.343 21.503 1.00 28.59 38 ARG C N 1
ATOM 2531 C CA . ARG C 1 27 ? 37.474 -45.139 21.784 1.00 25.36 38 ARG C CA 1
ATOM 2532 C C . ARG C 1 27 ? 38.368 -43.931 21.505 1.00 25.74 38 ARG C C 1
ATOM 2533 O O . ARG C 1 27 ? 39.503 -43.867 21.980 1.00 26.27 38 ARG C O 1
ATOM 2541 N N . PRO C 1 28 ? 37.862 -42.970 20.724 1.00 24.47 39 PRO C N 1
ATOM 2542 C CA . PRO C 1 28 ? 38.675 -41.814 20.331 1.00 25.10 39 PRO C CA 1
ATOM 2543 C C . PRO C 1 28 ? 38.786 -40.729 21.420 1.00 24.10 39 PRO C C 1
ATOM 2544 O O . PRO C 1 28 ? 37.900 -40.548 22.244 1.00 22.37 39 PRO C O 1
ATOM 2548 N N . ASN C 1 29 ? 39.906 -40.024 21.419 1.00 23.02 40 ASN C N 1
ATOM 2549 C CA . ASN C 1 29 ? 40.059 -38.841 22.244 1.00 22.88 40 ASN C CA 1
ATOM 2550 C C . ASN C 1 29 ? 40.747 -37.790 21.393 1.00 22.33 40 ASN C C 1
ATOM 2551 O O . ASN C 1 29 ? 41.677 -38.118 20.665 1.00 21.31 40 ASN C O 1
ATOM 2556 N N . VAL C 1 30 ? 40.284 -36.541 21.479 1.00 20.23 41 VAL C N 1
ATOM 2557 C CA . VAL C 1 30 ? 40.982 -35.408 20.871 1.00 17.86 41 VAL C CA 1
ATOM 2558 C C . VAL C 1 30 ? 41.630 -34.556 21.969 1.00 24.39 41 VAL C C 1
ATOM 2559 O O . VAL C 1 30 ? 41.060 -34.379 23.056 1.00 21.76 41 VAL C O 1
ATOM 2563 N N . SER C 1 31 ? 42.824 -34.046 21.698 1.00 24.27 42 SER C N 1
ATOM 2564 C CA . SER C 1 31 ? 43.595 -33.290 22.694 1.00 23.94 42 SER C CA 1
ATOM 2565 C C . SER C 1 31 ? 44.583 -32.450 21.905 1.00 23.80 42 SER C C 1
ATOM 2566 O O . SER C 1 31 ? 44.549 -32.458 20.677 1.00 22.13 42 SER C O 1
ATOM 2569 N N . TYR C 1 32 ? 45.451 -31.713 22.588 1.00 21.18 43 TYR C N 1
ATOM 2570 C CA . TYR C 1 32 ? 46.537 -31.008 21.899 1.00 24.09 43 TYR C CA 1
ATOM 2571 C C . TYR C 1 32 ? 47.802 -31.120 22.740 1.00 29.41 43 TYR C C 1
ATOM 2572 O O . TYR C 1 32 ? 47.735 -31.459 23.929 1.00 24.00 43 TYR C O 1
ATOM 2581 N N . ALA C 1 33 ? 48.947 -30.829 22.128 1.00 24.49 44 ALA C N 1
ATOM 2582 C CA . ALA C 1 33 ? 50.218 -30.795 22.849 1.00 26.76 44 ALA C CA 1
ATOM 2583 C C . ALA C 1 33 ? 51.227 -29.892 22.144 1.00 27.00 44 ALA C C 1
ATOM 2584 O O . ALA C 1 33 ? 51.444 -30.026 20.937 1.00 26.33 44 ALA C O 1
ATOM 2586 N N . PRO C 1 34 ? 51.851 -28.968 22.892 1.00 28.47 45 PRO C N 1
ATOM 2587 C CA . PRO C 1 34 ? 53.013 -28.267 22.336 1.00 25.42 45 PRO C CA 1
ATOM 2588 C C . PRO C 1 34 ? 54.021 -29.301 21.839 1.00 27.21 45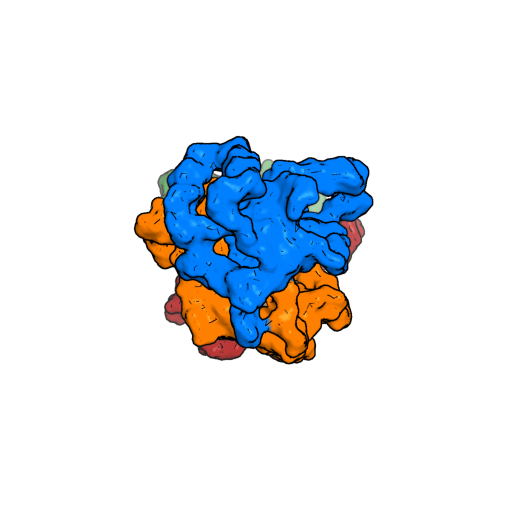 PRO C C 1
ATOM 2589 O O . PRO C 1 34 ? 54.105 -30.384 22.412 1.00 25.53 45 PRO C O 1
ATOM 2593 N N . PHE C 1 35 ? 54.767 -28.994 20.788 1.00 29.77 46 PHE C N 1
ATOM 2594 C CA . PHE C 1 35 ? 55.677 -29.983 20.207 1.00 28.92 46 PHE C CA 1
ATOM 2595 C C . PHE C 1 35 ? 57.003 -29.379 19.793 1.00 25.09 46 PHE C C 1
ATOM 2596 O O . PHE C 1 35 ? 57.117 -28.167 19.641 1.00 25.30 46 PHE C O 1
ATOM 2604 N N . VAL C 1 36 ? 57.999 -30.242 19.612 1.00 28.77 47 VAL C N 1
ATOM 2605 C CA . VAL C 1 36 ? 59.162 -29.906 18.797 1.00 31.70 47 VAL C CA 1
ATOM 2606 C C . VAL C 1 36 ? 59.319 -30.999 17.743 1.00 32.51 47 VAL C C 1
ATOM 2607 O O . VAL C 1 36 ? 58.843 -32.114 17.931 1.00 34.32 47 VAL C O 1
ATOM 2611 N N . GLN C 1 37 ? 59.969 -30.688 16.628 1.00 31.57 48 GLN C N 1
ATOM 2612 C CA . GLN C 1 37 ? 60.237 -31.721 15.621 1.00 36.61 48 GLN C CA 1
ATOM 2613 C C . GLN C 1 37 ? 61.700 -31.710 15.192 1.00 35.68 48 GLN C C 1
ATOM 2614 O O . GLN C 1 37 ? 62.351 -30.670 15.212 1.00 35.92 48 GLN C O 1
ATOM 2620 N N . ASN C 1 38 ? 62.226 -32.889 14.885 1.00 37.30 49 ASN C N 1
ATOM 2621 C CA . ASN C 1 38 ? 63.596 -33.020 14.415 1.00 38.66 49 ASN C CA 1
ATOM 2622 C C . ASN C 1 38 ? 63.747 -34.258 13.548 1.00 41.25 49 ASN C C 1
ATOM 2623 O O . ASN C 1 38 ? 62.747 -34.848 13.122 1.00 39.46 49 ASN C O 1
ATOM 2628 N N . GLN C 1 39 ? 64.989 -34.655 13.291 1.00 40.46 50 GLN C N 1
ATOM 2629 C CA . GLN C 1 39 ? 65.251 -35.733 12.342 1.00 47.91 50 GLN C CA 1
ATOM 2630 C C . GLN C 1 39 ? 64.698 -37.064 12.836 1.00 46.19 50 GLN C C 1
ATOM 2631 O O . GLN C 1 39 ? 64.518 -38.001 12.052 1.00 44.38 50 GLN C O 1
ATOM 2637 N N . GLU C 1 40 ? 64.415 -37.128 14.137 1.00 40.92 51 GLU C N 1
ATOM 2638 C CA . GLU C 1 40 ? 63.947 -38.354 14.777 1.00 41.78 51 GLU C CA 1
ATOM 2639 C C . GLU C 1 40 ? 62.423 -38.451 14.870 1.00 39.76 51 GLU C C 1
ATOM 2640 O O . GLU C 1 40 ? 61.888 -39.528 15.111 1.00 39.82 51 GLU C O 1
ATOM 2646 N N . GLY C 1 41 ? 61.729 -37.328 14.687 1.00 41.03 52 GLY C N 1
ATOM 2647 C CA . GLY C 1 41 ? 60.272 -37.326 14.673 1.00 36.73 52 GLY C CA 1
ATOM 2648 C C . GLY C 1 41 ? 59.649 -36.085 15.285 1.00 33.32 52 GLY C C 1
ATOM 2649 O O . GLY C 1 41 ? 60.320 -35.068 15.470 1.00 32.14 52 GLY C O 1
ATOM 2650 N N . TYR C 1 42 ? 58.356 -36.164 15.590 1.00 29.96 53 TYR C N 1
ATOM 2651 C CA . TYR C 1 42 ? 57.691 -35.137 16.379 1.00 30.32 53 TYR C CA 1
ATOM 2652 C C . TYR C 1 42 ? 57.644 -35.581 17.848 1.00 31.17 53 TYR C C 1
ATOM 2653 O O . TYR C 1 42 ? 57.455 -36.758 18.145 1.00 32.89 53 TYR C O 1
ATOM 2662 N N . PHE C 1 43 ? 57.824 -34.644 18.767 1.00 30.46 54 PHE C N 1
ATOM 2663 C CA . PHE C 1 43 ? 57.863 -35.000 20.173 1.00 32.32 54 PHE C CA 1
ATOM 2664 C C . PHE C 1 43 ? 56.889 -34.171 20.984 1.00 30.42 54 PHE C C 1
ATOM 2665 O O . PHE C 1 43 ? 56.764 -32.971 20.776 1.00 30.14 54 PHE C O 1
ATOM 2673 N N . VAL C 1 44 ? 56.192 -34.823 21.910 1.00 30.02 55 VAL C N 1
ATOM 2674 C CA . VAL C 1 44 ? 55.320 -34.119 22.846 1.00 28.51 55 VAL C CA 1
ATOM 2675 C C . VAL C 1 44 ? 55.546 -34.621 24.268 1.00 32.30 55 VAL C C 1
ATOM 2676 O O . VAL C 1 44 ? 55.814 -35.801 24.487 1.00 29.74 55 VAL C O 1
ATOM 2680 N N . LEU C 1 45 ? 55.435 -33.709 25.223 1.00 31.89 56 LEU C N 1
ATOM 2681 C CA . LEU C 1 45 ? 55.679 -34.005 26.627 1.00 30.25 56 LEU C CA 1
ATOM 2682 C C . LEU C 1 45 ? 54.358 -33.832 27.354 1.00 32.03 56 LEU C C 1
ATOM 2683 O O . LEU C 1 45 ? 53.930 -32.709 27.603 1.00 37.33 56 LEU C O 1
ATOM 2688 N N . ILE C 1 46 ? 53.701 -34.941 27.674 1.00 31.53 57 ILE C N 1
ATOM 2689 C CA . ILE C 1 46 ? 52.325 -34.888 28.142 1.00 30.52 57 ILE C CA 1
ATOM 2690 C C . ILE C 1 46 ? 52.098 -35.716 29.413 1.00 33.27 57 ILE C C 1
ATOM 2691 O O . ILE C 1 46 ? 52.911 -36.562 29.770 1.00 34.98 57 ILE C O 1
ATOM 2696 N N . SER C 1 47 ? 50.965 -35.488 30.065 1.00 32.73 58 SER C N 1
ATOM 2697 C CA . SER C 1 47 ? 50.715 -36.047 31.390 1.00 34.33 58 SER C CA 1
ATOM 2698 C C . SER C 1 47 ? 49.991 -37.391 31.399 1.00 32.52 58 SER C C 1
ATOM 2699 O O . SER C 1 47 ? 48.954 -37.560 30.762 1.00 31.47 58 SER C O 1
ATOM 2702 N N . HIS C 1 48 ? 50.536 -38.336 32.161 1.00 39.06 59 HIS C N 1
ATOM 2703 C CA . HIS C 1 48 ? 49.924 -39.647 32.309 1.00 37.26 59 HIS C CA 1
ATOM 2704 C C . HIS C 1 48 ? 48.547 -39.546 32.949 1.00 34.92 59 HIS C C 1
ATOM 2705 O O . HIS C 1 48 ? 47.728 -40.448 32.802 1.00 33.70 59 HIS C O 1
ATOM 2712 N N . ILE C 1 49 ? 48.287 -38.452 33.659 1.00 33.24 60 ILE C N 1
ATOM 2713 C CA . ILE C 1 49 ? 46.947 -38.228 34.197 1.00 36.78 60 ILE C CA 1
ATOM 2714 C C . ILE C 1 49 ? 45.934 -37.981 33.073 1.00 36.51 60 ILE C C 1
ATOM 2715 O O . ILE C 1 49 ? 44.730 -38.216 33.230 1.00 33.49 60 ILE C O 1
ATOM 2720 N N . ALA C 1 50 ? 46.431 -37.515 31.932 1.00 33.63 61 ALA C N 1
ATOM 2721 C CA . ALA C 1 50 ? 45.562 -37.208 30.798 1.00 32.08 61 ALA C CA 1
ATOM 2722 C C . ALA C 1 50 ? 45.320 -38.440 29.928 1.00 28.26 61 ALA C C 1
ATOM 2723 O O . ALA C 1 50 ? 46.172 -39.320 29.818 1.00 28.83 61 ALA C O 1
ATOM 2725 N N . ARG C 1 51 ? 44.147 -38.490 29.319 1.00 27.70 62 ARG C N 1
ATOM 2726 C CA . ARG C 1 51 ? 43.742 -39.619 28.512 1.00 28.19 62 ARG C CA 1
ATOM 2727 C C . ARG C 1 51 ? 44.682 -39.842 27.320 1.00 27.49 62 ARG C C 1
ATOM 2728 O O . ARG C 1 51 ? 44.952 -40.982 26.950 1.00 27.30 62 ARG C O 1
ATOM 2736 N N . HIS C 1 52 ? 45.194 -38.772 26.721 1.00 25.16 63 HIS C N 1
ATOM 2737 C CA . HIS C 1 52 ? 45.983 -38.961 25.494 1.00 28.35 63 HIS C CA 1
ATOM 2738 C C . HIS C 1 52 ? 47.293 -39.697 25.777 1.00 27.73 63 HIS C C 1
ATOM 2739 O O . HIS C 1 52 ? 47.745 -40.494 24.963 1.00 28.74 63 HIS C O 1
ATOM 2746 N N . ALA C 1 53 ? 47.883 -39.454 26.946 1.00 29.76 64 ALA C N 1
ATOM 2747 C CA . ALA C 1 53 ? 49.102 -40.155 27.342 1.00 27.37 64 ALA C CA 1
ATOM 2748 C C . ALA C 1 53 ? 48.835 -41.635 27.610 1.00 30.40 64 ALA C C 1
ATOM 2749 O O . ALA C 1 53 ? 49.555 -42.506 27.126 1.00 32.04 64 ALA C O 1
ATOM 2751 N N . ARG C 1 54 ? 47.795 -41.920 28.383 1.00 29.78 65 ARG C N 1
ATOM 2752 C CA . ARG C 1 54 ? 47.416 -43.300 28.633 1.00 29.71 65 ARG C CA 1
ATOM 2753 C C . ARG C 1 54 ? 47.050 -44.016 27.338 1.00 30.13 65 ARG C C 1
ATOM 2754 O O . ARG C 1 54 ? 47.348 -45.195 27.176 1.00 28.02 65 ARG C O 1
ATOM 2762 N N . ASN C 1 55 ? 46.415 -43.302 26.410 1.00 28.31 66 ASN C N 1
ATOM 2763 C CA . ASN C 1 55 ? 46.082 -43.886 25.102 1.00 27.65 66 ASN C CA 1
ATOM 2764 C C . ASN C 1 55 ? 47.317 -44.277 24.302 1.00 31.71 66 ASN C C 1
ATOM 2765 O O . ASN C 1 55 ? 47.430 -45.410 23.829 1.00 30.57 66 ASN C O 1
ATOM 2770 N N . LEU C 1 56 ? 48.245 -43.336 24.150 1.00 30.82 67 LEU C N 1
ATOM 2771 C CA . LEU C 1 56 ? 49.455 -43.590 23.372 1.00 30.19 67 LEU C CA 1
ATOM 2772 C C . LEU C 1 56 ? 50.300 -44.735 23.932 1.00 34.62 67 LEU C C 1
ATOM 2773 O O . LEU C 1 56 ? 50.990 -45.413 23.179 1.00 31.09 67 LEU C O 1
ATOM 2778 N N . GLU C 1 57 ? 50.266 -44.960 25.246 1.00 32.95 68 GLU C N 1
ATOM 2779 C CA . GLU C 1 57 ? 51.068 -46.058 25.777 1.00 34.05 68 GLU C CA 1
ATOM 2780 C C . GLU C 1 57 ? 50.434 -47.442 25.560 1.00 38.97 68 GLU C C 1
ATOM 2781 O O . GLU C 1 57 ? 51.139 -48.443 25.483 1.00 43.75 68 GLU C O 1
ATOM 2787 N N . VAL C 1 58 ? 49.112 -47.496 25.438 1.00 34.78 69 VAL C N 1
ATOM 2788 C CA . VAL C 1 58 ? 48.424 -48.769 25.246 1.00 33.37 69 VAL C CA 1
ATOM 2789 C C . VAL C 1 58 ? 48.115 -49.063 23.782 1.00 38.35 69 VAL C C 1
ATOM 2790 O O . VAL C 1 58 ? 47.978 -50.225 23.394 1.00 37.55 69 VAL C O 1
ATOM 2794 N N . ASN C 1 59 ? 48.016 -48.007 22.974 1.00 32.34 70 ASN C N 1
ATOM 2795 C CA . ASN C 1 59 ? 47.585 -48.121 21.589 1.00 35.34 70 ASN C CA 1
ATOM 2796 C C . ASN C 1 59 ? 48.311 -47.053 20.777 1.00 35.97 70 ASN C C 1
ATOM 2797 O O . ASN C 1 59 ? 47.827 -45.932 20.648 1.00 33.65 70 ASN C O 1
ATOM 2802 N N . PRO C 1 60 ? 49.488 -47.404 20.246 1.00 33.94 71 PRO C N 1
ATOM 2803 C CA . PRO C 1 60 ? 50.504 -46.452 19.785 1.00 37.01 71 PRO C CA 1
ATOM 2804 C C . PRO C 1 60 ? 50.226 -45.833 18.434 1.00 33.06 71 PRO C C 1
ATOM 2805 O O . PRO C 1 60 ? 51.174 -45.615 17.687 1.00 38.54 71 PRO C O 1
ATOM 2809 N N . GLN C 1 61 ? 48.969 -45.565 18.108 1.00 35.47 72 GLN C N 1
ATOM 2810 C CA . GLN C 1 61 ? 48.671 -44.884 16.855 1.00 32.09 72 GLN C CA 1
ATOM 2811 C C . GLN C 1 61 ? 48.044 -43.533 17.156 1.00 33.56 72 GLN C C 1
ATOM 2812 O O . GLN C 1 61 ? 47.368 -43.370 18.169 1.00 32.37 72 GLN C O 1
ATOM 2818 N N . VAL C 1 62 ? 48.310 -42.557 16.293 1.00 27.66 73 VAL C N 1
ATOM 2819 C CA . VAL C 1 62 ? 47.838 -41.192 16.492 1.00 29.13 73 VAL C CA 1
ATOM 2820 C C . VAL C 1 62 ? 47.602 -40.561 15.142 1.00 26.55 73 VAL C C 1
ATOM 2821 O O . VAL C 1 62 ? 48.333 -40.831 14.202 1.00 24.73 73 VAL C O 1
ATOM 2825 N N . SER C 1 63 ? 46.595 -39.702 15.070 1.00 21.60 74 SER C N 1
ATOM 2826 C CA . SER C 1 63 ? 46.392 -38.845 13.924 1.00 24.00 74 SER C CA 1
ATOM 2827 C C . SER C 1 63 ? 46.749 -37.439 14.380 1.00 24.95 74 SER C C 1
ATOM 2828 O O . SER C 1 63 ? 46.323 -37.004 15.452 1.00 23.17 74 SER C O 1
ATOM 2831 N N . ILE C 1 64 ? 47.558 -36.742 13.583 1.00 23.03 75 ILE C N 1
ATOM 2832 C CA . ILE C 1 64 ? 48.177 -35.482 13.996 1.00 20.91 75 ILE C CA 1
ATOM 2833 C C . ILE C 1 64 ? 47.813 -34.350 13.040 1.00 25.49 75 ILE C C 1
ATOM 2834 O O . ILE C 1 64 ? 47.873 -34.509 11.812 1.00 23.32 75 ILE C O 1
ATOM 2839 N N . MET C 1 65 ? 47.432 -33.210 13.593 1.00 19.18 76 MET C N 1
ATOM 2840 C CA . MET C 1 65 ? 47.110 -32.057 12.765 1.00 24.75 76 MET C CA 1
ATOM 2841 C C . MET C 1 65 ? 47.767 -30.810 13.307 1.00 25.32 76 MET C C 1
ATOM 2842 O O . MET C 1 65 ? 47.792 -30.563 14.520 1.00 23.15 76 MET C O 1
ATOM 2847 N N . MET C 1 66 ? 48.332 -30.037 12.400 1.00 22.85 77 MET C N 1
ATOM 2848 C CA . MET C 1 66 ? 48.916 -28.747 12.717 1.00 23.56 77 MET C CA 1
ATOM 2849 C C . MET C 1 66 ? 48.080 -27.725 11.944 1.00 26.17 77 MET C C 1
ATOM 2850 O O . MET C 1 66 ? 47.956 -27.834 10.727 1.00 24.47 77 MET C O 1
ATOM 2855 N N . ILE C 1 67 ? 47.491 -26.752 12.633 1.00 23.74 78 ILE C N 1
ATOM 2856 C CA . ILE C 1 67 ? 46.451 -25.932 12.015 1.00 23.62 78 ILE C CA 1
ATOM 2857 C C . ILE C 1 67 ? 46.508 -24.462 12.436 1.00 27.61 78 ILE C C 1
ATOM 2858 O O . ILE C 1 67 ? 46.864 -24.138 13.584 1.00 25.98 78 ILE C O 1
ATOM 2863 N N . GLU C 1 68 ? 46.188 -23.566 11.503 1.00 25.42 79 GLU C N 1
ATOM 2864 C CA . GLU C 1 68 ? 46.202 -22.147 11.816 1.00 28.88 79 GLU C CA 1
ATOM 2865 C C . GLU C 1 68 ? 45.005 -21.833 12.699 1.00 27.16 79 GLU C C 1
ATOM 2866 O O . GLU C 1 68 ? 43.997 -22.536 12.657 1.00 26.78 79 GLU C O 1
ATOM 2872 N N . ASP C 1 69 ? 45.119 -20.766 13.479 1.00 28.39 80 ASP C N 1
ATOM 2873 C CA . ASP C 1 69 ? 44.083 -20.365 14.413 1.00 27.86 80 ASP C CA 1
ATOM 2874 C C . ASP C 1 69 ? 42.798 -19.969 13.697 1.00 31.52 80 ASP C C 1
ATOM 2875 O O . ASP C 1 69 ? 42.840 -19.514 12.551 1.00 29.11 80 ASP C O 1
ATOM 2880 N N . GLU C 1 70 ? 41.655 -20.156 14.356 1.00 25.19 81 GLU C N 1
ATOM 2881 C CA . GLU C 1 70 ? 40.383 -19.746 13.757 1.00 30.18 81 GLU C CA 1
ATOM 2882 C C . GLU C 1 70 ? 40.452 -18.274 13.428 1.00 32.11 81 GLU C C 1
ATOM 2883 O O . GLU C 1 70 ? 39.941 -17.836 12.416 1.00 29.09 81 GLU C O 1
ATOM 2889 N N . THR C 1 71 ? 41.068 -17.507 14.320 1.00 31.18 82 THR C N 1
ATOM 2890 C CA . THR C 1 71 ? 41.087 -16.060 14.186 1.00 35.49 82 THR C CA 1
ATOM 2891 C C . THR C 1 71 ? 41.984 -15.616 13.014 1.00 36.93 82 THR C C 1
ATOM 2892 O O . THR C 1 71 ? 41.695 -14.629 12.347 1.00 36.72 82 THR C O 1
ATOM 2896 N N . GLU C 1 72 ? 43.049 -16.373 12.750 1.00 37.41 83 GLU C N 1
ATOM 2897 C CA . GLU C 1 72 ? 43.968 -16.088 11.645 1.00 35.34 83 GLU C CA 1
ATOM 2898 C C . GLU C 1 72 ? 43.369 -16.432 10.275 1.00 39.89 83 GLU C C 1
ATOM 2899 O O . GLU C 1 72 ? 43.841 -15.946 9.239 1.00 38.44 83 GLU C O 1
ATOM 2905 N N . ALA C 1 73 ? 42.328 -17.262 10.273 1.00 33.50 84 ALA C N 1
ATOM 2906 C CA . ALA C 1 73 ? 41.862 -17.915 9.049 1.00 33.42 84 ALA C CA 1
ATOM 2907 C C . ALA C 1 73 ? 41.058 -17.024 8.102 1.00 36.77 84 ALA C C 1
ATOM 2908 O O . ALA C 1 73 ? 40.050 -16.435 8.494 1.00 33.00 84 ALA C O 1
ATOM 2910 N N . LYS C 1 74 ? 41.495 -16.955 6.847 1.00 36.09 85 LYS C N 1
ATOM 2911 C CA . LYS C 1 74 ? 40.734 -16.266 5.819 1.00 38.79 85 LYS C CA 1
ATOM 2912 C C . LYS C 1 74 ? 39.393 -16.959 5.630 1.00 40.21 85 LYS C C 1
ATOM 2913 O O . LYS C 1 74 ? 38.349 -16.304 5.616 1.00 42.87 85 LYS C O 1
ATOM 2919 N N . GLN C 1 75 ? 39.415 -18.285 5.489 1.00 36.80 86 GLN C N 1
ATOM 2920 C CA . GLN C 1 75 ? 38.177 -19.039 5.272 1.00 37.31 86 GLN C CA 1
ATOM 2921 C C . GLN C 1 75 ? 37.971 -20.115 6.327 1.00 30.28 86 GLN C C 1
ATOM 2922 O O . GLN C 1 75 ? 38.692 -21.105 6.343 1.00 33.57 86 GLN C O 1
ATOM 2928 N N . LEU C 1 76 ? 36.973 -19.947 7.189 1.00 33.29 87 LEU C N 1
ATOM 2929 C CA . LEU C 1 76 ? 36.760 -20.912 8.273 1.00 35.53 87 LEU C CA 1
ATOM 2930 C C . LEU C 1 76 ? 36.585 -22.336 7.754 1.00 32.97 87 LEU C C 1
ATOM 2931 O O . LEU C 1 76 ? 37.021 -23.288 8.392 1.00 24.49 87 LEU C O 1
ATOM 2936 N N . PHE C 1 77 ? 35.971 -22.490 6.586 1.00 27.11 88 PHE C N 1
ATOM 2937 C CA . PHE C 1 77 ? 35.800 -23.828 6.037 1.00 29.24 88 PHE C CA 1
ATOM 2938 C C . PHE C 1 77 ? 37.047 -24.338 5.320 1.00 26.98 88 PHE C C 1
ATOM 2939 O O . PHE C 1 77 ? 37.032 -25.423 4.754 1.00 28.51 88 PHE C O 1
ATOM 2947 N N . ALA C 1 78 ? 38.121 -23.555 5.361 1.00 27.03 89 ALA C N 1
ATOM 2948 C CA . ALA C 1 78 ? 39.392 -23.971 4.779 1.00 30.40 89 ALA C CA 1
ATOM 2949 C C . ALA C 1 78 ? 40.574 -23.461 5.595 1.00 30.71 89 ALA C C 1
ATOM 2950 O O . ALA C 1 78 ? 41.360 -22.636 5.116 1.00 29.01 89 ALA C O 1
ATOM 2952 N N . ARG C 1 79 ? 40.696 -23.940 6.832 1.00 26.99 90 ARG C N 1
ATOM 2953 C CA . ARG C 1 79 ? 41.819 -23.561 7.673 1.00 26.20 90 ARG C CA 1
ATOM 2954 C C . ARG C 1 79 ? 43.099 -24.198 7.129 1.00 24.82 90 ARG C C 1
ATOM 2955 O O . ARG C 1 79 ? 43.140 -25.386 6.832 1.00 26.98 90 ARG C O 1
ATOM 2963 N N . LYS C 1 80 ? 44.133 -23.389 6.961 1.00 25.75 91 LYS C N 1
ATOM 2964 C CA . LYS C 1 80 ? 45.418 -23.879 6.493 1.00 24.06 91 LYS C CA 1
ATOM 2965 C C . LYS C 1 80 ? 45.911 -24.922 7.478 1.00 27.32 91 LYS C C 1
ATOM 2966 O O . LYS C 1 80 ? 45.937 -24.668 8.681 1.00 25.05 91 LYS C O 1
ATOM 2972 N N . ARG C 1 81 ? 46.302 -26.092 6.987 1.00 21.10 92 ARG C N 1
ATOM 2973 C CA . ARG C 1 81 ? 46.681 -27.161 7.898 1.00 26.30 92 ARG C CA 1
ATOM 2974 C C . ARG C 1 81 ? 47.542 -28.227 7.257 1.00 26.05 92 ARG C C 1
ATOM 2975 O O . ARG C 1 81 ? 47.555 -28.369 6.031 1.00 25.22 92 ARG C O 1
ATOM 2983 N N . LEU C 1 82 ? 48.266 -28.960 8.104 1.00 24.36 93 LEU C N 1
ATOM 2984 C CA . LEU C 1 82 ? 48.996 -30.166 7.724 1.00 21.15 93 LEU C CA 1
ATOM 2985 C C . LEU C 1 82 ? 48.468 -31.306 8.574 1.00 26.44 93 LEU C C 1
ATOM 2986 O O . LEU C 1 82 ? 48.342 -31.155 9.791 1.00 24.64 93 LEU C O 1
ATOM 2991 N N . THR C 1 83 ? 48.189 -32.448 7.961 1.00 24.67 94 THR C N 1
ATOM 2992 C CA . THR C 1 83 ? 47.708 -33.612 8.699 1.00 26.34 94 THR C CA 1
ATOM 2993 C C . THR C 1 83 ? 48.441 -34.890 8.284 1.00 30.43 94 THR C C 1
ATOM 2994 O O . THR C 1 83 ? 48.703 -35.115 7.098 1.00 27.82 94 THR C O 1
ATOM 2998 N N . PHE C 1 84 ? 48.770 -35.720 9.262 1.00 24.66 95 PHE C N 1
ATOM 2999 C CA . PHE C 1 84 ? 49.431 -36.996 9.006 1.00 27.28 95 PHE C CA 1
ATOM 3000 C C . PHE C 1 84 ? 49.210 -37.950 10.171 1.00 27.37 95 PHE C C 1
ATOM 3001 O O . PHE C 1 84 ? 49.019 -37.509 11.296 1.00 24.97 95 PHE C O 1
ATOM 3009 N N . ASP C 1 85 ? 49.221 -39.248 9.887 1.00 28.25 96 ASP C N 1
ATOM 3010 C CA . ASP C 1 85 ? 49.138 -40.276 10.916 1.00 28.81 96 ASP C CA 1
ATOM 3011 C C . ASP C 1 85 ? 50.541 -40.674 11.330 1.00 32.68 96 ASP C C 1
ATOM 3012 O O . ASP C 1 85 ? 51.487 -40.456 10.584 1.00 31.16 96 ASP C O 1
ATOM 3017 N N . ALA C 1 86 ? 50.673 -41.244 12.530 1.00 30.08 97 ALA C N 1
ATOM 3018 C CA . ALA C 1 86 ? 51.975 -41.597 13.082 1.00 30.53 97 ALA C CA 1
ATOM 3019 C C . ALA C 1 86 ? 51.896 -42.793 14.030 1.00 32.50 97 ALA C C 1
ATOM 3020 O O . ALA C 1 86 ? 50.814 -43.216 14.425 1.00 28.27 97 ALA C O 1
ATOM 3022 N N . VAL C 1 87 ? 53.062 -43.332 14.374 1.00 33.66 98 VAL C N 1
ATOM 3023 C CA . VAL C 1 87 ? 53.194 -44.393 15.361 1.00 34.12 98 VAL C CA 1
ATOM 3024 C C . VAL C 1 87 ? 53.926 -43.795 16.548 1.00 33.65 98 VAL C C 1
ATOM 3025 O O . VAL C 1 87 ? 54.931 -43.114 16.367 1.00 34.21 98 VAL C O 1
ATOM 3029 N N . ALA C 1 88 ? 53.422 -44.047 17.755 1.00 33.10 99 ALA C N 1
ATOM 3030 C CA . ALA C 1 88 ? 53.944 -43.411 18.959 1.00 33.85 99 ALA C CA 1
ATOM 3031 C C . ALA C 1 88 ? 54.857 -44.345 19.745 1.00 33.72 99 ALA C C 1
ATOM 3032 O O . ALA C 1 88 ? 54.615 -45.545 19.806 1.00 32.49 99 ALA C O 1
ATOM 3034 N N . SER C 1 89 ? 55.885 -43.767 20.357 1.00 33.18 100 SER C N 1
ATOM 3035 C CA . SER C 1 89 ? 56.836 -44.500 21.181 1.00 38.42 100 SER C CA 1
ATOM 3036 C C . SER C 1 89 ? 57.170 -43.655 22.393 1.00 36.97 100 SER C C 1
ATOM 3037 O O . SER C 1 89 ? 57.341 -42.441 22.269 1.00 39.47 100 SER C O 1
ATOM 3040 N N . MET C 1 90 ? 57.268 -44.271 23.569 1.00 34.63 101 MET C N 1
ATOM 3041 C CA . MET C 1 90 ? 57.692 -43.522 24.744 1.00 38.36 101 MET C CA 1
ATOM 3042 C C . MET C 1 90 ? 59.213 -43.418 24.791 1.00 43.72 101 MET C C 1
ATOM 3043 O O . MET C 1 90 ? 59.929 -44.371 24.468 1.00 40.96 101 MET C O 1
ATOM 3048 N N . VAL C 1 91 ? 59.705 -42.249 25.177 1.00 38.79 102 VAL C N 1
ATOM 3049 C CA . VAL C 1 91 ? 61.137 -42.022 25.195 1.00 41.78 102 VAL C CA 1
ATOM 3050 C C . VAL C 1 91 ? 61.679 -42.241 26.600 1.00 43.26 102 VAL C C 1
ATOM 3051 O O . VAL C 1 91 ? 61.264 -41.571 27.555 1.00 40.91 102 VAL C O 1
ATOM 3055 N N . GLU C 1 92 ? 62.597 -43.199 26.706 1.00 47.42 103 GLU C N 1
ATOM 3056 C CA . GLU C 1 92 ? 63.184 -43.615 27.974 1.00 44.50 103 GLU C CA 1
ATOM 3057 C C . GLU C 1 92 ? 63.786 -42.407 28.680 1.00 46.53 103 GLU C C 1
ATOM 3058 O O . GLU C 1 92 ? 64.650 -41.724 28.133 1.00 43.06 103 GLU C O 1
ATOM 3064 N N . ARG C 1 93 ? 63.314 -42.141 29.893 1.00 44.74 104 ARG C N 1
ATOM 3065 C CA . ARG C 1 93 ? 63.771 -40.987 30.650 1.00 46.74 104 ARG C CA 1
ATOM 3066 C C . ARG C 1 93 ? 65.285 -40.994 30.812 1.00 50.47 104 ARG C C 1
ATOM 3067 O O . ARG C 1 93 ? 65.884 -42.034 31.084 1.00 52.53 104 ARG C O 1
ATOM 3075 N N . ASP C 1 94 ? 65.898 -39.828 30.641 1.00 50.57 105 ASP C N 1
ATOM 3076 C CA . ASP C 1 94 ? 67.325 -39.671 30.889 1.00 51.88 105 ASP C CA 1
ATOM 3077 C C . ASP C 1 94 ? 68.177 -40.216 29.757 1.00 50.60 105 ASP C C 1
ATOM 3078 O O . ASP C 1 94 ? 69.385 -40.001 29.732 1.00 55.32 105 ASP C O 1
ATOM 3083 N N . SER C 1 95 ? 67.553 -40.925 28.825 1.00 48.08 106 SER C N 1
ATOM 3084 C CA . SER C 1 95 ? 68.279 -41.480 27.695 1.00 48.35 106 SER C CA 1
ATOM 3085 C C . SER C 1 95 ? 68.889 -40.371 26.842 1.00 53.24 106 SER C C 1
ATOM 3086 O O . SER C 1 95 ? 68.597 -39.185 27.030 1.00 52.20 106 SER C O 1
ATOM 3089 N N . GLU C 1 96 ? 69.736 -40.773 25.901 1.00 50.96 107 GLU C N 1
ATOM 3090 C CA . GLU C 1 96 ? 70.350 -39.849 24.959 1.00 54.73 107 GLU C CA 1
ATOM 3091 C C . GLU C 1 96 ? 69.293 -39.019 24.222 1.00 54.05 107 GLU C C 1
ATOM 3092 O O . GLU C 1 96 ? 69.390 -37.791 24.158 1.00 51.61 107 GLU C O 1
ATOM 3098 N N . LEU C 1 97 ? 68.286 -39.691 23.667 1.00 46.38 108 LEU C N 1
ATOM 3099 C CA . LEU C 1 97 ? 67.209 -38.992 22.973 1.00 45.89 108 LEU C CA 1
ATOM 3100 C C . LEU C 1 97 ? 66.435 -38.080 23.920 1.00 45.05 108 LEU C C 1
ATOM 3101 O O . LEU C 1 97 ? 66.111 -36.947 23.574 1.00 43.08 108 LEU C O 1
ATOM 3106 N N . TRP C 1 98 ? 66.145 -38.580 25.119 1.00 47.86 109 TRP C N 1
ATOM 3107 C CA . TRP C 1 98 ? 65.385 -37.816 26.104 1.00 44.79 109 TRP C CA 1
ATOM 3108 C C . TRP C 1 98 ? 66.037 -36.466 26.364 1.00 45.61 109 TRP C C 1
ATOM 3109 O O . TRP C 1 98 ? 65.380 -35.429 26.339 1.00 44.14 109 TRP C O 1
ATOM 3120 N N . CYS C 1 99 ? 67.339 -36.486 26.622 1.00 47.60 110 CYS C N 1
ATOM 3121 C CA . CYS C 1 99 ? 68.053 -35.271 26.975 1.00 48.00 110 CYS C CA 1
ATOM 3122 C C . CYS C 1 99 ? 68.064 -34.255 25.846 1.00 44.91 110 CYS C C 1
ATOM 3123 O O . CYS C 1 99 ? 67.886 -33.060 26.076 1.00 44.11 110 CYS C O 1
ATOM 3126 N N . GLN C 1 100 ? 68.264 -34.727 24.620 1.00 47.00 111 GLN C N 1
ATOM 3127 C CA . GLN C 1 100 ? 68.320 -33.817 23.490 1.00 45.73 111 GLN C CA 1
ATOM 3128 C C . GLN C 1 100 ? 66.953 -33.165 23.232 1.00 44.51 111 GLN C C 1
ATOM 3129 O O . GLN C 1 100 ? 66.857 -31.947 23.055 1.00 37.70 111 GLN C O 1
ATOM 3135 N N . VAL C 1 101 ? 65.891 -33.964 23.239 1.00 44.98 112 VAL C N 1
ATOM 3136 C CA . VAL C 1 101 ? 64.564 -33.428 22.942 1.00 41.22 112 VAL C CA 1
ATOM 3137 C C . VAL C 1 101 ? 64.121 -32.451 24.021 1.00 38.80 112 VAL C C 1
ATOM 3138 O O . VAL C 1 101 ? 63.563 -31.394 23.718 1.00 36.78 112 VAL C O 1
ATOM 3142 N N . ILE C 1 102 ? 64.374 -32.800 25.280 1.00 41.05 113 ILE C N 1
ATOM 3143 C CA . ILE C 1 102 ? 64.038 -31.906 26.377 1.00 40.29 113 ILE C CA 1
ATOM 3144 C C . ILE C 1 102 ? 64.745 -30.572 26.193 1.00 39.28 113 ILE C C 1
ATOM 3145 O O . ILE C 1 102 ? 64.169 -29.509 26.428 1.00 39.60 113 ILE C O 1
ATOM 3150 N N . ALA C 1 103 ? 66.005 -30.637 25.783 1.00 40.57 114 ALA C N 1
ATOM 3151 C CA . ALA C 1 103 ? 66.784 -29.435 25.500 1.00 42.12 114 ALA C CA 1
ATOM 3152 C C . ALA C 1 103 ? 66.095 -28.581 24.439 1.00 40.41 114 ALA C C 1
ATOM 3153 O O . ALA C 1 103 ? 65.869 -27.385 24.633 1.00 39.23 114 ALA C O 1
ATOM 3155 N N . GLN C 1 104 ? 65.781 -29.207 23.308 1.00 40.46 115 GLN C N 1
ATOM 3156 C CA . GLN C 1 104 ? 65.082 -28.542 22.222 1.00 37.52 115 GLN C CA 1
ATOM 3157 C C . GLN C 1 104 ? 63.817 -27.858 22.734 1.00 35.62 115 GLN C C 1
ATOM 3158 O O . GLN C 1 104 ? 63.562 -26.698 22.424 1.00 40.38 115 GLN C O 1
ATOM 3164 N N . MET C 1 105 ? 63.044 -28.578 23.545 1.00 37.68 116 MET C N 1
ATOM 3165 C CA . MET C 1 105 ? 61.817 -28.047 24.148 1.00 39.38 116 MET C CA 1
ATOM 3166 C C . MET C 1 105 ? 62.017 -26.794 24.988 1.00 37.60 116 MET C C 1
ATOM 3167 O O . MET C 1 105 ? 61.294 -25.815 24.823 1.00 36.25 116 MET C O 1
ATOM 3172 N N . GLY C 1 106 ? 63.001 -26.826 25.882 1.00 41.1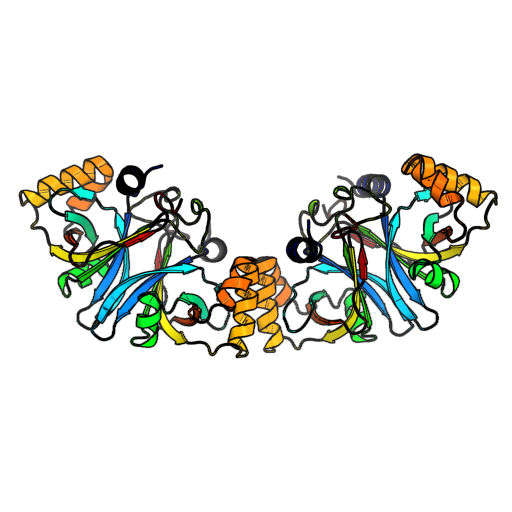3 117 GLY C N 1
ATOM 3173 C CA . GLY C 1 106 ? 63.301 -25.666 26.703 1.00 37.06 117 GLY C CA 1
ATOM 3174 C C . GLY C 1 106 ? 63.609 -24.486 25.804 1.00 37.51 117 GLY C C 1
ATOM 3175 O O . GLY C 1 106 ? 63.185 -23.365 26.052 1.00 40.04 117 GLY C O 1
ATOM 3176 N N . GLU C 1 107 ? 64.339 -24.759 24.732 1.00 41.61 118 GLU C N 1
ATOM 3177 C CA . GLU C 1 107 ? 64.718 -23.727 23.778 1.00 44.05 118 GLU C CA 1
ATOM 3178 C C . GLU C 1 107 ? 63.487 -23.103 23.115 1.00 42.86 118 GLU C C 1
ATOM 3179 O O . GLU C 1 107 ? 63.415 -21.886 22.944 1.00 38.97 118 GLU C O 1
ATOM 3185 N N . ARG C 1 108 ? 62.514 -23.936 22.756 1.00 37.91 119 ARG C N 1
ATOM 3186 C CA . ARG C 1 108 ? 61.312 -23.439 22.090 1.00 35.82 119 ARG C CA 1
ATOM 3187 C C . ARG C 1 108 ? 60.298 -22.844 23.061 1.00 36.99 119 ARG C C 1
ATOM 3188 O O . ARG C 1 108 ? 59.603 -21.889 22.719 1.00 33.67 119 ARG C O 1
ATOM 3196 N N . PHE C 1 109 ? 60.209 -23.405 24.264 1.00 33.55 120 PHE C N 1
ATOM 3197 C CA . PHE C 1 109 ? 59.122 -23.042 25.170 1.00 36.09 120 PHE C CA 1
ATOM 3198 C C . PHE C 1 109 ? 59.552 -22.366 26.480 1.00 39.11 120 PHE C C 1
ATOM 3199 O O . PHE C 1 109 ? 58.735 -21.735 27.152 1.00 39.57 120 PHE C O 1
ATOM 3207 N N . GLY C 1 110 ? 60.822 -22.499 26.845 1.00 40.16 121 GLY C N 1
ATOM 3208 C CA . GLY C 1 110 ? 61.337 -21.799 28.012 1.00 42.52 121 GLY C CA 1
ATOM 3209 C C . GLY C 1 110 ? 61.295 -22.544 29.337 1.00 40.03 121 GLY C C 1
ATOM 3210 O O . GLY C 1 110 ? 61.193 -23.769 29.377 1.00 40.95 121 GLY C O 1
ATOM 3211 N N . GLU C 1 111 ? 61.375 -21.781 30.427 1.00 47.62 122 GLU C N 1
ATOM 3212 C CA . GLU C 1 111 ? 61.501 -22.321 31.787 1.00 48.08 122 GLU C CA 1
ATOM 3213 C C . GLU C 1 111 ? 60.494 -23.401 32.147 1.00 45.27 122 GLU C C 1
ATOM 3214 O O . GLU C 1 111 ? 60.813 -24.335 32.889 1.00 40.07 122 GLU C O 1
ATOM 3220 N N . ILE C 1 112 ? 59.267 -23.254 31.659 1.00 40.64 123 ILE C N 1
ATOM 3221 C CA . ILE C 1 112 ? 58.202 -24.177 32.032 1.00 41.64 123 ILE C CA 1
ATOM 3222 C C . ILE C 1 112 ? 58.655 -25.624 31.881 1.00 37.86 123 ILE C C 1
ATOM 3223 O O . ILE C 1 112 ? 58.274 -26.490 32.669 1.00 38.44 123 ILE C O 1
ATOM 3228 N N . ILE C 1 113 ? 59.499 -25.866 30.884 1.00 33.46 124 ILE C N 1
ATOM 3229 C CA . ILE C 1 113 ? 59.968 -27.211 30.577 1.00 38.65 124 ILE C CA 1
ATOM 3230 C C . ILE C 1 113 ? 60.812 -27.792 31.709 1.00 42.18 124 ILE C C 1
ATOM 3231 O O . ILE C 1 113 ? 60.933 -29.008 31.845 1.00 42.67 124 ILE C O 1
ATOM 3236 N N . ASP C 1 114 ? 61.411 -26.924 32.515 1.00 42.42 125 ASP C N 1
ATOM 3237 C CA . ASP C 1 114 ? 62.235 -27.400 33.618 1.00 46.51 125 ASP C CA 1
ATOM 3238 C C . ASP C 1 114 ? 61.363 -28.070 34.661 1.00 43.67 125 ASP C C 1
ATOM 3239 O O . ASP C 1 114 ? 61.674 -29.160 35.142 1.00 46.83 125 ASP C O 1
ATOM 3244 N N . GLY C 1 115 ? 60.257 -27.414 34.992 1.00 42.67 126 GLY C N 1
ATOM 3245 C CA . GLY C 1 115 ? 59.281 -27.984 35.899 1.00 43.26 126 GLY C CA 1
ATOM 3246 C C . GLY C 1 115 ? 58.720 -29.285 35.362 1.00 45.32 126 GLY C C 1
ATOM 3247 O O . GLY C 1 115 ? 58.816 -30.330 36.014 1.00 42.79 126 GLY C O 1
ATOM 3248 N N . LEU C 1 116 ? 58.151 -29.227 34.159 1.00 40.48 127 LEU C N 1
ATOM 3249 C CA . LEU C 1 116 ? 57.477 -30.385 33.589 1.00 40.56 127 LEU C CA 1
ATOM 3250 C C . LEU C 1 116 ? 58.415 -31.577 33.419 1.00 40.55 127 LEU C C 1
ATOM 3251 O O . LEU C 1 116 ? 58.016 -32.722 33.607 1.00 44.30 127 LEU C O 1
ATOM 3256 N N . SER C 1 117 ? 59.664 -31.312 33.060 1.00 42.13 128 SER C N 1
ATOM 3257 C CA . SER C 1 117 ? 60.586 -32.398 32.728 1.00 45.14 128 SER C CA 1
ATOM 3258 C C . SER C 1 117 ? 61.053 -33.194 33.951 1.00 46.25 128 SER C C 1
ATOM 3259 O O . SER C 1 117 ? 61.757 -34.195 33.805 1.00 47.17 128 SER C O 1
ATOM 3262 N N . GLN C 1 118 ? 60.678 -32.759 35.149 1.00 45.35 129 GLN C N 1
ATOM 3263 C CA . GLN C 1 118 ? 60.918 -33.591 36.330 1.00 50.11 129 GLN C CA 1
ATOM 3264 C C . GLN C 1 118 ? 59.666 -33.851 37.141 1.00 48.78 129 GLN C C 1
ATOM 3265 O O . GLN C 1 118 ? 59.718 -33.969 38.365 1.00 52.41 129 GLN C O 1
ATOM 3271 N N . LEU C 1 119 ? 58.540 -33.932 36.446 1.00 46.02 130 LEU C N 1
ATOM 3272 C CA . LEU C 1 119 ? 57.320 -34.414 37.052 1.00 44.80 130 LEU C CA 1
ATOM 3273 C C . LEU C 1 119 ? 57.119 -35.851 36.613 1.00 47.43 130 LEU C C 1
ATOM 3274 O O . LEU C 1 119 ? 57.344 -36.199 35.451 1.00 49.96 130 LEU C O 1
ATOM 3279 N N . GLN C 1 120 ? 56.716 -36.691 37.554 1.00 50.33 131 GLN C N 1
ATOM 3280 C CA . GLN C 1 120 ? 56.636 -38.120 37.304 1.00 53.46 131 GLN C CA 1
ATOM 3281 C C . GLN C 1 120 ? 55.697 -38.433 36.148 1.00 49.22 131 GLN C C 1
ATOM 3282 O O . GLN C 1 120 ? 56.094 -39.089 35.181 1.00 52.03 131 GLN C O 1
ATOM 3288 N N . ASP C 1 121 ? 54.456 -37.962 36.233 1.00 44.57 132 ASP C N 1
ATOM 3289 C CA . ASP C 1 121 ? 53.476 -38.332 35.210 1.00 48.70 132 ASP C CA 1
ATOM 3290 C C . ASP C 1 121 ? 53.685 -37.676 33.832 1.00 40.96 132 ASP C C 1
ATOM 3291 O O . ASP C 1 121 ? 52.943 -37.960 32.898 1.00 44.15 132 ASP C O 1
ATOM 3296 N N . PHE C 1 122 ? 54.698 -36.827 33.690 1.00 37.26 133 PHE C N 1
ATOM 3297 C CA . PHE C 1 122 ? 55.004 -36.289 32.362 1.00 41.47 133 PHE C CA 1
ATOM 3298 C C . PHE C 1 122 ? 55.908 -37.194 31.551 1.00 39.32 133 PHE C C 1
ATOM 3299 O O . PHE C 1 122 ? 57.064 -37.425 31.911 1.00 44.23 133 PHE C O 1
ATOM 3307 N N . MET C 1 123 ? 55.354 -37.715 30.461 1.00 38.52 134 MET C N 1
ATOM 3308 C CA . MET C 1 123 ? 56.060 -38.641 29.586 1.00 38.14 134 MET C CA 1
ATOM 3309 C C . MET C 1 123 ? 56.394 -38.011 28.237 1.00 33.44 134 MET C C 1
ATOM 3310 O O . MET C 1 123 ? 55.608 -37.239 27.687 1.00 31.04 134 MET C O 1
ATOM 3315 N N . LEU C 1 124 ? 57.555 -38.371 27.703 1.00 36.49 135 LEU C N 1
ATOM 3316 C CA . LEU C 1 124 ? 57.983 -37.888 26.396 1.00 36.63 135 LEU C CA 1
ATOM 3317 C C . LEU C 1 124 ? 57.677 -38.943 25.337 1.00 36.72 135 LEU C C 1
ATOM 3318 O O . LEU C 1 124 ? 58.138 -40.081 25.433 1.00 40.07 135 LEU C O 1
ATOM 3323 N N . PHE C 1 125 ? 56.885 -38.573 24.337 1.00 31.51 136 PHE C N 1
ATOM 3324 C CA . PHE C 1 125 ? 56.508 -39.502 23.278 1.00 32.29 136 PHE C CA 1
ATOM 3325 C C . PHE C 1 125 ? 57.098 -39.087 21.936 1.00 31.43 136 PHE C C 1
ATOM 3326 O O . PHE C 1 125 ? 57.035 -37.926 21.551 1.00 29.21 136 PHE C O 1
ATOM 3334 N N . ARG C 1 126 ? 57.667 -40.051 21.230 1.00 33.10 137 ARG C N 1
ATOM 3335 C CA . ARG C 1 126 ? 58.133 -39.828 19.871 1.00 35.61 137 ARG C CA 1
ATOM 3336 C C . ARG C 1 126 ? 57.060 -40.239 18.889 1.00 31.08 137 ARG C C 1
ATOM 3337 O O . ARG C 1 126 ? 56.553 -41.358 18.941 1.00 36.91 137 ARG C O 1
ATOM 3345 N N . LEU C 1 127 ? 56.716 -39.333 17.988 1.00 33.34 138 LEU C N 1
ATOM 3346 C CA . LEU C 1 127 ? 55.729 -39.626 16.970 1.00 32.24 138 LEU C CA 1
ATOM 3347 C C . LEU C 1 127 ? 56.390 -39.606 15.596 1.00 32.92 138 LEU C C 1
ATOM 3348 O O . LEU C 1 127 ? 56.953 -38.592 15.184 1.00 29.49 138 LEU C O 1
ATOM 3353 N N . GLN C 1 128 ? 56.326 -40.728 14.890 1.00 32.11 139 GLN C N 1
ATOM 3354 C CA . GLN C 1 128 ? 56.882 -40.788 13.539 1.00 34.79 139 GLN C CA 1
ATOM 3355 C C . GLN C 1 128 ? 55.831 -41.117 12.504 1.00 33.12 139 GLN C C 1
ATOM 3356 O O . GLN C 1 128 ? 55.093 -42.092 12.642 1.00 35.84 139 GLN C O 1
ATOM 3362 N N . PRO C 1 129 ? 55.763 -40.286 11.459 1.00 34.50 140 PRO C N 1
ATOM 3363 C CA . PRO C 1 129 ? 54.828 -40.395 10.329 1.00 33.99 140 PRO C CA 1
ATOM 3364 C C . PRO C 1 129 ? 54.909 -41.730 9.610 1.00 38.78 140 PRO C C 1
ATOM 3365 O O . PRO C 1 129 ? 55.983 -42.325 9.549 1.00 43.67 140 PRO C O 1
ATOM 3369 N N . GLU C 1 130 ? 53.790 -42.169 9.041 1.00 43.21 141 GLU C N 1
ATOM 3370 C CA . GLU C 1 130 ? 53.661 -43.525 8.522 1.00 46.85 141 GLU C CA 1
ATOM 3371 C C . GLU C 1 130 ? 53.109 -43.594 7.095 1.00 51.57 141 GLU C C 1
ATOM 3372 O O . GLU C 1 130 ? 53.621 -44.328 6.244 1.00 54.37 141 GLU C O 1
ATOM 3378 N N . GLN C 1 131 ? 52.059 -42.830 6.834 1.00 49.52 142 GLN C N 1
ATOM 3379 C CA . GLN C 1 131 ? 51.267 -43.036 5.630 1.00 48.47 142 GLN C CA 1
ATOM 3380 C C . GLN C 1 131 ? 51.002 -41.758 4.847 1.00 45.75 142 GLN C C 1
ATOM 3381 O O . GLN C 1 131 ? 49.904 -41.567 4.312 1.00 48.86 142 GLN C O 1
ATOM 3387 N N . GLY C 1 132 ? 51.999 -40.883 4.776 1.00 39.77 143 GLY C N 1
ATOM 3388 C CA . GLY C 1 132 ? 51.883 -39.680 3.975 1.00 34.16 143 GLY C CA 1
ATOM 3389 C C . GLY C 1 132 ? 51.463 -38.442 4.748 1.00 36.44 143 GLY C C 1
ATOM 3390 O O . GLY C 1 132 ? 51.210 -38.483 5.963 1.00 31.95 143 GLY C O 1
ATOM 3391 N N . LEU C 1 133 ? 51.383 -37.338 4.019 1.00 28.37 144 LEU C N 1
ATOM 3392 C CA . LEU C 1 133 ? 51.116 -36.032 4.576 1.00 24.92 144 LEU C CA 1
ATOM 3393 C C . LEU C 1 133 ? 50.075 -35.369 3.692 1.00 29.11 144 LEU C C 1
ATOM 3394 O O . LEU C 1 133 ? 50.153 -35.439 2.460 1.00 28.51 144 LEU C O 1
ATOM 3399 N N . PHE C 1 134 ? 49.083 -34.748 4.314 1.00 27.09 145 PHE C N 1
ATOM 3400 C CA . PHE C 1 134 ? 48.099 -33.948 3.596 1.00 26.79 145 PHE C CA 1
ATOM 3401 C C . PHE C 1 134 ? 48.332 -32.492 3.941 1.00 29.30 145 PHE C C 1
ATOM 3402 O O . PHE C 1 134 ? 48.516 -32.128 5.113 1.00 22.65 145 PHE C O 1
ATOM 3410 N N . VAL C 1 135 ? 48.338 -31.667 2.907 1.00 22.68 146 VAL C N 1
ATOM 3411 C CA . VAL C 1 135 ? 48.671 -30.268 3.021 1.00 27.95 146 VAL C CA 1
ATOM 3412 C C . VAL C 1 135 ? 47.535 -29.475 2.413 1.00 29.39 146 VAL C C 1
ATOM 3413 O O . VAL C 1 135 ? 47.106 -29.745 1.289 1.00 25.96 146 VAL C O 1
ATOM 3417 N N . LYS C 1 136 ? 47.055 -28.482 3.144 1.00 23.83 147 LYS C N 1
ATOM 3418 C CA . LYS C 1 136 ? 45.903 -27.727 2.689 1.00 29.05 147 LYS C CA 1
ATOM 3419 C C . LYS C 1 136 ? 46.086 -26.227 2.930 1.00 28.53 147 LYS C C 1
ATOM 3420 O O . LYS C 1 136 ? 46.349 -25.809 4.055 1.00 26.15 147 LYS C O 1
ATOM 3426 N N . GLY C 1 137 ? 45.960 -25.427 1.875 1.00 24.17 148 GLY C N 1
ATOM 3427 C CA . GLY C 1 137 ? 46.007 -23.979 1.989 1.00 29.07 148 GLY C CA 1
ATOM 3428 C C . GLY C 1 137 ? 47.360 -23.315 1.775 1.00 32.13 148 GLY C C 1
ATOM 3429 O O . GLY C 1 137 ? 47.541 -22.145 2.126 1.00 30.32 148 GLY C O 1
ATOM 3430 N N . PHE C 1 138 ? 48.310 -24.057 1.207 1.00 29.42 149 PHE C N 1
ATOM 3431 C CA . PHE C 1 138 ? 49.646 -23.537 0.928 1.00 28.62 149 PHE C CA 1
ATOM 3432 C C . PHE C 1 138 ? 49.874 -23.303 -0.572 1.00 33.22 149 PHE C C 1
ATOM 3433 O O . PHE C 1 138 ? 49.182 -23.869 -1.415 1.00 29.70 149 PHE C O 1
ATOM 3441 N N . GLY C 1 139 ? 50.870 -22.483 -0.891 1.00 32.53 150 GLY C N 1
ATOM 3442 C CA . GLY C 1 139 ? 51.297 -22.291 -2.271 1.00 32.51 150 GLY C CA 1
ATOM 3443 C C . GLY C 1 139 ? 50.179 -21.790 -3.155 1.00 29.73 150 GLY C C 1
ATOM 3444 O O . GLY C 1 139 ? 49.572 -20.755 -2.881 1.00 30.21 150 GLY C O 1
ATOM 3445 N N . LEU C 1 140 ? 49.905 -22.537 -4.219 1.00 33.06 151 LEU C N 1
ATOM 3446 C CA . LEU C 1 140 ? 48.865 -22.192 -5.183 1.00 31.35 151 LEU C CA 1
ATOM 3447 C C . LEU C 1 140 ? 47.506 -22.096 -4.513 1.00 33.01 151 LEU C C 1
ATOM 3448 O O . LEU C 1 140 ? 46.614 -21.397 -4.990 1.00 30.86 151 LEU C O 1
ATOM 3453 N N . GLU C 1 141 ? 47.351 -22.805 -3.401 1.00 33.49 152 GLU C N 1
ATOM 3454 C CA . GLU C 1 141 ? 46.099 -22.801 -2.647 1.00 36.18 152 GLU C CA 1
ATOM 3455 C C . GLU C 1 141 ? 45.989 -21.612 -1.700 1.00 39.79 152 GLU C C 1
ATOM 3456 O O . GLU C 1 141 ? 44.963 -21.411 -1.051 1.00 35.46 152 GLU C O 1
ATOM 3462 N N . HIS C 1 142 ? 47.052 -20.829 -1.600 1.00 38.89 153 HIS C N 1
ATOM 3463 C CA . HIS C 1 142 ? 46.997 -19.646 -0.757 1.00 41.52 153 HIS C CA 1
ATOM 3464 C C . HIS C 1 142 ? 46.761 -18.404 -1.623 1.00 47.74 153 HIS C C 1
ATOM 3465 O O . HIS C 1 142 ? 45.701 -17.781 -1.562 1.00 55.22 153 HIS C O 1
ATOM 3472 N N . MET D 1 1 ? 36.105 -13.309 35.592 1.00 43.55 12 MET D N 1
ATOM 3473 C CA . MET D 1 1 ? 34.779 -13.576 35.052 1.00 41.31 12 MET D CA 1
ATOM 3474 C C . MET D 1 1 ? 34.208 -14.826 35.716 1.00 40.02 12 MET D C 1
ATOM 3475 O O . MET D 1 1 ? 34.927 -15.800 35.941 1.00 43.88 12 MET D O 1
ATOM 3480 N N . ARG D 1 2 ? 32.924 -14.800 36.049 1.00 37.03 13 ARG D N 1
ATOM 3481 C CA . ARG D 1 2 ? 32.303 -15.979 36.627 1.00 38.77 13 ARG D CA 1
ATOM 3482 C C . ARG D 1 2 ? 32.342 -17.109 35.608 1.00 36.78 13 ARG D C 1
ATOM 3483 O O . ARG D 1 2 ? 32.294 -16.876 34.394 1.00 31.47 13 ARG D O 1
ATOM 3491 N N . LEU D 1 3 ? 32.448 -18.328 36.124 1.00 32.36 14 LEU D N 1
ATOM 3492 C CA . LEU D 1 3 ? 32.461 -19.544 35.322 1.00 33.81 14 LEU D CA 1
ATOM 3493 C C . LEU D 1 3 ? 31.443 -19.539 34.192 1.00 32.88 14 LEU D C 1
ATOM 3494 O O . LEU D 1 3 ? 31.793 -19.741 33.030 1.00 30.17 14 LEU D O 1
ATOM 3499 N N . GLU D 1 4 ? 30.179 -19.338 34.540 1.00 30.83 15 GLU D N 1
ATOM 3500 C CA . GLU D 1 4 ? 29.096 -19.533 33.583 1.00 33.51 15 GLU D CA 1
ATOM 3501 C C . GLU D 1 4 ? 29.082 -18.507 32.436 1.00 30.94 15 GLU D C 1
ATOM 3502 O O . GLU D 1 4 ? 28.935 -18.877 31.263 1.00 31.89 15 GLU D O 1
ATOM 3508 N N . PRO D 1 5 ? 29.243 -17.217 32.764 1.00 30.65 16 PRO D N 1
ATOM 3509 C CA . PRO D 1 5 ? 29.347 -16.207 31.703 1.00 31.59 16 PRO D CA 1
ATOM 3510 C C . PRO D 1 5 ? 30.552 -16.501 30.822 1.00 31.61 16 PRO D C 1
ATOM 3511 O O . PRO D 1 5 ? 30.485 -16.364 29.611 1.00 30.62 16 PRO D O 1
ATOM 3515 N N . GLU D 1 6 ? 31.658 -16.907 31.437 1.00 31.06 17 GLU D N 1
ATOM 3516 C CA . GLU D 1 6 ? 32.865 -17.156 30.673 1.00 32.27 17 GLU D CA 1
ATOM 3517 C C . GLU D 1 6 ? 32.677 -18.302 29.690 1.00 30.13 17 GLU D C 1
ATOM 3518 O O . GLU D 1 6 ? 33.201 -18.256 28.588 1.00 29.60 17 GLU D O 1
ATOM 3524 N N . ILE D 1 7 ? 31.922 -19.323 30.091 1.00 27.77 18 ILE D N 1
ATOM 3525 C CA . ILE D 1 7 ? 31.641 -20.452 29.214 1.00 29.45 18 ILE D CA 1
ATOM 3526 C C . ILE D 1 7 ? 30.753 -20.013 28.060 1.00 28.65 18 ILE D C 1
ATOM 3527 O O . ILE D 1 7 ? 30.995 -20.356 26.901 1.00 26.50 18 ILE D O 1
ATOM 3532 N N . LYS D 1 8 ? 29.728 -19.240 28.397 1.00 28.53 19 LYS D N 1
ATOM 3533 C CA . LYS D 1 8 ? 28.815 -18.663 27.419 1.00 31.42 19 LYS D CA 1
ATOM 3534 C C . LYS D 1 8 ? 29.552 -17.857 26.352 1.00 31.54 19 LYS D C 1
ATOM 3535 O O . LYS D 1 8 ? 29.316 -18.043 25.160 1.00 33.23 19 LYS D O 1
ATOM 3541 N N . GLU D 1 9 ? 30.438 -16.956 26.779 1.00 31.93 20 GLU D N 1
ATOM 3542 C CA . GLU D 1 9 ? 31.205 -16.148 25.838 1.00 34.16 20 GLU D CA 1
ATOM 3543 C C . GLU D 1 9 ? 32.007 -17.033 24.907 1.00 29.02 20 GLU D C 1
ATOM 3544 O O . GLU D 1 9 ? 32.068 -16.787 23.714 1.00 32.11 20 GLU D O 1
ATOM 3550 N N . PHE D 1 10 ? 32.615 -18.070 25.468 1.00 26.93 21 PHE D N 1
ATOM 3551 C CA . PHE D 1 10 ? 33.507 -18.950 24.724 1.00 23.67 21 PHE D CA 1
ATOM 3552 C C . PHE D 1 10 ? 32.771 -19.764 23.668 1.00 28.90 21 PHE D C 1
ATOM 3553 O O . PHE D 1 10 ? 33.268 -19.899 22.550 1.00 28.56 21 PHE D O 1
ATOM 3561 N N . ARG D 1 11 ? 31.596 -20.290 24.008 1.00 23.51 22 ARG D N 1
ATOM 3562 C CA . ARG D 1 11 ? 30.809 -21.075 23.051 1.00 28.64 22 ARG D CA 1
ATOM 3563 C C . ARG D 1 11 ? 30.264 -20.225 21.892 1.00 30.37 22 ARG D C 1
ATOM 3564 O O . ARG D 1 11 ? 29.971 -20.743 20.807 1.00 28.28 22 ARG D O 1
ATOM 3572 N N . GLN D 1 12 ? 30.116 -18.928 22.133 1.00 30.70 23 GLN D N 1
ATOM 3573 C CA . GLN D 1 12 ? 29.617 -18.021 21.104 1.00 35.06 23 GLN D CA 1
ATOM 3574 C C . GLN D 1 12 ? 30.726 -17.562 20.181 1.00 29.09 23 GLN D C 1
ATOM 3575 O O . GLN D 1 12 ? 30.514 -17.355 18.988 1.00 36.56 23 GLN D O 1
ATOM 3581 N N . GLU D 1 13 ? 31.913 -17.393 20.742 1.00 28.51 24 GLU D N 1
ATOM 3582 C CA . GLU D 1 13 ? 33.036 -16.864 20.004 1.00 29.53 24 GLU D CA 1
ATOM 3583 C C . GLU D 1 13 ? 33.764 -17.954 19.216 1.00 32.63 24 GLU D C 1
ATOM 3584 O O . GLU D 1 13 ? 34.265 -17.697 18.129 1.00 29.13 24 GLU D O 1
ATOM 3590 N N . ARG D 1 14 ? 33.804 -19.171 19.750 1.00 26.47 25 ARG D N 1
ATOM 3591 C CA . ARG D 1 14 ? 34.447 -20.279 19.037 1.00 30.00 25 ARG D CA 1
ATOM 3592 C C . ARG D 1 14 ? 33.520 -20.823 17.958 1.00 25.91 25 ARG D C 1
ATOM 3593 O O . ARG D 1 14 ? 32.374 -21.164 18.236 1.00 23.91 25 ARG D O 1
ATOM 3601 N N . LYS D 1 15 ? 34.024 -20.905 16.728 1.00 27.65 26 LYS D N 1
ATOM 3602 C CA . LYS D 1 15 ? 33.204 -21.266 15.563 1.00 27.17 26 LYS D CA 1
ATOM 3603 C C . LYS D 1 15 ? 33.490 -22.667 15.030 1.00 23.74 26 LYS D C 1
ATOM 3604 O O . LYS D 1 15 ? 32.778 -23.172 14.173 1.00 24.68 26 LYS D O 1
ATOM 3610 N N . THR D 1 16 ? 34.528 -23.300 15.564 1.00 24.14 27 THR D N 1
ATOM 3611 C CA . THR D 1 16 ? 34.976 -24.599 15.080 1.00 25.12 27 THR D CA 1
ATOM 3612 C C . THR D 1 16 ? 35.133 -25.644 16.191 1.00 22.91 27 THR D C 1
ATOM 3613 O O . THR D 1 16 ? 35.504 -25.315 17.317 1.00 19.82 27 THR D O 1
ATOM 3617 N N . LEU D 1 17 ? 34.855 -26.899 15.852 1.00 15.97 28 LEU D N 1
ATOM 3618 C CA . LEU D 1 17 ? 35.171 -28.045 16.699 1.00 21.36 28 LEU D CA 1
ATOM 3619 C C . LEU D 1 17 ? 36.364 -28.832 16.163 1.00 24.49 28 LEU D C 1
ATOM 3620 O O . LEU D 1 17 ? 36.482 -29.039 14.953 1.00 22.41 28 LEU D O 1
ATOM 3625 N N . GLN D 1 18 ? 37.251 -29.267 17.053 1.00 20.78 29 GLN D N 1
ATOM 3626 C CA . GLN D 1 18 ? 38.275 -30.239 16.679 1.00 21.94 29 GLN D CA 1
ATOM 3627 C C . GLN D 1 18 ? 37.746 -31.619 17.029 1.00 20.31 29 GLN D C 1
ATOM 3628 O O . GLN D 1 18 ? 37.190 -31.832 18.109 1.00 23.14 29 GLN D O 1
ATOM 3634 N N . LEU D 1 19 ? 37.937 -32.558 16.113 1.00 19.66 30 LEU D N 1
ATOM 3635 C CA . LEU D 1 19 ? 37.275 -33.853 16.159 1.00 23.41 30 LEU D CA 1
ATOM 3636 C C . LEU D 1 19 ? 38.288 -34.980 16.072 1.00 23.41 30 LEU D C 1
ATOM 3637 O O . LEU D 1 19 ? 39.199 -34.941 15.242 1.00 22.89 30 LEU D O 1
ATOM 3642 N N . ALA D 1 20 ? 38.116 -35.981 16.927 1.00 19.13 31 ALA D N 1
ATOM 3643 C CA . ALA D 1 20 ? 38.833 -37.240 16.823 1.00 18.26 31 ALA D CA 1
ATOM 3644 C C . ALA D 1 20 ? 37.801 -38.307 16.508 1.00 22.65 31 ALA D C 1
ATOM 3645 O O . ALA D 1 20 ? 36.867 -38.521 17.284 1.00 21.83 31 ALA D O 1
ATOM 3647 N N . THR D 1 21 ? 37.968 -38.954 15.357 1.00 25.06 32 THR D N 1
ATOM 3648 C CA . THR D 1 21 ? 37.054 -39.992 14.891 1.00 22.61 32 THR D CA 1
ATOM 3649 C C . THR D 1 21 ? 37.851 -41.281 14.685 1.00 23.78 32 THR D C 1
ATOM 3650 O O . THR D 1 21 ? 39.071 -41.294 14.858 1.00 23.78 32 THR D O 1
ATOM 3654 N N . VAL D 1 22 ? 37.170 -42.368 14.346 1.00 24.21 33 VAL D N 1
ATOM 3655 C CA . VAL D 1 22 ? 37.839 -43.655 14.195 1.00 22.61 33 VAL D CA 1
ATOM 3656 C C . VAL D 1 22 ? 37.204 -44.407 13.039 1.00 26.77 33 VAL D C 1
ATOM 3657 O O . VAL D 1 22 ? 35.988 -44.320 12.830 1.00 28.40 33 VAL D O 1
ATOM 3661 N N . ASP D 1 23 ? 38.012 -45.129 12.271 1.00 26.12 34 ASP D N 1
ATOM 3662 C CA . ASP D 1 23 ? 37.424 -45.975 11.234 1.00 29.38 34 ASP D CA 1
ATOM 3663 C C . ASP D 1 23 ? 36.877 -47.279 11.821 1.00 31.60 34 ASP D C 1
ATOM 3664 O O . ASP D 1 23 ? 36.823 -47.444 13.046 1.00 29.61 34 ASP D O 1
ATOM 3669 N N . ALA D 1 24 ? 36.454 -48.194 10.955 1.00 34.15 35 ALA D N 1
ATOM 3670 C CA . ALA D 1 24 ? 35.802 -49.421 11.398 1.00 33.92 35 ALA D CA 1
ATOM 3671 C C . ALA D 1 24 ? 36.789 -50.333 12.110 1.00 31.39 35 ALA D C 1
ATOM 3672 O O . ALA D 1 24 ? 36.399 -51.227 12.855 1.00 39.53 35 ALA D O 1
ATOM 3674 N N . GLN D 1 25 ? 38.074 -50.103 11.890 1.00 30.83 36 GLN D N 1
ATOM 3675 C CA . GLN D 1 25 ? 39.090 -50.877 12.585 1.00 32.35 36 GLN D CA 1
ATOM 3676 C C . GLN D 1 25 ? 39.680 -50.133 13.800 1.00 37.68 36 GLN D C 1
ATOM 3677 O O . GLN D 1 25 ? 40.649 -50.590 14.403 1.00 39.85 36 GLN D O 1
ATOM 3683 N N . GLY D 1 26 ? 39.084 -49.001 14.169 1.00 29.46 37 GLY D N 1
ATOM 3684 C CA . GLY D 1 26 ? 39.536 -48.257 15.338 1.00 28.03 37 GLY D CA 1
ATOM 3685 C C . GLY D 1 26 ? 40.813 -47.458 15.120 1.00 31.31 37 GLY D C 1
ATOM 3686 O O . GLY D 1 26 ? 41.552 -47.166 16.068 1.00 33.34 37 GLY D O 1
ATOM 3687 N N . ARG D 1 27 ? 41.090 -47.120 13.867 1.00 32.37 38 ARG D N 1
ATOM 3688 C CA . ARG D 1 27 ? 42.213 -46.250 13.545 1.00 32.86 38 ARG D CA 1
ATOM 3689 C C . ARG D 1 27 ? 41.774 -44.801 13.672 1.00 27.54 38 ARG D C 1
ATOM 3690 O O . ARG D 1 27 ? 40.754 -44.407 13.109 1.00 26.93 38 ARG D O 1
ATOM 3698 N N . PRO D 1 28 ? 42.557 -43.992 14.390 1.00 28.49 39 PRO D N 1
ATOM 3699 C CA . PRO D 1 28 ? 42.170 -42.609 14.668 1.00 24.75 39 PRO D CA 1
ATOM 3700 C C . PRO D 1 28 ? 42.407 -41.631 13.516 1.00 26.63 39 PRO D C 1
ATOM 3701 O O . PRO D 1 28 ? 43.296 -41.813 12.690 1.00 28.00 39 PRO D O 1
ATOM 3705 N N . ASN D 1 29 ? 41.588 -40.588 13.494 1.00 23.08 40 ASN D N 1
ATOM 3706 C CA . ASN D 1 29 ? 41.734 -39.462 12.594 1.00 22.95 40 ASN D CA 1
ATOM 3707 C C . ASN D 1 29 ? 41.445 -38.157 13.334 1.00 21.21 40 ASN D C 1
ATOM 3708 O O . ASN D 1 29 ? 40.444 -38.059 14.046 1.00 21.40 40 ASN D O 1
ATOM 3713 N N . VAL D 1 30 ? 42.296 -37.149 13.155 1.00 24.71 41 VAL D N 1
ATOM 3714 C CA . VAL D 1 30 ? 42.022 -35.831 13.722 1.00 20.43 41 VAL D CA 1
ATOM 3715 C C . VAL D 1 30 ? 41.568 -34.865 12.621 1.00 25.32 41 VAL D C 1
ATOM 3716 O O . VAL D 1 30 ? 42.083 -34.907 11.497 1.00 24.42 41 VAL D O 1
ATOM 3720 N N . SER D 1 31 ? 40.599 -34.009 12.928 1.00 21.63 42 SER D N 1
ATOM 3721 C CA . SER D 1 31 ? 40.099 -33.068 11.933 1.00 24.04 42 SER D CA 1
ATOM 3722 C C . SER D 1 31 ? 39.429 -31.914 12.641 1.00 25.16 42 SER D C 1
ATOM 3723 O O . SER D 1 31 ? 39.486 -31.812 13.855 1.00 20.97 42 SER D O 1
ATOM 3726 N N . TYR D 1 32 ? 38.766 -31.054 11.882 1.00 23.88 43 TYR D N 1
ATOM 3727 C CA . TYR D 1 32 ? 38.003 -29.962 12.477 1.00 22.30 43 TYR D CA 1
ATOM 3728 C C . TYR D 1 32 ? 36.783 -29.688 11.610 1.00 26.89 43 TYR D C 1
ATOM 3729 O O . TYR D 1 32 ? 36.726 -30.097 10.441 1.00 24.99 43 TYR D O 1
ATOM 3738 N N . ALA D 1 33 ? 35.799 -28.997 12.171 1.00 23.06 44 ALA D N 1
ATOM 3739 C CA . ALA D 1 33 ? 34.689 -28.516 11.358 1.00 21.47 44 ALA D CA 1
ATOM 3740 C C . ALA D 1 33 ? 33.975 -27.364 12.052 1.00 23.05 44 ALA D C 1
ATOM 3741 O O . ALA D 1 33 ? 33.787 -27.391 13.279 1.00 22.94 44 ALA D O 1
ATOM 3743 N N . PRO D 1 34 ? 33.580 -26.345 11.272 1.00 22.87 45 PRO D N 1
ATOM 3744 C CA . PRO D 1 34 ? 32.661 -25.313 11.760 1.00 19.35 45 PRO D CA 1
ATOM 3745 C C . PRO D 1 34 ? 31.391 -25.968 12.309 1.00 22.90 45 PRO D C 1
ATOM 3746 O O . PRO D 1 34 ? 30.972 -27.013 11.801 1.00 20.47 45 PRO D O 1
ATOM 3750 N N . PHE D 1 35 ? 30.785 -25.379 13.336 1.00 22.50 46 PHE D N 1
ATOM 3751 C CA . PHE D 1 35 ? 29.619 -26.002 13.954 1.00 23.15 46 PHE D CA 1
ATOM 3752 C C . PHE D 1 35 ? 28.558 -24.985 14.281 1.00 21.11 46 PHE D C 1
ATOM 3753 O O . PHE D 1 35 ? 28.841 -23.787 14.346 1.00 24.76 46 PHE D O 1
ATOM 3761 N N . VAL D 1 36 ? 27.339 -25.475 14.481 1.00 20.73 47 VAL D N 1
ATOM 3762 C CA . VAL D 1 36 ? 26.318 -24.734 15.208 1.00 22.56 47 VAL D CA 1
ATOM 3763 C C . VAL D 1 36 ? 25.797 -25.636 16.302 1.00 28.95 47 VAL D C 1
ATOM 3764 O O . V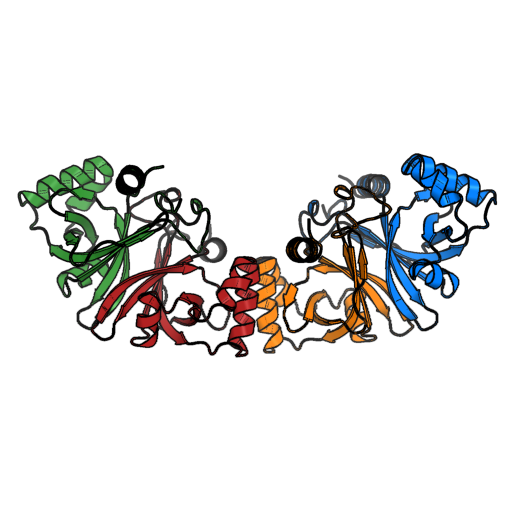AL D 1 36 ? 25.920 -26.862 16.223 1.00 25.79 47 VAL D O 1
ATOM 3768 N N . GLN D 1 37 ? 25.212 -25.022 17.325 1.00 23.03 48 GLN D N 1
ATOM 3769 C CA . GLN D 1 37 ? 24.637 -25.769 18.426 1.00 27.34 48 GLN D CA 1
ATOM 3770 C C . GLN D 1 37 ? 23.223 -25.292 18.686 1.00 26.77 48 GLN D C 1
ATOM 3771 O O . GLN D 1 37 ? 22.911 -24.114 18.543 1.00 26.17 48 GLN D O 1
ATOM 3777 N N . ASN D 1 38 ? 22.363 -26.220 19.063 1.00 27.35 49 ASN D N 1
ATOM 3778 C CA . ASN D 1 38 ? 21.019 -25.863 19.467 1.00 30.39 49 ASN D CA 1
ATOM 3779 C C . ASN D 1 38 ? 20.497 -26.976 20.358 1.00 30.89 49 ASN D C 1
ATOM 3780 O O . ASN D 1 38 ? 21.248 -27.881 20.722 1.00 29.10 49 ASN D O 1
ATOM 3785 N N . GLN D 1 39 ? 19.219 -26.921 20.704 1.00 33.55 50 GLN D N 1
ATOM 3786 C CA . GLN D 1 39 ? 18.662 -27.867 21.662 1.00 32.96 50 GLN D CA 1
ATOM 3787 C C . GLN D 1 39 ? 18.712 -29.314 21.184 1.00 35.50 50 GLN D C 1
ATOM 3788 O O . GLN D 1 39 ? 18.571 -30.233 21.988 1.00 32.11 50 GLN D O 1
ATOM 3794 N N . GLU D 1 40 ? 18.922 -29.519 19.885 1.00 30.31 51 GLU D N 1
ATOM 3795 C CA . GLU D 1 40 ? 19.015 -30.880 19.353 1.00 34.52 51 GLU D CA 1
ATOM 3796 C C . GLU D 1 40 ? 20.436 -31.457 19.390 1.00 31.09 51 GLU D C 1
ATOM 3797 O O . GLU D 1 40 ? 20.627 -32.621 19.077 1.00 34.24 51 GLU D O 1
ATOM 3803 N N . GLY D 1 41 ? 21.425 -30.648 19.767 1.00 28.05 52 GLY D N 1
ATOM 3804 C CA . GLY D 1 41 ? 22.811 -31.093 19.758 1.00 27.24 52 GLY D CA 1
ATOM 3805 C C . GLY D 1 41 ? 23.764 -30.187 18.990 1.00 25.88 52 GLY D C 1
ATOM 3806 O O . GLY D 1 41 ? 23.422 -29.065 18.631 1.00 27.20 52 GLY D O 1
ATOM 3807 N N . TYR D 1 42 ? 24.976 -30.683 18.767 1.00 22.50 53 TYR D N 1
ATOM 3808 C CA . TYR D 1 42 ? 25.967 -30.013 17.951 1.00 24.52 53 TYR D CA 1
ATOM 3809 C C . TYR D 1 42 ? 25.910 -30.528 16.515 1.00 25.22 53 TYR D C 1
ATOM 3810 O O . TYR D 1 42 ? 25.736 -31.723 16.283 1.00 27.81 53 TYR D O 1
ATOM 3819 N N . PHE D 1 43 ? 26.065 -29.628 15.553 1.00 25.82 54 PHE D N 1
ATOM 3820 C CA . PHE D 1 43 ? 26.016 -30.021 14.148 1.00 22.57 54 PHE D CA 1
ATOM 3821 C C . PHE D 1 43 ? 27.210 -29.568 13.330 1.00 23.96 54 PHE D C 1
ATOM 3822 O O . PHE D 1 43 ? 27.701 -28.452 13.483 1.00 24.35 54 PHE D O 1
ATOM 3830 N N . VAL D 1 44 ? 27.646 -30.452 12.440 1.00 21.80 55 VAL D N 1
ATOM 3831 C CA . VAL D 1 44 ? 28.710 -30.143 11.499 1.00 21.19 55 VAL D CA 1
ATOM 3832 C C . VAL D 1 44 ? 28.310 -30.575 10.092 1.00 25.06 55 VAL D C 1
ATOM 3833 O O . VAL D 1 44 ? 27.619 -31.577 9.912 1.00 22.61 55 VAL D O 1
ATOM 3837 N N . LEU D 1 45 ? 28.748 -29.801 9.103 1.00 22.22 56 LEU D N 1
ATOM 3838 C CA . LEU D 1 45 ? 28.453 -30.078 7.706 1.00 25.09 56 LEU D CA 1
ATOM 3839 C C . LEU D 1 45 ? 29.768 -30.445 7.044 1.00 24.62 56 LEU D C 1
ATOM 3840 O O . LEU D 1 45 ? 30.625 -29.588 6.854 1.00 26.32 56 LEU D O 1
ATOM 3845 N N . ILE D 1 46 ? 29.950 -31.724 6.734 1.00 25.91 57 ILE D N 1
ATOM 3846 C CA . ILE D 1 46 ? 31.257 -32.196 6.298 1.00 28.01 57 ILE D CA 1
ATOM 3847 C C . ILE D 1 46 ? 31.199 -33.079 5.045 1.00 26.52 57 ILE D C 1
ATOM 3848 O O . ILE D 1 46 ? 30.180 -33.674 4.742 1.00 29.05 57 ILE D O 1
ATOM 3853 N N . SER D 1 47 ? 32.308 -33.149 4.327 1.00 27.88 58 SER D N 1
ATOM 3854 C CA . SER D 1 47 ? 32.350 -33.844 3.044 1.00 31.01 58 SER D CA 1
ATOM 3855 C C . SER D 1 47 ? 32.594 -35.342 3.202 1.00 27.02 58 SER D C 1
ATOM 3856 O O . SER D 1 47 ? 33.505 -35.755 3.908 1.00 29.27 58 SER D O 1
ATOM 3859 N N . HIS D 1 48 ? 31.778 -36.146 2.531 1.00 30.23 59 HIS D N 1
ATOM 3860 C CA . HIS D 1 48 ? 31.960 -37.590 2.514 1.00 33.44 59 HIS D CA 1
ATOM 3861 C C . HIS D 1 48 ? 33.298 -37.994 1.902 1.00 31.35 59 HIS D C 1
ATOM 3862 O O . HIS D 1 48 ? 33.786 -39.099 2.125 1.00 30.87 59 HIS D O 1
ATOM 3869 N N . ILE D 1 49 ? 33.892 -37.105 1.120 1.00 26.84 60 ILE D N 1
ATOM 3870 C CA . ILE D 1 49 ? 35.216 -37.377 0.557 1.00 29.65 60 ILE D CA 1
ATOM 3871 C C . ILE D 1 49 ? 36.289 -37.424 1.655 1.00 30.40 60 ILE D C 1
ATOM 3872 O O . ILE D 1 49 ? 37.317 -38.089 1.522 1.00 31.68 60 ILE D O 1
ATOM 3877 N N . ALA D 1 50 ? 36.034 -36.729 2.752 1.00 29.83 61 ALA D N 1
ATOM 3878 C CA . ALA D 1 50 ? 37.006 -36.636 3.834 1.00 27.37 61 ALA D CA 1
ATOM 3879 C C . ALA D 1 50 ? 36.885 -37.838 4.770 1.00 28.35 61 ALA D C 1
ATOM 3880 O O . ALA D 1 50 ? 35.819 -38.424 4.911 1.00 28.61 61 ALA D O 1
ATOM 3882 N N . ARG D 1 51 ? 37.979 -38.216 5.408 1.00 29.33 62 ARG D N 1
ATOM 3883 C CA . ARG D 1 51 ? 37.948 -39.392 6.272 1.00 28.95 62 ARG D CA 1
ATOM 3884 C C . ARG D 1 51 ? 36.991 -39.246 7.464 1.00 27.38 62 ARG D C 1
ATOM 3885 O O . ARG D 1 51 ? 36.311 -40.201 7.827 1.00 26.79 62 ARG D O 1
ATOM 3893 N N . HIS D 1 52 ? 36.912 -38.061 8.065 1.00 22.97 63 HIS D N 1
ATOM 3894 C CA . HIS D 1 52 ? 36.092 -37.930 9.275 1.00 29.23 63 HIS D CA 1
ATOM 3895 C C . HIS D 1 52 ? 34.615 -38.237 9.013 1.00 27.01 63 HIS D C 1
ATOM 3896 O O . HIS D 1 52 ? 33.951 -38.819 9.865 1.00 25.00 63 HIS D O 1
ATOM 3903 N N . ALA D 1 53 ? 34.116 -37.881 7.828 1.00 22.99 64 ALA D N 1
ATOM 3904 C CA . ALA D 1 53 ? 32.726 -38.156 7.474 1.00 27.03 64 ALA D CA 1
ATOM 3905 C C . ALA D 1 53 ? 32.463 -39.658 7.305 1.00 30.44 64 ALA D C 1
ATOM 3906 O O . ALA D 1 53 ? 31.419 -40.168 7.715 1.00 30.02 64 ALA D O 1
ATOM 3908 N N . ARG D 1 54 ? 33.406 -40.362 6.694 1.00 24.62 65 ARG D N 1
ATOM 3909 C CA . ARG D 1 54 ? 33.245 -41.793 6.491 1.00 26.85 65 ARG D CA 1
ATOM 3910 C C . ARG D 1 54 ? 33.405 -42.524 7.822 1.00 28.02 65 ARG D C 1
ATOM 3911 O O . ARG D 1 54 ? 32.737 -43.530 8.082 1.00 26.64 65 ARG D O 1
ATOM 3919 N N . ASN D 1 55 ? 34.277 -41.995 8.675 1.00 26.40 66 ASN D N 1
ATOM 3920 C CA . ASN D 1 55 ? 34.427 -42.526 10.029 1.00 27.06 66 ASN D CA 1
ATOM 3921 C C . ASN D 1 55 ? 33.144 -42.394 10.829 1.00 28.96 66 ASN D C 1
ATOM 3922 O O . ASN D 1 55 ? 32.671 -43.367 11.388 1.00 30.79 66 ASN D O 1
ATOM 3927 N N . LEU D 1 56 ? 32.570 -41.198 10.873 1.00 27.97 67 LEU D N 1
ATOM 3928 C CA . LEU D 1 56 ? 31.340 -41.000 11.630 1.00 25.38 67 LEU D CA 1
ATOM 3929 C C . LEU D 1 56 ? 30.199 -41.860 11.110 1.00 29.37 67 LEU D C 1
ATOM 3930 O O . LEU D 1 56 ? 29.314 -42.243 11.875 1.00 28.04 67 LEU D O 1
ATOM 3935 N N . GLU D 1 57 ? 30.217 -42.148 9.808 1.00 31.09 68 GLU D N 1
ATOM 3936 C CA . GLU D 1 57 ? 29.223 -43.021 9.192 1.00 33.57 68 GLU D CA 1
ATOM 3937 C C . GLU D 1 57 ? 29.299 -44.452 9.722 1.00 32.18 68 GLU D C 1
ATOM 3938 O O . GLU D 1 57 ? 28.279 -45.068 9.998 1.00 40.17 68 GLU D O 1
ATOM 3944 N N . VAL D 1 58 ? 30.509 -44.977 9.869 1.00 33.57 69 VAL D N 1
ATOM 3945 C CA . VAL D 1 58 ? 30.685 -46.399 10.138 1.00 32.75 69 VAL D CA 1
ATOM 3946 C C . VAL D 1 58 ? 30.952 -46.696 11.618 1.00 37.05 69 VAL D C 1
ATOM 3947 O O . VAL D 1 58 ? 30.716 -47.811 12.097 1.00 36.79 69 VAL D O 1
ATOM 3951 N N . ASN D 1 59 ? 31.423 -45.688 12.348 1.00 32.82 70 ASN D N 1
ATOM 3952 C CA . ASN D 1 59 ? 31.832 -45.855 13.741 1.00 30.03 70 ASN D CA 1
ATOM 3953 C C . ASN D 1 59 ? 31.492 -44.558 14.446 1.00 30.35 70 ASN D C 1
ATOM 3954 O O . ASN D 1 59 ? 32.334 -43.678 14.538 1.00 30.98 70 ASN D O 1
ATOM 3959 N N . PRO D 1 60 ? 30.236 -44.423 14.906 1.00 32.75 71 PRO D N 1
ATOM 3960 C CA . PRO D 1 60 ? 29.656 -43.130 15.305 1.00 29.74 71 PRO D CA 1
ATOM 3961 C C . PRO D 1 60 ? 30.040 -42.606 16.695 1.00 28.02 71 PRO D C 1
ATOM 3962 O O . PRO D 1 60 ? 29.221 -41.991 17.378 1.00 31.07 71 PRO D O 1
ATOM 3966 N N . GLN D 1 61 ? 31.278 -42.821 17.104 1.00 30.50 72 GLN D N 1
ATOM 3967 C CA . GLN D 1 61 ? 31.773 -42.188 18.325 1.00 28.29 72 GLN D CA 1
ATOM 3968 C C . GLN D 1 61 ? 32.782 -41.101 17.946 1.00 28.03 72 GLN D C 1
ATOM 3969 O O . GLN D 1 61 ? 33.530 -41.250 16.976 1.00 25.39 72 GLN D O 1
ATOM 3975 N N . VAL D 1 62 ? 32.769 -39.989 18.676 1.00 23.06 73 VAL D N 1
ATOM 3976 C CA . VAL D 1 62 ? 33.689 -38.890 18.414 1.00 25.04 73 VAL D CA 1
ATOM 3977 C C . VAL D 1 62 ? 34.133 -38.267 19.706 1.00 23.28 73 VAL D C 1
ATOM 3978 O O . VAL D 1 62 ? 33.371 -38.220 20.663 1.00 25.52 73 VAL D O 1
ATOM 3982 N N . SER D 1 63 ? 35.339 -37.724 19.712 1.00 21.30 74 SER D N 1
ATOM 3983 C CA . SER D 1 63 ? 35.741 -36.874 20.812 1.00 21.05 74 SER D CA 1
ATOM 3984 C C . SER D 1 63 ? 35.872 -35.455 20.270 1.00 26.04 74 SER D C 1
ATOM 3985 O O . SER D 1 63 ? 36.501 -35.238 19.234 1.00 19.22 74 SER D O 1
ATOM 3988 N N . ILE D 1 64 ? 35.260 -34.506 20.976 1.00 23.26 75 ILE D N 1
ATOM 3989 C CA . ILE D 1 64 ? 35.087 -33.146 20.494 1.00 20.46 75 ILE D CA 1
ATOM 3990 C C . ILE D 1 64 ? 35.787 -32.138 21.389 1.00 22.58 75 ILE D C 1
ATOM 3991 O O . ILE D 1 64 ? 35.715 -32.225 22.622 1.00 21.02 75 ILE D O 1
ATOM 3996 N N . MET D 1 65 ? 36.460 -31.176 20.776 1.00 21.41 76 MET D N 1
ATOM 3997 C CA . MET D 1 65 ? 37.118 -30.131 21.554 1.00 23.03 76 MET D CA 1
ATOM 3998 C C . MET D 1 65 ? 36.877 -28.775 20.933 1.00 23.43 76 MET D C 1
ATOM 3999 O O . MET D 1 65 ? 36.958 -28.598 19.716 1.00 22.12 76 MET D O 1
ATOM 4004 N N . MET D 1 66 ? 36.534 -27.826 21.786 1.00 21.88 77 MET D N 1
ATOM 4005 C CA . MET D 1 66 ? 36.449 -26.431 21.419 1.00 22.15 77 MET D CA 1
ATOM 4006 C C . MET D 1 66 ? 37.602 -25.744 22.165 1.00 26.40 77 MET D C 1
ATOM 4007 O O . MET D 1 66 ? 37.663 -25.771 23.399 1.00 22.74 77 MET D O 1
ATOM 4012 N N . ILE D 1 67 ? 38.531 -25.139 21.435 1.00 25.00 78 ILE D N 1
ATOM 4013 C CA . ILE D 1 67 ? 39.779 -24.708 22.059 1.00 22.82 78 ILE D CA 1
ATOM 4014 C C . ILE D 1 67 ? 40.181 -23.300 21.640 1.00 25.64 78 ILE D C 1
ATOM 4015 O O . ILE D 1 67 ? 40.044 -22.947 20.474 1.00 24.71 78 ILE D O 1
ATOM 4020 N N . GLU D 1 68 ? 40.680 -22.496 22.581 1.00 24.82 79 GLU D N 1
ATOM 4021 C CA . GLU D 1 68 ? 41.122 -21.145 22.238 1.00 28.55 79 GLU D CA 1
ATOM 4022 C C . GLU D 1 68 ? 42.286 -21.175 21.249 1.00 28.24 79 GLU D C 1
ATOM 4023 O O . GLU D 1 68 ? 43.062 -22.128 21.218 1.00 26.15 79 GLU D O 1
ATOM 4029 N N . ASP D 1 69 ? 42.405 -20.121 20.447 1.00 28.45 80 ASP D N 1
ATOM 4030 C CA . ASP D 1 69 ? 43.507 -20.009 19.500 1.00 29.16 80 ASP D CA 1
ATOM 4031 C C . ASP D 1 69 ? 44.877 -19.977 20.173 1.00 34.63 80 ASP D C 1
ATOM 4032 O O . ASP D 1 69 ? 45.031 -19.459 21.279 1.00 31.73 80 ASP D O 1
ATOM 4037 N N . GLU D 1 70 ? 45.865 -20.526 19.473 1.00 28.54 81 GLU D N 1
ATOM 4038 C CA . GLU D 1 70 ? 47.241 -20.641 19.944 1.00 30.35 81 GLU D CA 1
ATOM 4039 C C . GLU D 1 70 ? 47.904 -19.283 20.203 1.00 36.59 81 GLU D C 1
ATOM 4040 O O . GLU D 1 70 ? 48.661 -19.116 21.166 1.00 31.22 81 GLU D O 1
ATOM 4046 N N . THR D 1 71 ? 47.627 -18.311 19.341 1.00 37.76 82 THR D N 1
ATOM 4047 C CA . THR D 1 71 ? 48.226 -16.990 19.496 1.00 41.88 82 THR D CA 1
ATOM 4048 C C . THR D 1 71 ? 47.474 -16.182 20.554 1.00 39.71 82 THR D C 1
ATOM 4049 O O . THR D 1 71 ? 47.966 -15.156 21.022 1.00 45.14 82 THR D O 1
ATOM 4053 N N . GLU D 1 72 ? 46.289 -16.661 20.930 1.00 40.28 83 GLU D N 1
ATOM 4054 C CA . GLU D 1 72 ? 45.479 -16.036 21.980 1.00 42.76 83 GLU D CA 1
ATOM 4055 C C . GLU D 1 72 ? 45.921 -16.505 23.371 1.00 39.98 83 GLU D C 1
ATOM 4056 O O . GLU D 1 72 ? 45.808 -15.772 24.356 1.00 40.28 83 GLU D O 1
ATOM 4062 N N . ALA D 1 73 ? 46.432 -17.728 23.440 1.00 36.68 84 ALA D N 1
ATOM 4063 C CA . ALA D 1 73 ? 46.678 -18.395 24.711 1.00 36.33 84 ALA D CA 1
ATOM 4064 C C . ALA D 1 73 ? 47.686 -17.653 25.588 1.00 38.27 84 ALA D C 1
ATOM 4065 O O . ALA D 1 73 ? 48.793 -17.341 25.147 1.00 36.14 84 ALA D O 1
ATOM 4067 N N . LYS D 1 74 ? 47.301 -17.387 26.832 1.00 43.12 85 LYS D N 1
ATOM 4068 C CA . LYS D 1 74 ? 48.226 -16.841 27.820 1.00 39.90 85 LYS D CA 1
ATOM 4069 C C . LYS D 1 74 ? 49.288 -17.891 28.128 1.00 38.18 85 LYS D C 1
ATOM 4070 O O . LYS D 1 74 ? 50.474 -17.584 28.245 1.00 40.41 85 LYS D O 1
ATOM 4076 N N . GLN D 1 75 ? 48.850 -19.141 28.229 1.00 37.40 86 GLN D N 1
ATOM 4077 C CA . GLN D 1 75 ? 49.751 -20.254 28.498 1.00 39.28 86 GLN D CA 1
ATOM 4078 C C . GLN D 1 75 ? 49.556 -21.394 27.487 1.00 38.02 86 GLN D C 1
ATOM 4079 O O . GLN D 1 75 ? 48.539 -22.084 27.504 1.00 34.02 86 GLN D O 1
ATOM 4085 N N . LEU D 1 76 ? 50.537 -21.582 26.608 1.00 39.31 87 LEU D N 1
ATOM 4086 C CA . LEU D 1 76 ? 50.493 -22.654 25.616 1.00 35.80 87 LEU D CA 1
ATOM 4087 C C . LEU D 1 76 ? 50.247 -24.031 26.226 1.00 36.17 87 LEU D C 1
ATOM 4088 O O . LEU D 1 76 ? 49.618 -24.876 25.595 1.00 31.60 87 LEU D O 1
ATOM 4093 N N . PHE D 1 77 ? 50.756 -24.270 27.435 1.00 31.78 88 PHE D N 1
ATOM 4094 C CA . PHE D 1 77 ? 50.580 -25.574 28.078 1.00 32.05 88 PHE D CA 1
ATOM 4095 C C . PHE D 1 77 ? 49.270 -25.682 28.850 1.00 34.24 88 PHE D C 1
ATOM 4096 O O . PHE D 1 77 ? 49.016 -26.681 29.517 1.00 32.65 88 PHE D O 1
ATOM 4104 N N . ALA D 1 78 ? 48.438 -24.653 28.743 1.00 31.34 89 ALA D N 1
ATOM 4105 C CA . ALA D 1 78 ? 47.105 -24.693 29.333 1.00 33.28 89 ALA D CA 1
ATOM 4106 C C . ALA D 1 78 ? 46.172 -23.856 28.487 1.00 35.54 89 ALA D C 1
ATOM 4107 O O . ALA D 1 78 ? 45.683 -22.811 28.923 1.00 30.91 89 ALA D O 1
ATOM 4109 N N . ARG D 1 79 ? 45.949 -24.312 27.254 1.00 31.26 90 ARG D N 1
ATOM 4110 C CA . ARG D 1 79 ? 44.993 -23.668 26.383 1.00 28.20 90 ARG D CA 1
ATOM 4111 C C . ARG D 1 79 ? 43.568 -23.857 26.925 1.00 29.35 90 ARG D C 1
ATOM 4112 O O . ARG D 1 79 ? 43.148 -24.962 27.284 1.00 27.73 90 ARG D O 1
ATOM 4120 N N . LYS D 1 80 ? 42.849 -22.749 27.024 1.00 25.86 91 LYS D N 1
ATOM 4121 C CA . LYS D 1 80 ? 41.464 -22.762 27.444 1.00 26.10 91 LYS D CA 1
ATOM 4122 C C . LYS D 1 80 ? 40.632 -23.622 26.493 1.00 26.72 91 LYS D C 1
ATOM 4123 O O . LYS D 1 80 ? 40.722 -23.480 25.265 1.00 24.87 91 LYS D O 1
ATOM 4129 N N . ARG D 1 81 ? 39.825 -24.523 27.041 1.00 21.79 92 ARG D N 1
ATOM 4130 C CA . ARG D 1 81 ? 39.121 -25.476 26.180 1.00 22.52 92 ARG D CA 1
ATOM 4131 C C . ARG D 1 81 ? 37.970 -26.196 26.856 1.00 27.58 92 ARG D C 1
ATOM 4132 O O . ARG D 1 81 ? 37.954 -26.351 28.085 1.00 23.55 92 ARG D O 1
ATOM 4140 N N . LEU D 1 82 ? 37.026 -26.658 26.037 1.00 22.39 93 LEU D N 1
ATOM 4141 C CA . LEU D 1 82 ? 35.966 -27.565 26.479 1.00 23.09 93 LEU D CA 1
ATOM 4142 C C . LEU D 1 82 ? 36.091 -28.869 25.715 1.00 27.66 93 LEU D C 1
ATOM 4143 O O . LEU D 1 82 ? 36.266 -28.851 24.482 1.00 22.65 93 LEU D O 1
ATOM 4148 N N . THR D 1 83 ? 35.982 -29.998 26.414 1.00 23.05 94 THR D N 1
ATOM 4149 C CA . THR D 1 83 ? 36.046 -31.285 25.721 1.00 21.91 94 THR D CA 1
ATOM 4150 C C . THR D 1 83 ? 34.957 -32.248 26.166 1.00 26.98 94 THR D C 1
ATOM 4151 O O . THR D 1 83 ? 34.670 -32.369 27.365 1.00 27.06 94 THR D O 1
ATOM 4155 N N . PHE D 1 84 ? 34.373 -32.949 25.199 1.00 24.53 95 PHE D N 1
ATOM 4156 C CA . PHE D 1 84 ? 33.370 -33.979 25.476 1.00 25.32 95 PHE D CA 1
ATOM 4157 C C . PHE D 1 84 ? 33.333 -35.077 24.412 1.00 27.80 95 PHE D C 1
ATOM 4158 O O . PHE D 1 84 ? 33.601 -34.828 23.225 1.00 23.88 95 PHE D O 1
ATOM 4166 N N . ASP D 1 85 ? 33.017 -36.297 24.843 1.00 26.22 96 ASP D N 1
ATOM 4167 C CA . ASP D 1 85 ? 32.716 -37.379 23.916 1.00 27.32 96 ASP D CA 1
ATOM 4168 C C . ASP D 1 85 ? 31.277 -37.240 23.468 1.00 29.84 96 ASP D C 1
ATOM 4169 O O . ASP D 1 85 ? 30.456 -36.649 24.166 1.00 26.15 96 ASP D O 1
ATOM 4174 N N . ALA D 1 86 ? 30.963 -37.799 22.306 1.00 25.32 97 ALA D N 1
ATOM 4175 C CA . ALA D 1 86 ? 29.633 -37.663 21.737 1.00 29.26 97 ALA D CA 1
ATOM 4176 C C . ALA D 1 86 ? 29.279 -38.832 20.825 1.00 26.39 97 ALA D C 1
ATOM 4177 O O . ALA D 1 86 ? 30.141 -39.572 20.366 1.00 26.35 97 ALA D O 1
ATOM 4179 N N . VAL D 1 87 ? 27.993 -38.996 20.572 1.00 27.70 98 VAL D N 1
ATOM 4180 C CA . VAL D 1 87 ? 27.541 -39.999 19.624 1.00 27.63 98 VAL D CA 1
ATOM 4181 C C . VAL D 1 87 ? 27.052 -39.290 18.368 1.00 28.96 98 VAL D C 1
ATOM 4182 O O . VAL D 1 87 ? 26.315 -38.305 18.448 1.00 26.48 98 VAL D O 1
ATOM 4186 N N . ALA D 1 88 ? 27.464 -39.799 17.210 1.00 27.23 99 ALA D N 1
ATOM 4187 C CA . ALA D 1 88 ? 27.186 -39.140 15.945 1.00 24.46 99 ALA D CA 1
ATOM 4188 C C . ALA D 1 88 ? 25.993 -39.763 15.223 1.00 29.88 99 ALA D C 1
ATOM 4189 O O . ALA D 1 88 ? 25.793 -40.972 15.265 1.00 30.44 99 ALA D O 1
ATOM 4191 N N . SER D 1 89 ? 25.230 -38.912 14.544 1.00 30.60 100 SER D N 1
ATOM 4192 C CA . SER D 1 89 ? 24.004 -39.287 13.852 1.00 33.80 100 SER D CA 1
ATOM 4193 C C . SER D 1 89 ? 23.941 -38.572 12.504 1.00 29.13 100 SER D C 1
ATOM 4194 O O . SER D 1 89 ? 24.153 -37.364 12.440 1.00 27.47 100 SER D O 1
ATOM 4197 N N . MET D 1 90 ? 23.627 -39.299 11.432 1.00 34.69 101 MET D N 1
ATOM 4198 C CA . MET D 1 90 ? 23.439 -38.674 10.113 1.00 32.64 101 MET D CA 1
ATOM 4199 C C . MET D 1 90 ? 22.070 -37.997 9.980 1.00 34.16 101 MET D C 1
ATOM 4200 O O . MET D 1 90 ? 21.049 -38.607 10.282 1.00 35.44 101 MET D O 1
ATOM 4205 N N . VAL D 1 91 ? 22.048 -36.741 9.530 1.00 26.07 102 VAL D N 1
ATOM 4206 C CA . VAL D 1 91 ? 20.779 -36.036 9.348 1.00 33.16 102 VAL D CA 1
ATOM 4207 C C . VAL D 1 91 ? 20.312 -36.113 7.892 1.00 33.02 102 VAL D C 1
ATOM 4208 O O . VAL D 1 91 ? 21.018 -35.687 6.980 1.00 33.13 102 VAL D O 1
ATOM 4212 N N . GLU D 1 92 ? 19.120 -36.659 7.691 1.00 34.66 103 GLU D N 1
ATOM 4213 C CA . GLU D 1 92 ? 18.587 -36.884 6.353 1.00 35.69 103 GLU D CA 1
ATOM 4214 C C . GLU D 1 92 ? 18.399 -35.566 5.623 1.00 36.97 103 GLU D C 1
ATOM 4215 O O . GLU D 1 92 ? 17.669 -34.693 6.080 1.00 37.23 103 GLU D O 1
ATOM 4221 N N . ARG D 1 93 ? 19.064 -35.409 4.487 1.00 36.89 104 ARG D N 1
ATOM 4222 C CA . ARG D 1 93 ? 19.023 -34.110 3.831 1.00 38.46 104 ARG D CA 1
ATOM 4223 C C . ARG D 1 93 ? 17.601 -33.790 3.390 1.00 41.33 104 ARG D C 1
ATOM 4224 O O . ARG D 1 93 ? 16.803 -34.688 3.103 1.00 38.63 104 ARG D O 1
ATOM 4232 N N . ASP D 1 94 ? 17.282 -32.500 3.399 1.00 42.37 105 ASP D N 1
ATOM 4233 C CA . ASP D 1 94 ? 15.940 -32.021 3.084 1.00 43.23 105 ASP D CA 1
ATOM 4234 C C . ASP D 1 94 ? 14.910 -32.451 4.133 1.00 42.70 105 ASP D C 1
ATOM 4235 O O . ASP D 1 94 ? 13.736 -32.104 4.029 1.00 41.82 105 ASP D O 1
ATOM 4240 N N . SER D 1 95 ? 15.354 -33.189 5.150 1.00 37.21 106 SER D N 1
ATOM 4241 C CA . SER D 1 95 ? 14.511 -33.440 6.314 1.00 40.03 106 SER D CA 1
ATOM 4242 C C . SER D 1 95 ? 14.282 -32.131 7.066 1.00 39.70 106 SER D C 1
ATOM 4243 O O . SER D 1 95 ? 14.891 -31.106 6.753 1.00 37.42 106 SER D O 1
ATOM 4246 N N . GLU D 1 96 ? 13.400 -32.175 8.055 1.00 38.51 107 GLU D N 1
ATOM 4247 C CA . GLU D 1 96 ? 13.035 -30.999 8.843 1.00 44.64 107 GLU D CA 1
ATOM 4248 C C . GLU D 1 96 ? 14.196 -30.477 9.682 1.00 36.44 107 GLU D C 1
ATOM 4249 O O . GLU D 1 96 ? 14.414 -29.273 9.781 1.00 37.13 107 GLU D O 1
ATOM 4255 N N . LEU D 1 97 ? 14.932 -31.389 10.299 1.00 35.49 108 LEU D N 1
ATOM 4256 C CA . LEU D 1 97 ? 16.098 -31.002 11.083 1.00 36.54 108 LEU D CA 1
ATOM 4257 C C . LEU D 1 97 ? 17.181 -30.465 10.143 1.00 34.26 108 LEU D C 1
ATOM 4258 O O . LEU D 1 97 ? 17.904 -29.514 10.467 1.00 29.31 108 LEU D O 1
ATOM 4263 N N . TRP D 1 98 ? 17.275 -31.071 8.966 1.00 31.53 109 TRP D N 1
ATOM 4264 C CA . TRP D 1 98 ? 18.255 -30.649 7.978 1.00 32.53 109 TRP D CA 1
ATOM 4265 C C . TRP D 1 98 ? 18.037 -29.179 7.620 1.00 31.28 109 TRP D C 1
ATOM 4266 O O . TRP D 1 98 ? 18.949 -28.361 7.716 1.00 30.56 109 TRP D O 1
ATOM 4277 N N . CYS D 1 99 ? 16.818 -28.855 7.206 1.00 34.10 110 CYS D N 1
ATOM 4278 C CA . CYS D 1 99 ? 16.466 -27.487 6.853 1.00 32.24 110 CYS D CA 1
ATOM 4279 C C . CYS D 1 99 ? 16.626 -26.544 8.055 1.00 32.07 110 CYS D C 1
ATOM 4280 O O . CYS D 1 99 ? 17.112 -25.423 7.903 1.00 33.49 110 CYS D O 1
ATOM 4283 N N . GLN D 1 100 ? 16.229 -26.988 9.243 1.00 30.76 111 GLN D N 1
ATOM 4284 C CA . GLN D 1 100 ? 16.406 -26.149 10.436 1.00 35.47 111 GLN D CA 1
ATOM 4285 C C . GLN D 1 100 ? 17.872 -25.756 10.607 1.00 31.20 111 GLN D C 1
ATOM 4286 O O . GLN D 1 100 ? 18.210 -24.586 10.805 1.00 30.29 111 GLN D O 1
ATOM 4292 N N . VAL D 1 101 ? 18.735 -26.761 10.553 1.00 29.16 112 VAL D N 1
ATOM 4293 C CA . VAL D 1 101 ? 20.154 -26.589 10.846 1.00 27.89 112 VAL D CA 1
ATOM 4294 C C . VAL D 1 101 ? 20.889 -25.840 9.735 1.00 28.04 112 VAL D C 1
ATOM 4295 O O . VAL D 1 101 ? 21.720 -24.963 9.993 1.00 26.92 112 VAL D O 1
ATOM 4299 N N . ILE D 1 102 ? 20.563 -26.153 8.487 1.00 28.09 113 ILE D N 1
ATOM 4300 C CA . ILE D 1 102 ? 21.155 -25.415 7.387 1.00 28.42 113 ILE D CA 1
ATOM 4301 C C . ILE D 1 102 ? 20.883 -23.911 7.531 1.00 28.70 113 ILE D C 1
ATOM 4302 O O . ILE D 1 102 ? 21.777 -23.087 7.309 1.00 27.78 113 ILE D O 1
ATOM 4307 N N . ALA D 1 103 ? 19.665 -23.550 7.919 1.00 23.91 114 ALA D N 1
ATOM 4308 C CA . ALA D 1 103 ? 19.331 -22.138 8.094 1.00 30.02 114 ALA D CA 1
ATOM 4309 C C . ALA D 1 103 ? 20.144 -21.529 9.233 1.00 28.40 114 ALA D C 1
ATOM 4310 O O . ALA D 1 103 ? 20.635 -20.391 9.150 1.00 25.22 114 ALA D O 1
ATOM 4312 N N . GLN D 1 104 ? 20.284 -22.294 10.308 1.00 27.98 115 GLN D N 1
ATOM 4313 C CA . GLN D 1 104 ? 21.052 -21.809 11.434 1.00 25.64 115 GLN D CA 1
ATOM 4314 C C . GLN D 1 104 ? 22.492 -21.616 10.973 1.00 24.30 115 GLN D C 1
ATOM 4315 O O . GLN D 1 104 ? 23.101 -20.585 11.240 1.00 24.94 115 GLN D O 1
ATOM 4321 N N . MET D 1 105 ? 23.024 -22.592 10.245 1.00 28.21 116 MET D N 1
ATOM 4322 C CA . MET D 1 105 ? 24.398 -22.502 9.745 1.00 26.40 116 MET D CA 1
ATOM 4323 C C . MET D 1 105 ? 24.628 -21.315 8.817 1.00 27.94 116 MET D C 1
ATOM 4324 O O . MET D 1 105 ? 25.705 -20.703 8.817 1.00 25.64 116 MET D O 1
ATOM 4329 N N . GLY D 1 106 ? 23.616 -21.000 8.018 1.00 28.49 117 GLY D N 1
ATOM 4330 C CA . GLY D 1 106 ? 23.666 -19.824 7.169 1.00 25.76 117 GLY D CA 1
ATOM 4331 C C . GLY D 1 106 ? 23.875 -18.554 7.968 1.00 28.84 117 GLY D C 1
ATOM 4332 O O . GLY D 1 106 ? 24.695 -17.717 7.588 1.00 30.65 117 GLY D O 1
ATOM 4333 N N . GLU D 1 107 ? 23.149 -18.396 9.077 1.00 28.28 118 GLU D N 1
ATOM 4334 C CA . GLU D 1 107 ? 23.271 -17.169 9.872 1.00 27.12 118 GLU D CA 1
ATOM 4335 C C . GLU D 1 107 ? 24.650 -17.032 10.459 1.00 28.00 118 GLU D C 1
ATOM 4336 O O . GLU D 1 107 ? 25.172 -15.924 10.577 1.00 30.57 118 GLU D O 1
ATOM 4342 N N . ARG D 1 108 ? 25.232 -18.147 10.886 1.00 26.61 119 ARG D N 1
ATOM 4343 C CA . ARG D 1 108 ? 26.513 -18.059 11.568 1.00 24.48 119 ARG D CA 1
ATOM 4344 C C . ARG D 1 108 ? 27.638 -17.876 10.568 1.00 27.12 119 ARG D C 1
ATOM 4345 O O . ARG D 1 108 ? 28.567 -17.114 10.809 1.00 26.61 119 ARG D O 1
ATOM 4353 N N . PHE D 1 109 ? 27.548 -18.572 9.437 1.00 25.45 120 PHE D N 1
ATOM 4354 C CA . PHE D 1 109 ? 28.687 -18.653 8.512 1.00 27.72 120 PHE D CA 1
ATOM 4355 C C . PHE D 1 109 ? 28.529 -17.925 7.168 1.00 29.19 120 PHE D C 1
ATOM 4356 O O . PHE D 1 109 ? 29.524 -17.636 6.486 1.00 23.48 120 PHE D O 1
ATOM 4364 N N . GLY D 1 110 ? 27.296 -17.622 6.790 1.00 26.24 121 GLY D N 1
ATOM 4365 C CA . GLY D 1 110 ? 27.071 -16.802 5.614 1.00 24.47 121 GLY D CA 1
ATOM 4366 C C . GLY D 1 110 ? 26.759 -17.634 4.379 1.00 30.18 121 GLY D C 1
ATOM 4367 O O . GLY D 1 110 ? 26.373 -18.796 4.483 1.00 30.65 121 GLY D O 1
ATOM 4368 N N . GLU D 1 111 ? 26.928 -17.035 3.204 1.00 30.88 122 GLU D N 1
ATOM 4369 C CA . GLU D 1 111 ? 26.492 -17.671 1.963 1.00 33.32 122 GLU D CA 1
ATOM 4370 C C . GLU D 1 111 ? 27.280 -18.931 1.599 1.00 33.15 122 GLU D C 1
ATOM 4371 O O . GLU D 1 111 ? 26.773 -19.781 0.857 1.00 29.92 122 GLU D O 1
ATOM 4377 N N . ILE D 1 112 ? 28.495 -19.074 2.134 1.00 31.52 123 ILE D N 1
ATOM 4378 C CA . ILE D 1 112 ? 29.263 -20.289 1.876 1.00 29.33 123 ILE D CA 1
ATOM 4379 C C . ILE D 1 112 ? 28.348 -21.491 2.075 1.00 31.68 123 ILE D C 1
ATOM 4380 O O . ILE D 1 112 ? 28.444 -22.475 1.352 1.00 29.17 123 ILE D O 1
ATOM 4385 N N . ILE D 1 113 ? 27.429 -21.385 3.035 1.00 28.64 124 ILE D N 1
ATOM 4386 C CA . ILE D 1 113 ? 26.500 -22.483 3.313 1.00 29.95 124 ILE D CA 1
ATOM 4387 C C . ILE D 1 113 ? 25.548 -22.778 2.147 1.00 32.95 124 ILE D C 1
ATOM 4388 O O . ILE D 1 113 ? 25.147 -23.926 1.940 1.00 29.10 124 ILE D O 1
ATOM 4393 N N . ASP D 1 114 ? 25.191 -21.742 1.390 1.00 34.25 125 ASP D N 1
ATOM 4394 C CA . ASP D 1 114 ? 24.323 -21.919 0.227 1.00 34.66 125 ASP D CA 1
ATOM 4395 C C . ASP D 1 114 ? 24.899 -22.979 -0.690 1.00 31.88 125 ASP D C 1
ATOM 4396 O O . ASP D 1 114 ? 24.196 -23.908 -1.093 1.00 35.31 125 ASP D O 1
ATOM 4401 N N . GLY D 1 115 ? 26.178 -22.824 -1.021 1.00 29.02 126 GLY D N 1
ATOM 4402 C CA . GLY D 1 115 ? 26.867 -23.756 -1.896 1.00 34.79 126 GLY D CA 1
ATOM 4403 C C . GLY D 1 115 ? 27.095 -25.129 -1.283 1.00 34.22 126 GLY D C 1
ATOM 4404 O O . GLY D 1 115 ? 26.799 -26.144 -1.913 1.00 31.09 126 GLY D O 1
ATOM 4405 N N . LEU D 1 116 ? 27.617 -25.176 -0.056 1.00 32.19 127 LEU D N 1
ATOM 4406 C CA . LEU D 1 116 ? 27.932 -26.464 0.563 1.00 31.55 127 LEU D CA 1
ATOM 4407 C C . LEU D 1 116 ? 26.694 -27.339 0.694 1.00 31.17 127 LEU D C 1
ATOM 4408 O O . LEU D 1 116 ? 26.740 -28.553 0.462 1.00 35.52 127 LEU D O 1
ATOM 4413 N N . SER D 1 117 ? 25.582 -26.714 1.058 1.00 31.06 128 SER D N 1
ATOM 4414 C CA . SER D 1 117 ? 24.353 -27.444 1.320 1.00 36.29 128 SER D CA 1
ATOM 4415 C C . SER D 1 117 ? 23.772 -28.041 0.041 1.00 38.11 128 SER D C 1
ATOM 4416 O O . SER D 1 117 ? 22.859 -28.867 0.093 1.00 37.64 128 SER D O 1
ATOM 4419 N N . GLN D 1 118 ? 24.296 -27.625 -1.106 1.00 36.07 129 GLN D N 1
ATOM 4420 C CA . GLN D 1 118 ? 23.807 -28.142 -2.376 1.00 39.86 129 GLN D CA 1
ATOM 4421 C C . GLN D 1 118 ? 24.808 -29.104 -3.005 1.00 41.97 129 GLN D C 1
ATOM 4422 O O . GLN D 1 118 ? 24.571 -29.630 -4.090 1.00 40.53 129 GLN D O 1
ATOM 4428 N N . LEU D 1 119 ? 25.933 -29.320 -2.333 1.00 36.69 130 LEU D N 1
ATOM 4429 C CA . LEU D 1 119 ? 26.910 -30.281 -2.815 1.00 37.13 130 LEU D CA 1
ATOM 4430 C C . LEU D 1 119 ? 26.557 -31.687 -2.360 1.00 40.96 130 LEU D C 1
ATOM 4431 O O . LEU D 1 119 ? 26.204 -31.927 -1.199 1.00 40.05 130 LEU D O 1
ATOM 4436 N N . GLN D 1 120 ? 26.677 -32.617 -3.296 1.00 41.48 131 GLN D N 1
ATOM 4437 C CA . GLN D 1 120 ? 26.300 -34.002 -3.088 1.00 38.97 131 GLN D CA 1
ATOM 4438 C C . GLN D 1 120 ? 27.142 -34.672 -2.010 1.00 37.90 131 GLN D C 1
ATOM 4439 O O . GLN D 1 120 ? 26.662 -35.547 -1.290 1.00 40.34 131 GLN D O 1
ATOM 4445 N N . ASP D 1 121 ? 28.404 -34.279 -1.894 1.00 33.45 132 ASP D N 1
ATOM 4446 C CA . ASP D 1 121 ? 29.278 -34.949 -0.942 1.00 37.58 132 ASP D CA 1
ATOM 4447 C C . ASP D 1 121 ? 29.115 -34.432 0.494 1.00 34.89 132 ASP D C 1
ATOM 4448 O O . ASP D 1 121 ? 29.523 -35.092 1.441 1.00 33.26 132 ASP D O 1
ATOM 4453 N N . PHE D 1 122 ? 28.506 -33.266 0.653 1.00 32.74 133 PHE D N 1
ATOM 4454 C CA . PHE D 1 122 ? 28.416 -32.678 1.981 1.00 34.44 133 PHE D CA 1
ATOM 4455 C C . PHE D 1 122 ? 27.255 -33.217 2.787 1.00 32.79 133 PHE D C 1
ATOM 4456 O O . PHE D 1 122 ? 26.108 -33.177 2.348 1.00 38.14 133 PHE D O 1
ATOM 4464 N N . MET D 1 123 ? 27.566 -33.744 3.968 1.00 31.41 134 MET D N 1
ATOM 4465 C CA . MET D 1 123 ? 26.546 -34.336 4.813 1.00 30.52 134 MET D CA 1
ATOM 4466 C C . MET D 1 123 ? 26.503 -33.747 6.223 1.00 30.62 134 MET D C 1
ATOM 4467 O O . MET D 1 123 ? 27.500 -33.241 6.758 1.00 25.99 134 MET D O 1
ATOM 4472 N N . LEU D 1 124 ? 25.319 -33.800 6.809 1.00 30.36 135 LEU D N 1
ATOM 4473 C CA . LEU D 1 124 ? 25.084 -33.182 8.100 1.00 27.36 135 LEU D CA 1
ATOM 4474 C C . LEU D 1 124 ? 25.094 -34.237 9.195 1.00 29.13 135 LEU D C 1
ATOM 4475 O O . LEU D 1 124 ? 24.372 -35.233 9.134 1.00 28.24 135 LEU D O 1
ATOM 4480 N N . PHE D 1 125 ? 25.926 -34.016 10.200 1.00 27.34 136 PHE D N 1
ATOM 4481 C CA . PHE D 1 125 ? 26.004 -34.939 11.321 1.00 29.07 136 PHE D CA 1
ATOM 4482 C C . PHE D 1 125 ? 25.572 -34.249 12.593 1.00 24.20 136 PHE D C 1
ATOM 4483 O O . PHE D 1 125 ? 26.005 -33.134 12.874 1.00 25.85 136 PHE D O 1
ATOM 4491 N N . ARG D 1 126 ? 24.706 -34.920 13.348 1.00 22.34 137 ARG D N 1
ATOM 4492 C CA . ARG D 1 126 ? 24.318 -34.485 14.687 1.00 27.36 137 ARG D CA 1
ATOM 4493 C C . ARG D 1 126 ? 25.174 -35.168 15.756 1.00 29.77 137 ARG D C 1
ATOM 4494 O O . ARG D 1 126 ? 25.278 -36.399 15.789 1.00 30.38 137 ARG D O 1
ATOM 4502 N N . LEU D 1 127 ? 25.783 -34.372 16.627 1.00 24.72 138 LEU D N 1
ATOM 4503 C CA . LEU D 1 127 ? 26.682 -34.908 17.638 1.00 24.32 138 LEU D CA 1
ATOM 4504 C C . LEU D 1 127 ? 26.047 -34.680 19.001 1.00 24.76 138 LEU D C 1
ATOM 4505 O O . LEU D 1 127 ? 25.706 -33.556 19.340 1.00 22.84 138 LEU D O 1
ATOM 4510 N N . GLN D 1 128 ? 25.889 -35.746 19.772 1.00 24.87 139 GLN D N 1
ATOM 4511 C CA . GLN D 1 128 ? 25.167 -35.656 21.042 1.00 29.20 139 GLN D CA 1
ATOM 4512 C C . GLN D 1 128 ? 26.009 -36.163 22.203 1.00 26.32 139 GLN D C 1
ATOM 4513 O O . GLN D 1 128 ? 26.468 -37.309 22.196 1.00 26.37 139 GLN D O 1
ATOM 4519 N N . PRO D 1 129 ? 26.226 -35.306 23.212 1.00 31.86 140 PRO D N 1
ATOM 4520 C CA . PRO D 1 129 ? 27.075 -35.684 24.349 1.00 27.96 140 PRO D CA 1
ATOM 4521 C C . PRO D 1 129 ? 26.373 -36.661 25.273 1.00 29.93 140 PRO D C 1
ATOM 4522 O O . PRO D 1 129 ? 25.184 -36.498 25.533 1.00 34.18 140 PRO D O 1
ATOM 4526 N N . GLU D 1 130 ? 27.096 -37.664 25.763 1.00 33.28 141 GLU D N 1
ATOM 4527 C CA . GLU D 1 130 ? 26.513 -38.608 26.711 1.00 35.24 141 GLU D CA 1
ATOM 4528 C C . GLU D 1 130 ? 27.421 -38.934 27.904 1.00 36.27 141 GLU D C 1
ATOM 4529 O O . GLU D 1 130 ? 27.080 -39.770 28.744 1.00 31.79 141 GLU D O 1
ATOM 4535 N N . GLN D 1 131 ? 28.563 -38.263 27.982 1.00 31.72 142 GLN D N 1
ATOM 4536 C CA . GLN D 1 131 ? 29.557 -38.608 28.980 1.00 39.08 142 GLN D CA 1
ATOM 4537 C C . GLN D 1 131 ? 30.123 -37.388 29.698 1.00 33.49 142 GLN D C 1
ATOM 4538 O O . GLN D 1 131 ? 31.278 -37.384 30.116 1.00 37.38 142 GLN D O 1
ATOM 4544 N N . GLY D 1 132 ? 29.309 -36.350 29.829 1.00 27.94 143 GLY D N 1
ATOM 4545 C CA . GLY D 1 132 ? 29.734 -35.151 30.517 1.00 30.64 143 GLY D CA 1
ATOM 4546 C C . GLY D 1 132 ? 30.698 -34.285 29.729 1.00 29.38 143 GLY D C 1
ATOM 4547 O O . GLY D 1 132 ? 31.007 -34.553 28.562 1.00 28.67 143 GLY D O 1
ATOM 4548 N N . LEU D 1 133 ? 31.191 -33.243 30.385 1.00 25.01 144 LEU D N 1
ATOM 4549 C CA . LEU D 1 133 ? 31.920 -32.184 29.713 1.00 26.73 144 LEU D CA 1
ATOM 4550 C C . LEU D 1 133 ? 33.107 -31.858 30.589 1.00 30.11 144 LEU D C 1
ATOM 4551 O O . LEU D 1 133 ? 32.962 -31.753 31.815 1.00 28.22 144 LEU D O 1
ATOM 4556 N N . PHE D 1 134 ? 34.270 -31.697 29.974 1.00 26.56 145 PHE D N 1
ATOM 4557 C CA . PHE D 1 134 ? 35.460 -31.232 30.674 1.00 26.66 145 PHE D CA 1
ATOM 4558 C C . PHE D 1 134 ? 35.747 -29.767 30.351 1.00 29.82 145 PHE D C 1
ATOM 4559 O O . PHE D 1 134 ? 35.818 -29.366 29.182 1.00 24.91 145 PHE D O 1
ATOM 4567 N N . VAL D 1 135 ? 35.907 -28.969 31.398 1.00 26.21 146 VAL D N 1
ATOM 4568 C CA . VAL D 1 135 ? 36.091 -27.531 31.258 1.00 25.93 146 VAL D CA 1
ATOM 4569 C C . VAL D 1 135 ? 37.441 -27.146 31.848 1.00 30.31 146 VAL D C 1
ATOM 4570 O O . VAL D 1 135 ? 37.682 -27.349 33.038 1.00 30.13 146 VAL D O 1
ATOM 4574 N N . LYS D 1 136 ? 38.323 -26.591 31.023 1.00 25.07 147 LYS D N 1
ATOM 4575 C CA . LYS D 1 136 ? 39.661 -26.230 31.468 1.00 28.62 147 LYS D CA 1
ATOM 4576 C C . LYS D 1 136 ? 39.955 -24.763 31.196 1.00 31.41 147 LYS D C 1
ATOM 4577 O O . LYS D 1 136 ? 39.903 -24.323 30.035 1.00 25.63 147 LYS D O 1
ATOM 4583 N N . GLY D 1 137 ? 40.291 -24.013 32.248 1.00 29.05 148 GLY D N 1
ATOM 4584 C CA . GLY D 1 137 ? 40.735 -22.636 32.093 1.00 33.35 148 GLY D CA 1
ATOM 4585 C C . GLY D 1 137 ? 39.699 -21.548 32.355 1.00 36.63 148 GLY D C 1
ATOM 4586 O O . GLY D 1 137 ? 39.938 -20.389 32.034 1.00 35.22 148 GLY D O 1
ATOM 4587 N N . PHE D 1 138 ? 38.570 -21.901 32.966 1.00 34.86 149 PHE D N 1
ATOM 4588 C CA . PHE D 1 138 ? 37.466 -20.955 33.155 1.00 31.15 149 PHE D CA 1
ATOM 4589 C C . PHE D 1 138 ? 37.217 -20.553 34.627 1.00 38.24 149 PHE D C 1
ATOM 4590 O O . PHE D 1 138 ? 37.642 -21.239 35.558 1.00 31.87 149 PHE D O 1
ATOM 4598 N N . GLY D 1 139 ? 36.488 -19.456 34.826 1.00 35.54 150 GLY D N 1
ATOM 4599 C CA . GLY D 1 139 ? 36.072 -19.049 36.158 1.00 35.67 150 GLY D CA 1
ATOM 4600 C C . GLY D 1 139 ? 37.242 -18.887 37.109 1.00 38.60 150 GLY D C 1
ATOM 4601 O O . GLY D 1 139 ? 38.225 -18.218 36.777 1.00 37.82 150 GLY D O 1
ATOM 4602 N N . LEU D 1 140 ? 37.139 -19.490 38.294 1.00 40.34 151 LEU D N 1
ATOM 4603 C CA . LEU D 1 140 ? 38.196 -19.380 39.299 1.00 38.06 151 LEU D CA 1
ATOM 4604 C C . LEU D 1 140 ? 39.536 -19.815 38.715 1.00 43.23 151 LEU D C 1
ATOM 4605 O O . LEU D 1 140 ? 40.589 -19.309 39.106 1.00 44.64 151 LEU D O 1
ATOM 4610 N N . GLU D 1 141 ? 39.480 -20.745 37.763 1.00 41.43 152 GLU D N 1
ATOM 4611 C CA . GLU D 1 141 ? 40.671 -21.289 37.114 1.00 44.54 152 GLU D CA 1
ATOM 4612 C C . GLU D 1 141 ? 41.346 -20.326 36.144 1.00 47.68 152 GLU D C 1
ATOM 4613 O O . GLU D 1 141 ? 42.482 -20.562 35.727 1.00 49.34 152 GLU D O 1
ATOM 4619 N N . HIS D 1 142 ? 40.652 -19.264 35.748 1.00 46.22 153 HIS D N 1
ATOM 4620 C CA . HIS D 1 142 ? 41.202 -18.384 34.718 1.00 48.79 153 HIS D CA 1
ATOM 4621 C C . HIS D 1 142 ? 42.460 -17.650 35.194 1.00 55.70 153 HIS D C 1
ATOM 4622 O O . HIS D 1 142 ? 42.449 -16.929 36.197 1.00 52.25 153 HIS D O 1
#

CATH classification: 2.30.110.10

Sequence (568 aa):
MRLEPEIKEFRQERKTLQLATVDAQGRPNVSYAPFVQNQEGYFVLISHIARHARNLEVNPQVSIMMIEDETEAKQLFARKRLTFDAVASMVERDSELWCQVIAQMGERFGEIIDGLSQLQDFMLFRLQPEQGLFVKGFGLEHMRLEPEIKEFRQERKTLQLATVDAQGRPNVSYAPFVQNQEGYFVLISHIARHARNLEVNPQVSIMMIEDETEAKQLFARKRLTFDAVASMVERDSELWCQVIAQMGERFGEIIDGLSQLQDFMLFRLQPEQGLFVKGFGLEHMRLEPEIKEFRQERKTLQLATVDAQGRPNVSYAPFVQNQEGYFVLISHIARHARNLEVNPQVSIMMIEDETEAKQLFARKRLTFDAVASMVERDSELWCQVIAQMGERFGEIIDGLSQLQDFMLFRLQPEQGLFVKGFGLEHMRLEPEIKEFRQERKTLQLATVDAQGRPNVSYAPFVQNQEGYFVLISHIARHARNLEVNPQVSIMMIEDETEAKQLFARKRLTFDAVASMVERDSELWCQVIAQMGERFGEIIDGLSQLQDFMLFRLQPEQGLFVKGFGLEH

InterPro domains:
  IPR011576 Pyridoxamine 5'-phosphate oxidase, N-terminal [PF01243] (14-146)
  IPR012349 FMN-binding split barrel [G3DSA:2.30.110.10] (11-175)
  IPR014419 Heme utilization protein HutZ [PIRSF004633] (2-174)
  IPR014419 Heme utilization protein HutZ [TIGR04110] (4-171)
  IPR052019 F420H(2)-dependent biliverdin reductase/Heme oxygenase [PTHR35176] (1-172)

Solvent-accessible surface area: 27116 Å² total; per-residue (Å²): 143,177,81,121,34,6,32,120,89,12,79,100,83,7,64,1,0,3,0,0,0,0,29,58,124,8,128,10,14,3,15,16,2,12,1,1,56,47,187,74,10,20,0,0,6,7,21,66,129,40,95,16,0,102,9,4,86,83,24,63,58,1,0,0,1,0,8,22,4,12,101,122,17,196,69,34,43,36,9,34,46,4,20,11,36,5,65,7,58,101,8,132,87,105,33,142,35,12,66,92,0,26,66,61,3,20,161,63,31,32,154,60,3,90,39,24,15,128,82,165,44,34,23,0,2,64,0,71,70,115,145,49,100,105,41,59,12,5,11,194,98,136,129,161,80,97,52,2,38,59,91,8,76,90,76,2,62,0,0,3,0,0,0,0,31,69,126,11,123,8,14,3,15,15,1,7,4,0,66,20,138,62,10,18,0,0,3,7,18,70,132,38,121,17,0,101,4,2,97,86,25,59,62,1,0,0,1,0,7,19,2,11,103,80,16,186,64,39,47,57,10,29,47,5,20,5,32,4,63,5,51,108,9,129,89,110,29,107,40,12,26,23,1,27,23,5,2,24,44,42,29,23,87,60,2,61,38,20,17,147,82,151,27,31,20,0,1,57,0,60,72,108,126,48,80,102,54,86,20,5,7,192,123,130,140,177,80,122,41,3,32,121,88,11,83,109,79,2,66,5,0,5,0,0,0,0,29,67,120,8,121,9,13,3,16,15,1,9,1,2,62,28,172,60,8,18,0,0,5,7,22,68,117,34,91,18,0,100,4,3,93,78,25,65,57,2,0,0,1,0,10,26,2,4,82,74,18,166,111,33,50,25,10,33,46,4,21,13,27,4,62,7,55,109,9,139,82,106,33,157,40,23,71,84,0,23,60,60,0,23,162,62,30,32,156,52,0,90,41,25,14,134,86,152,50,36,14,1,1,55,0,60,74,112,138,52,101,108,42,44,9,5,10,195,99,123,136,163,80,96,49,4,34,71,91,12,84,74,87,3,66,0,0,1,0,0,0,0,26,59,125,12,124,9,14,3,15,16,2,6,4,0,68,10,130,53,10,20,0,0,4,6,17,75,136,35,121,18,0,101,4,2,79,88,29,63,57,2,0,0,1,0,6,26,2,11,84,74,18,200,72,37,43,57,12,36,50,2,18,7,28,6,69,9,51,110,17,136,91,107,28,107,41,16,30,21,0,23,26,5,2,23,48,53,30,30,108,81,3,77,42,20,9,142,72,153,36,34,38,1,0,60,0,57,67,125,128,49,94,102,48,68,21,4,7,186,125,133

Nearest PDB structures (foldseek):
  3tgv-assembly2_D  TM=1.007E+00  e=2.034E-28  Vibrio cholerae O395
  1vl7-assembly1_B  TM=9.328E-01  e=1.525E-15  Nostoc sp. PCC 7120 = FACHB-418
  5bnc-assembly1_B  TM=8.732E-01  e=2.324E-08  Mycolicibacterium smegmatis MC2 155
  1rfe-assembly1_A  TM=7.487E-01  e=1.957E-08  Mycobacterium tuberculosis H37Rv
  2fg9-assembly1_A  TM=7.375E-01  e=9.589E-07  Bacteroides thetaiotaomicron VPI-5482

Radius of gyration: 30.48 Å; Cα contacts (8 Å, |Δi|>4): 1240; chains: 4; bounding box: 81×81×53 Å

Organism: Vibrio cholerae serotype O1 (strain ATCC 39315 / El Tor Inaba N16961) (NCBI:txid243277)

Secondary structure (DSSP, 8-state):
--HHHHHHHHHHH--EEEEEEE-TT--EEEEEEEEEEETTEEEEEEETTSHHHHHHHHS-EEEEEEE--GGG-S-GGG--EEEEEEEEEEEPTTSHHHHHHHHHHHHHH-THHHHHTT-TTEEEEEEEE-S--EEES-GGG-/--HHHHHHHHHHH--EEEEEEE-TT--EEEEEEEEEEETTEEEEEEETTSHHHHHHHHS-EEEEEEE--TTT-S-GGG--EEEEEEEEEEEPTTSHHHHHHHHHHHHHH-THHHHHTT-TTEEEEEEEE-S--EEES-GGG-/--HHHHHHHHHHH--EEEEEEE-TT--EEEEEEEEEEETTEEEEEEETTSHHHHHHHHS-EEEEEEE--TTT-S-GGG--EEEEEEEEEEPPTTSHHHHHHHHHHHHHH-THHHHHTT-TTEEEEEEEE-S--EEES-GGG-/--HHHHHHHHHHH--EEEEEEE-TT--EEEEEEEEEEETTEEEEEEETTSHHHHHHHHS-EEEEEEE--TTT-S-GGG--EEEEEEEEEEEPTTSHHHHHHHHHHHHHH-THHHHHTT-TTEEEEEEEE-S--EEES-GGG-